Protein AF-S7WBU4-F1 (afdb_monomer)

InterPro domains:
  IPR019474 Ubiquitin conjugation factor E4, core [PF10408] (212-413)
  IPR019474 Ubiquitin conjugation factor E4, core [PF10408] (454-632)
  IPR045132 Ubiquitin conjugation factor E4 [PTHR13931] (17-318)

Foldseek 3Di:
DVVLCVLLVPPDDPPPDDPVNSVVVSQVPDEAVVAQPLVSLLVVLVVQPVPDPVSVVNNVVSLVVSLVCLLQVPSGHYRVVPRLCRLLVCLVVLLPCPDPSNVSSLVSLLVNLVDLVSLPSRVLLNLQVLLQVLLPAALVDPSVSSLVSNLSNCPRPSNLVCLLDLLLLQRDDDDHSDDDRPQADPPGRDHSCQSLLQHYQAGLDDLQFFSVLQFPDDPVSLVVSLVSRVVSLVVSLVSVLVSLCVNPVPDVSSLLSVLLSLLVLLLQAVQLLDLDDDSSSHGGLSNLVSLLSSLVVLQVVCLVVLVLVLADLCLVVLVPDNCNSPDSVSSPHSNNSSLQSNLSSLCSNVVVLVSSLVVLVVVLVVLVVVCVVPVDVVSVSSNSRSSSSNSVSCQQQALPHPLLVCQSSLLSCQLRNCLVPVLSDALVSQVSSLQSLLSNCLRVVDDRDPSLLSSLLVQLPDPRYDPVSNLSSLSNLLRHLDARDLSSLLSLLVSLLCLVVDPDDPVSNLSSVLSSLSNLVSHPPLSLLVDDQDPSVLSSLVVLLVLLLVLVVQLVVLVVVLVVLVVVLVVDDDPVVNVVSVVVNVVSVCRNVVSVVSSVSSVVSNVVNVVRVVVSCPDPVNVVSNVVSVVD

Structure (mmCIF, N/CA/C/O backbone):
data_AF-S7WBU4-F1
#
_entry.id   AF-S7WBU4-F1
#
loop_
_atom_site.group_PDB
_atom_site.id
_atom_site.type_symbol
_atom_site.label_atom_id
_atom_site.label_alt_id
_atom_site.label_comp_id
_atom_site.label_asym_id
_atom_site.label_entity_id
_atom_site.label_seq_id
_atom_site.pdbx_PDB_ins_code
_atom_site.Cartn_x
_atom_site.Cartn_y
_atom_site.Cartn_z
_atom_site.occupancy
_atom_site.B_iso_or_equiv
_atom_site.auth_seq_id
_atom_site.auth_comp_id
_atom_site.auth_asym_id
_atom_site.auth_atom_id
_atom_site.pdbx_PDB_model_num
ATOM 1 N N . MET A 1 1 ? 43.681 -3.358 -42.611 1.00 74.50 1 MET A N 1
ATOM 2 C CA . MET A 1 1 ? 43.378 -4.708 -43.138 1.00 74.50 1 MET A CA 1
ATOM 3 C C . MET A 1 1 ? 44.140 -5.810 -42.410 1.00 74.50 1 MET A C 1
ATOM 5 O O . MET A 1 1 ? 43.485 -6.598 -41.741 1.00 74.50 1 MET A O 1
ATOM 9 N N . ASP A 1 2 ? 45.481 -5.820 -42.397 1.00 78.44 2 ASP A N 1
ATOM 10 C CA . ASP A 1 2 ? 46.285 -6.858 -41.704 1.00 78.44 2 ASP A CA 1
ATOM 11 C C . ASP A 1 2 ? 45.904 -7.091 -40.237 1.00 78.44 2 ASP A C 1
ATOM 13 O O . ASP A 1 2 ? 45.810 -8.223 -39.765 1.00 78.44 2 ASP A O 1
ATOM 17 N N . LYS A 1 3 ? 45.634 -6.004 -39.505 1.00 80.44 3 LYS A N 1
ATOM 18 C CA . LYS A 1 3 ? 45.185 -6.072 -38.109 1.00 80.44 3 LYS A CA 1
ATOM 19 C C . LYS A 1 3 ? 43.863 -6.843 -37.965 1.00 80.44 3 LYS A C 1
ATOM 21 O O . LYS A 1 3 ? 43.745 -7.629 -37.035 1.00 80.44 3 LYS A O 1
ATOM 26 N N . LEU A 1 4 ? 42.902 -6.653 -38.875 1.00 81.00 4 LEU A N 1
ATOM 27 C CA . LEU A 1 4 ? 41.616 -7.366 -38.863 1.00 81.00 4 LEU A CA 1
ATOM 28 C C . LEU A 1 4 ? 41.785 -8.840 -39.237 1.00 81.00 4 LEU A C 1
ATOM 30 O O . LEU A 1 4 ? 41.271 -9.697 -38.527 1.00 81.00 4 LEU A O 1
ATOM 34 N N . LEU A 1 5 ? 42.562 -9.140 -40.284 1.00 82.81 5 LEU A N 1
ATOM 35 C CA . LEU A 1 5 ? 42.867 -10.520 -40.685 1.00 82.81 5 LEU A CA 1
ATOM 36 C C . LEU A 1 5 ? 43.520 -11.308 -39.545 1.00 82.81 5 LEU A C 1
ATOM 38 O O . LEU A 1 5 ? 43.150 -12.451 -39.282 1.00 82.81 5 LEU A O 1
ATOM 42 N N . LYS A 1 6 ? 44.434 -10.665 -38.807 1.00 83.06 6 LYS A N 1
ATOM 43 C CA . LYS A 1 6 ? 45.071 -11.252 -37.626 1.00 83.06 6 LYS A CA 1
ATOM 44 C C . LYS A 1 6 ? 44.094 -11.461 -36.467 1.00 83.06 6 LYS A C 1
ATOM 46 O O . LYS A 1 6 ? 44.158 -12.500 -35.820 1.00 83.06 6 LYS A O 1
ATOM 51 N N . ILE A 1 7 ? 43.208 -10.497 -36.198 1.00 84.00 7 ILE A N 1
ATOM 52 C CA . ILE A 1 7 ? 42.192 -10.606 -35.134 1.00 84.00 7 ILE A CA 1
ATOM 53 C C . ILE A 1 7 ? 41.209 -11.743 -35.435 1.00 84.00 7 ILE A C 1
ATOM 55 O O . ILE A 1 7 ? 40.927 -12.550 -34.552 1.00 84.00 7 ILE A O 1
ATOM 59 N N . PHE A 1 8 ? 40.739 -11.842 -36.680 1.00 84.25 8 PHE A N 1
ATOM 60 C CA . PHE A 1 8 ? 39.800 -12.876 -37.127 1.00 84.25 8 PHE A CA 1
ATOM 61 C C . PHE A 1 8 ? 40.461 -14.226 -37.437 1.00 84.25 8 PHE A C 1
ATOM 63 O O . PHE A 1 8 ? 39.761 -15.200 -37.707 1.00 84.25 8 PHE A O 1
ATOM 70 N N . ASN A 1 9 ? 41.795 -14.302 -37.365 1.00 81.56 9 ASN A N 1
ATOM 71 C CA . ASN A 1 9 ? 42.589 -15.484 -37.695 1.00 81.56 9 ASN A CA 1
ATOM 72 C C . ASN A 1 9 ? 42.289 -16.030 -39.110 1.00 81.56 9 ASN A C 1
ATOM 74 O O . ASN A 1 9 ? 42.101 -17.233 -39.301 1.00 81.56 9 ASN A O 1
ATOM 78 N N . LEU A 1 10 ? 42.212 -15.128 -40.095 1.00 81.19 10 LEU A N 1
ATOM 79 C CA . LEU A 1 10 ? 41.949 -15.438 -41.501 1.00 81.19 10 LEU A CA 1
ATOM 80 C C . LEU A 1 10 ? 43.265 -15.460 -42.289 1.00 81.19 10 LEU A C 1
ATOM 82 O O . LEU A 1 10 ? 44.016 -14.486 -42.294 1.00 81.19 10 LEU A O 1
ATOM 86 N N . SER A 1 11 ? 43.538 -16.565 -42.984 1.00 75.88 11 SER A N 1
ATOM 87 C CA . SER A 1 11 ? 44.729 -16.744 -43.823 1.00 75.88 11 SER A CA 1
ATOM 88 C C . SER A 1 11 ? 44.519 -16.168 -45.230 1.00 75.88 11 SER A C 1
ATOM 90 O O . SER A 1 11 ? 44.493 -16.912 -46.210 1.00 75.88 11 SER A O 1
ATOM 92 N N . LEU A 1 12 ? 44.323 -14.852 -45.319 1.00 77.25 12 LEU A N 1
ATOM 93 C CA . LEU A 1 12 ? 44.123 -14.109 -46.570 1.00 77.25 12 LEU A CA 1
ATOM 94 C C . LEU A 1 12 ? 45.274 -13.110 -46.785 1.00 77.25 12 LEU A C 1
ATOM 96 O O . LEU A 1 12 ? 45.868 -12.640 -45.814 1.00 77.25 12 LEU A O 1
ATOM 100 N N . SER A 1 13 ? 45.596 -12.763 -48.036 1.00 71.25 13 SER A N 1
ATOM 101 C CA . SER A 1 13 ? 46.530 -11.667 -48.328 1.00 71.25 13 SER A CA 1
ATOM 102 C C . SER A 1 13 ? 45.819 -10.323 -48.188 1.00 71.25 13 SER A C 1
ATOM 104 O O . SER A 1 13 ? 44.769 -10.126 -48.790 1.00 71.25 13 SER A O 1
ATOM 106 N N . ALA A 1 14 ? 46.391 -9.368 -47.452 1.00 69.50 14 ALA A N 1
ATOM 107 C CA . ALA A 1 14 ? 45.803 -8.029 -47.343 1.00 69.50 14 ALA A CA 1
ATOM 108 C C . ALA A 1 14 ? 45.869 -7.210 -48.645 1.00 69.50 14 ALA A C 1
ATOM 110 O O . ALA A 1 14 ? 45.207 -6.179 -48.748 1.00 69.50 14 ALA A O 1
ATOM 111 N N . GLU A 1 15 ? 46.649 -7.655 -49.634 1.00 65.62 15 GLU A N 1
ATOM 112 C CA . GLU A 1 15 ? 46.706 -7.038 -50.957 1.00 65.62 15 GLU A CA 1
ATOM 113 C C . GLU A 1 15 ? 45.378 -7.263 -51.700 1.00 65.62 15 GLU A C 1
ATOM 115 O O . GLU A 1 15 ? 45.003 -8.397 -51.985 1.00 65.62 15 GLU A O 1
ATOM 120 N N . ASN A 1 16 ? 44.681 -6.166 -52.020 1.00 66.19 16 ASN A N 1
ATOM 121 C CA . ASN A 1 16 ? 43.438 -6.105 -52.807 1.00 66.19 16 ASN A CA 1
ATOM 122 C C . ASN A 1 16 ? 42.160 -6.705 -52.188 1.00 66.19 16 ASN A C 1
ATOM 124 O O . ASN A 1 16 ? 41.179 -6.855 -52.909 1.00 66.19 16 ASN A O 1
ATOM 128 N N . ILE A 1 17 ? 42.124 -6.988 -50.882 1.00 79.56 17 ILE A N 1
ATOM 129 C CA . ILE A 1 17 ? 40.894 -7.413 -50.190 1.00 79.56 17 ILE A CA 1
ATOM 130 C C . ILE A 1 17 ? 40.168 -6.214 -49.571 1.00 79.56 17 ILE A C 1
ATOM 132 O O . ILE A 1 17 ? 40.779 -5.385 -48.891 1.00 79.56 17 ILE A O 1
ATOM 136 N N . SER A 1 18 ? 38.856 -6.137 -49.784 1.00 83.69 18 SER A N 1
ATOM 137 C CA . SER A 1 18 ? 37.958 -5.147 -49.177 1.00 83.69 18 SER A CA 1
ATOM 138 C C . SER A 1 18 ? 37.558 -5.525 -47.745 1.00 83.69 18 SER A C 1
ATOM 140 O O . SER A 1 18 ? 37.671 -6.675 -47.324 1.00 83.69 18 SER A O 1
ATOM 142 N N . ILE A 1 19 ? 37.085 -4.551 -46.957 1.00 80.94 19 ILE A N 1
ATOM 143 C CA . ILE A 1 19 ? 36.621 -4.808 -45.580 1.00 80.94 19 ILE A CA 1
ATOM 144 C C . ILE A 1 19 ? 35.427 -5.773 -45.585 1.00 80.94 19 ILE A C 1
ATOM 146 O O . ILE A 1 19 ? 35.376 -6.670 -44.746 1.00 80.94 19 ILE A O 1
ATOM 150 N N . ASP A 1 20 ? 34.516 -5.642 -46.548 1.00 82.56 20 ASP A N 1
ATOM 151 C CA . ASP A 1 20 ? 33.336 -6.504 -46.658 1.00 82.56 20 ASP A CA 1
ATOM 152 C C . ASP A 1 20 ? 33.704 -7.963 -46.956 1.00 82.56 20 ASP A C 1
ATOM 154 O O . ASP A 1 20 ? 33.164 -8.873 -46.330 1.00 82.56 20 ASP A O 1
ATOM 158 N N . GLU A 1 21 ? 34.694 -8.205 -47.820 1.00 83.88 21 GLU A N 1
ATOM 159 C CA . GLU A 1 21 ? 35.207 -9.557 -48.093 1.00 83.88 21 GLU A CA 1
ATOM 160 C C . GLU A 1 21 ? 35.801 -10.220 -46.839 1.00 83.88 21 GLU A C 1
ATOM 162 O O . GLU A 1 21 ? 35.618 -11.420 -46.625 1.00 83.88 21 GLU A O 1
ATOM 167 N N . ILE A 1 22 ? 36.448 -9.446 -45.957 1.00 84.38 22 ILE A N 1
ATOM 168 C CA . ILE A 1 22 ? 36.927 -9.956 -44.662 1.00 84.38 22 ILE A CA 1
ATOM 169 C C . ILE A 1 22 ? 35.753 -10.422 -43.787 1.00 84.38 22 ILE A C 1
ATOM 171 O O . ILE A 1 22 ? 35.838 -11.488 -43.171 1.00 84.38 22 ILE A O 1
ATOM 175 N N . PHE A 1 23 ? 34.664 -9.649 -43.714 1.00 85.25 23 PHE A N 1
ATOM 176 C CA . PHE A 1 23 ? 33.490 -10.013 -42.909 1.00 85.25 23 PHE A CA 1
ATOM 177 C C . PHE A 1 23 ? 32.729 -11.205 -43.488 1.00 85.25 23 PHE A C 1
ATOM 179 O O . PHE A 1 23 ? 32.322 -12.081 -42.726 1.00 85.25 23 PHE A O 1
ATOM 186 N N . MET A 1 24 ? 32.605 -11.303 -44.812 1.00 85.00 24 MET A N 1
ATOM 187 C CA . MET A 1 24 ? 31.992 -12.467 -45.458 1.00 85.00 24 MET A CA 1
ATOM 188 C C . MET A 1 24 ? 32.765 -13.751 -45.139 1.00 85.00 24 MET A C 1
ATOM 190 O O . MET A 1 24 ? 32.170 -14.732 -44.693 1.00 85.00 24 MET A O 1
ATOM 194 N N . HIS A 1 25 ? 34.098 -13.726 -45.232 1.00 85.62 25 HIS A N 1
ATOM 195 C CA . HIS A 1 25 ? 34.918 -14.869 -44.826 1.00 85.62 25 HIS A CA 1
ATOM 196 C C . HIS A 1 25 ? 34.837 -15.167 -43.324 1.00 85.62 25 HIS A C 1
ATOM 198 O O . HIS A 1 25 ? 34.849 -16.335 -42.921 1.00 85.62 25 HIS A O 1
ATOM 204 N N . LEU A 1 26 ? 34.712 -14.143 -42.472 1.00 87.00 26 LEU A N 1
ATOM 205 C CA . LEU A 1 26 ? 34.444 -14.350 -41.048 1.00 87.00 26 LEU A CA 1
ATOM 206 C C . LEU A 1 26 ? 33.124 -15.110 -40.847 1.00 87.00 26 LEU A C 1
ATOM 208 O O . LEU A 1 26 ? 33.112 -16.086 -40.092 1.00 87.00 26 LEU A O 1
ATOM 212 N N . PHE A 1 27 ? 32.052 -14.702 -41.531 1.00 88.50 27 PHE A N 1
ATOM 213 C CA . PHE A 1 27 ? 30.721 -15.311 -41.443 1.00 88.50 27 PHE A CA 1
ATOM 214 C C . PHE A 1 27 ? 30.714 -16.758 -41.941 1.00 88.50 27 PHE A C 1
ATOM 216 O O . PHE A 1 27 ? 30.197 -17.631 -41.246 1.00 88.50 27 PHE A O 1
ATOM 223 N N . GLU A 1 28 ? 31.360 -17.035 -43.075 1.00 86.00 28 GLU A N 1
ATOM 224 C CA . GLU A 1 28 ? 31.530 -18.391 -43.618 1.00 86.00 28 GLU A CA 1
ATOM 225 C C . GLU A 1 28 ? 32.342 -19.298 -42.687 1.00 86.00 28 GLU A C 1
ATOM 227 O O . GLU A 1 28 ? 32.067 -20.492 -42.559 1.00 86.00 28 GLU A O 1
ATOM 232 N N . SER A 1 29 ? 33.346 -18.737 -42.006 1.00 85.50 29 SER A N 1
ATOM 233 C CA . SER A 1 29 ? 34.173 -19.485 -41.058 1.00 85.50 29 SER A CA 1
ATOM 234 C C . SER A 1 29 ? 33.480 -19.724 -39.708 1.00 85.50 29 SER A C 1
ATOM 236 O O . SER A 1 29 ? 34.003 -20.480 -38.872 1.00 85.50 29 SER A O 1
ATOM 238 N N . TRP A 1 30 ? 32.361 -19.044 -39.434 1.00 90.31 30 TRP A N 1
ATOM 239 C CA . TRP A 1 30 ? 31.651 -19.145 -38.163 1.00 90.31 30 TRP A CA 1
ATOM 240 C C . TRP A 1 30 ? 30.896 -20.474 -38.053 1.00 90.31 30 TRP A C 1
ATOM 242 O O . TRP A 1 30 ? 30.481 -21.065 -39.045 1.00 90.31 30 TRP A O 1
ATOM 252 N N . ASN A 1 31 ? 30.761 -21.000 -36.836 1.00 86.50 31 ASN A N 1
ATOM 253 C CA . ASN A 1 31 ? 30.067 -22.268 -36.614 1.00 86.50 31 ASN A CA 1
ATOM 254 C C . ASN A 1 31 ? 29.473 -22.355 -35.205 1.00 86.50 31 ASN A C 1
ATOM 256 O O . ASN A 1 31 ? 29.783 -21.553 -34.323 1.00 86.50 31 ASN A O 1
ATOM 260 N N . GLU A 1 32 ? 28.663 -23.388 -34.966 1.00 83.25 32 GLU A N 1
ATOM 261 C CA . GLU A 1 32 ? 27.933 -23.585 -33.708 1.00 83.25 32 GLU A CA 1
ATOM 262 C C . GLU A 1 32 ? 28.820 -23.674 -32.454 1.00 83.25 32 GLU A C 1
ATOM 264 O O . GLU A 1 32 ? 28.334 -23.445 -31.344 1.00 83.25 32 GLU A O 1
ATOM 269 N N . ARG A 1 33 ? 30.115 -23.993 -32.603 1.00 81.94 33 ARG A N 1
ATOM 270 C CA . ARG A 1 33 ? 31.065 -24.107 -31.484 1.00 81.94 33 ARG A CA 1
ATOM 271 C C . ARG A 1 33 ? 31.677 -22.764 -31.078 1.00 81.94 33 ARG A C 1
ATOM 273 O O . ARG A 1 33 ? 32.193 -22.671 -29.970 1.00 81.94 33 ARG A O 1
ATOM 280 N N . LYS A 1 34 ? 31.622 -21.742 -31.942 1.00 80.25 34 LYS A N 1
ATOM 281 C CA . LYS A 1 34 ? 32.259 -20.425 -31.734 1.00 80.25 34 LYS A CA 1
ATOM 282 C C . LYS A 1 34 ? 31.411 -19.432 -30.923 1.00 80.25 34 LYS A C 1
ATOM 284 O O . LYS A 1 34 ? 31.870 -18.333 -30.640 1.00 80.25 34 LYS A O 1
ATOM 289 N N . GLY A 1 35 ? 30.203 -19.814 -30.500 1.00 84.50 35 GLY A N 1
ATOM 290 C CA . GLY A 1 35 ? 29.327 -18.944 -29.709 1.00 84.50 35 GLY A CA 1
ATOM 291 C C . GLY A 1 35 ? 28.663 -17.844 -30.545 1.00 84.50 35 GLY A C 1
ATOM 292 O O . GLY A 1 35 ? 28.427 -18.029 -31.739 1.00 84.50 35 GLY A O 1
ATOM 293 N N . SER A 1 36 ? 28.305 -16.727 -29.901 1.00 87.56 36 SER A N 1
ATOM 294 C CA . SER A 1 36 ? 27.590 -15.621 -30.555 1.00 87.56 36 SER A CA 1
ATOM 295 C C . SER A 1 36 ? 28.558 -14.741 -31.333 1.00 87.56 36 SER A C 1
ATOM 297 O O . SER A 1 36 ? 29.443 -14.121 -30.740 1.00 87.56 36 SER A O 1
ATOM 299 N N . ILE A 1 37 ? 28.357 -14.648 -32.648 1.00 89.88 37 ILE A N 1
ATOM 300 C CA . ILE A 1 37 ? 29.185 -13.791 -33.502 1.00 89.88 37 ILE A CA 1
ATOM 301 C C . ILE A 1 37 ? 29.034 -12.314 -33.134 1.00 89.88 37 ILE A C 1
ATOM 303 O O . ILE A 1 37 ? 30.007 -11.568 -33.151 1.00 89.88 37 ILE A O 1
ATOM 307 N N . VAL A 1 38 ? 27.834 -11.905 -32.719 1.00 88.44 38 VAL A N 1
ATOM 308 C CA . VAL A 1 38 ? 27.558 -10.523 -32.321 1.00 88.44 38 VAL A CA 1
ATOM 309 C C . VAL A 1 38 ? 28.402 -10.132 -31.109 1.00 88.44 38 VAL A C 1
ATOM 311 O O . VAL A 1 38 ? 29.004 -9.062 -31.108 1.00 88.44 38 VAL A O 1
ATOM 314 N N . LYS A 1 39 ? 28.511 -11.014 -30.106 1.00 87.50 39 LYS A N 1
ATOM 315 C CA . LYS A 1 39 ? 29.355 -10.764 -28.924 1.00 87.50 39 LYS A CA 1
ATOM 316 C C . LYS A 1 39 ? 30.815 -10.586 -29.307 1.00 87.50 39 LYS A C 1
ATOM 318 O O . LYS A 1 39 ? 31.444 -9.612 -28.910 1.00 87.50 39 LYS A O 1
ATOM 323 N N . TYR A 1 40 ? 31.312 -11.485 -30.151 1.00 89.00 40 TYR A N 1
ATOM 324 C CA . TYR A 1 40 ? 32.677 -11.416 -30.651 1.00 89.00 40 TYR A CA 1
ATOM 325 C C . TYR A 1 40 ? 32.944 -10.119 -31.429 1.00 89.00 40 TYR A C 1
ATOM 327 O O . TYR A 1 40 ? 33.966 -9.468 -31.233 1.00 89.00 40 TYR A O 1
ATOM 335 N N . MET A 1 41 ? 32.006 -9.681 -32.272 1.00 88.69 41 MET A N 1
ATOM 336 C CA . MET A 1 41 ? 32.141 -8.423 -33.010 1.00 88.69 41 MET A CA 1
ATOM 337 C C . MET A 1 41 ? 32.143 -7.191 -32.095 1.00 88.69 41 MET A C 1
ATOM 339 O O . MET A 1 41 ? 32.864 -6.234 -32.378 1.00 88.69 41 MET A O 1
ATOM 343 N N . ILE A 1 42 ? 31.395 -7.215 -30.987 1.00 87.88 42 ILE A N 1
ATOM 344 C CA . ILE A 1 42 ? 31.417 -6.157 -29.963 1.00 87.88 42 ILE A CA 1
ATOM 345 C C . ILE A 1 42 ? 32.777 -6.107 -29.252 1.00 87.88 42 ILE A C 1
ATOM 347 O O . ILE A 1 42 ? 33.345 -5.025 -29.088 1.00 87.88 42 ILE A O 1
ATOM 351 N N . GLU A 1 43 ? 33.338 -7.261 -28.886 1.00 85.88 43 GLU A N 1
ATOM 352 C CA . GLU A 1 43 ? 34.684 -7.350 -28.301 1.00 85.88 43 GLU A CA 1
ATOM 353 C C . GLU A 1 43 ? 35.743 -6.792 -29.261 1.00 85.88 43 GLU A C 1
ATOM 355 O O . GLU A 1 43 ? 36.583 -5.975 -28.874 1.00 85.88 43 GLU A O 1
ATOM 360 N N . VAL A 1 44 ? 35.664 -7.166 -30.543 1.00 87.62 44 VAL A N 1
ATOM 361 C CA . VAL A 1 44 ? 36.568 -6.671 -31.590 1.00 87.62 44 VAL A CA 1
ATOM 362 C C . VAL A 1 44 ? 36.410 -5.168 -31.796 1.00 87.62 44 VAL A C 1
ATOM 364 O O . VAL A 1 44 ? 37.417 -4.470 -31.913 1.00 87.62 44 VAL A O 1
ATOM 367 N N . HIS A 1 45 ? 35.185 -4.639 -31.768 1.00 87.38 45 HIS A N 1
ATOM 368 C CA . HIS A 1 45 ? 34.943 -3.197 -31.813 1.00 87.38 45 HIS A CA 1
ATOM 369 C C . HIS A 1 45 ? 35.664 -2.461 -30.669 1.00 87.38 45 HIS A C 1
ATOM 371 O O . HIS A 1 45 ? 36.295 -1.429 -30.909 1.00 87.38 45 HIS A O 1
ATOM 377 N N . GLY A 1 46 ? 35.676 -3.025 -29.456 1.00 82.62 46 GLY A N 1
ATOM 378 C CA . GLY A 1 46 ? 36.422 -2.490 -28.308 1.00 82.62 46 GLY A CA 1
ATOM 379 C C . GLY A 1 46 ? 37.948 -2.411 -28.498 1.00 82.62 46 GLY A C 1
ATOM 380 O O . GLY A 1 46 ? 38.619 -1.617 -27.833 1.00 82.62 46 GLY A O 1
ATOM 381 N N . MET A 1 47 ? 38.522 -3.175 -29.436 1.00 85.12 47 MET A N 1
ATOM 382 C CA . MET A 1 47 ? 39.964 -3.162 -29.736 1.00 85.12 47 MET A CA 1
ATOM 383 C C . MET A 1 47 ? 40.411 -1.956 -30.585 1.00 85.12 47 MET A C 1
ATOM 385 O O . MET A 1 47 ? 41.617 -1.699 -30.715 1.00 85.12 47 MET A O 1
ATOM 389 N N . PHE A 1 48 ? 39.469 -1.204 -31.163 1.00 84.44 48 PHE A N 1
ATOM 390 C CA . PHE A 1 48 ? 39.731 -0.017 -31.979 1.00 84.44 48 PHE A CA 1
ATOM 391 C C . PHE A 1 48 ? 39.393 1.246 -31.180 1.00 84.44 48 PHE A C 1
ATOM 393 O O . PHE A 1 48 ? 38.246 1.493 -30.822 1.00 84.44 48 PHE A O 1
ATOM 400 N N . LYS A 1 49 ? 40.404 2.074 -30.876 1.00 76.62 49 LYS A N 1
ATOM 401 C CA . LYS A 1 49 ? 40.248 3.224 -29.959 1.00 76.62 49 LYS A CA 1
ATOM 402 C C . LYS A 1 49 ? 39.804 4.513 -30.661 1.00 76.62 49 LYS A C 1
ATOM 404 O O . LYS A 1 49 ? 39.740 5.549 -30.005 1.00 76.62 49 LYS A O 1
ATOM 409 N N . GLY A 1 50 ? 39.535 4.466 -31.970 1.00 72.56 50 GLY A N 1
ATOM 410 C CA . GLY A 1 50 ? 39.098 5.624 -32.760 1.00 72.56 50 GLY A CA 1
ATOM 411 C C . GLY A 1 50 ? 40.159 6.722 -32.869 1.00 72.56 50 GLY A C 1
ATOM 412 O O . GLY A 1 50 ? 39.812 7.896 -32.925 1.00 72.56 50 GLY A O 1
ATOM 413 N N . LYS A 1 51 ? 41.448 6.356 -32.820 1.00 77.56 51 LYS A N 1
ATOM 414 C CA . LYS A 1 51 ? 42.565 7.319 -32.832 1.00 77.56 51 LYS A CA 1
ATOM 415 C C . LYS A 1 51 ? 43.070 7.661 -34.237 1.00 77.56 51 LYS A C 1
ATOM 417 O O . LYS A 1 51 ? 43.760 8.662 -34.385 1.00 77.56 51 LYS A O 1
ATOM 422 N N . SER A 1 52 ? 42.750 6.841 -35.236 1.00 84.62 52 SER A N 1
ATOM 423 C CA . SER A 1 52 ? 43.064 7.051 -36.654 1.00 84.62 52 SER A CA 1
ATOM 424 C C . SER A 1 52 ? 41.783 7.032 -37.494 1.00 84.62 52 SER A C 1
ATOM 426 O O . SER A 1 52 ? 40.773 6.475 -37.061 1.00 84.62 52 SER A O 1
ATOM 428 N N . GLU A 1 53 ? 41.827 7.609 -38.698 1.00 80.44 53 GLU A N 1
ATOM 429 C CA . GLU A 1 53 ? 40.716 7.539 -39.664 1.00 80.44 53 GLU A CA 1
ATOM 430 C C . GLU A 1 53 ? 40.352 6.083 -40.002 1.00 80.44 53 GLU A C 1
ATOM 432 O O . GLU A 1 53 ? 39.174 5.728 -40.020 1.00 80.44 53 GLU A O 1
ATOM 437 N N . ASP A 1 54 ? 41.353 5.210 -40.141 1.00 79.50 54 ASP A N 1
ATOM 438 C CA . ASP A 1 54 ? 41.148 3.773 -40.359 1.00 79.50 54 ASP A CA 1
ATOM 439 C C . ASP A 1 54 ? 40.422 3.094 -39.187 1.00 79.50 54 ASP A C 1
ATOM 441 O O . ASP A 1 54 ? 39.526 2.276 -39.394 1.00 79.50 54 ASP A O 1
ATOM 445 N N . ASP A 1 55 ? 40.775 3.440 -37.942 1.00 81.94 55 ASP A N 1
ATOM 446 C CA . ASP A 1 55 ? 40.085 2.927 -36.754 1.00 81.94 55 ASP A CA 1
ATOM 447 C C . ASP A 1 55 ? 38.611 3.376 -36.750 1.00 81.94 55 ASP A C 1
ATOM 449 O O . ASP A 1 55 ? 37.744 2.612 -36.330 1.00 81.94 55 ASP A O 1
ATOM 453 N N . MET A 1 56 ? 38.309 4.598 -37.208 1.00 82.12 56 MET A N 1
ATOM 454 C CA . MET A 1 56 ? 36.931 5.101 -37.296 1.00 82.12 56 MET A CA 1
ATOM 455 C C . MET A 1 56 ? 36.121 4.369 -38.372 1.00 82.12 56 MET A C 1
ATOM 457 O O . MET A 1 56 ? 34.999 3.942 -38.093 1.00 82.12 56 MET A O 1
ATOM 461 N N . LEU A 1 57 ? 36.698 4.166 -39.560 1.00 83.88 57 LEU A N 1
ATOM 462 C CA . LEU A 1 57 ? 36.075 3.412 -40.654 1.00 83.88 57 LEU A CA 1
ATOM 463 C C . LEU A 1 57 ? 35.746 1.974 -40.237 1.00 83.88 57 LEU A C 1
ATOM 465 O O . LEU A 1 57 ? 34.621 1.514 -40.421 1.00 83.88 57 LEU A O 1
ATOM 469 N N . ILE A 1 58 ? 36.696 1.277 -39.606 1.00 85.00 58 ILE A N 1
ATOM 470 C CA . ILE A 1 58 ? 36.489 -0.101 -39.137 1.00 85.00 58 ILE A CA 1
ATOM 471 C C . ILE A 1 58 ? 35.349 -0.170 -38.114 1.00 85.00 58 ILE A C 1
ATOM 473 O O . ILE A 1 58 ? 34.521 -1.079 -38.180 1.00 85.00 58 ILE A O 1
ATOM 477 N N . ARG A 1 59 ? 35.269 0.795 -37.189 1.00 87.19 59 ARG A N 1
ATOM 478 C CA . ARG A 1 59 ? 34.183 0.852 -36.201 1.00 87.19 59 ARG A CA 1
ATOM 479 C C . ARG A 1 59 ? 32.819 1.054 -36.856 1.00 87.19 59 ARG A C 1
ATOM 481 O O . ARG A 1 59 ? 31.889 0.330 -36.518 1.00 87.19 59 ARG A O 1
ATOM 488 N N . GLN A 1 60 ? 32.705 1.958 -37.828 1.00 87.06 60 GLN A N 1
ATOM 489 C CA . GLN A 1 60 ? 31.451 2.182 -38.561 1.00 87.06 60 GLN A CA 1
ATOM 490 C C . GLN A 1 60 ? 30.972 0.923 -39.298 1.00 87.06 60 GLN A C 1
ATOM 492 O O . GLN A 1 60 ? 29.785 0.581 -39.247 1.00 87.06 60 GLN A O 1
ATOM 497 N N . VAL A 1 61 ? 31.892 0.197 -39.937 1.00 88.44 61 VAL A N 1
ATOM 498 C CA . VAL A 1 61 ? 31.567 -1.061 -40.623 1.00 88.44 61 VAL A CA 1
ATOM 499 C C . VAL A 1 61 ? 31.150 -2.142 -39.620 1.00 88.44 61 VAL A C 1
ATOM 501 O O . VAL A 1 61 ? 30.117 -2.784 -39.808 1.00 88.44 61 VAL A O 1
ATOM 504 N N . LEU A 1 62 ? 31.880 -2.291 -38.506 1.00 89.25 62 LEU A N 1
ATOM 505 C CA . LEU A 1 62 ? 31.517 -3.214 -37.423 1.00 89.25 62 LEU A CA 1
ATOM 506 C C . LEU A 1 62 ? 30.107 -2.940 -36.892 1.00 89.25 62 LEU A C 1
ATOM 508 O O . LEU A 1 62 ? 29.320 -3.874 -36.777 1.00 89.25 62 LEU A O 1
ATOM 512 N N . ILE A 1 63 ? 29.763 -1.678 -36.622 1.00 89.75 63 ILE A N 1
ATOM 513 C CA . ILE A 1 63 ? 28.420 -1.290 -36.169 1.00 89.75 63 ILE A CA 1
ATOM 514 C C . ILE A 1 63 ? 27.357 -1.691 -37.194 1.00 89.75 63 ILE A C 1
ATOM 516 O O . ILE A 1 63 ? 26.321 -2.230 -36.814 1.00 89.75 63 ILE A O 1
ATOM 520 N N . THR A 1 64 ? 27.615 -1.488 -38.485 1.00 90.00 64 THR A N 1
ATOM 521 C CA . THR A 1 64 ? 26.672 -1.840 -39.560 1.00 90.00 64 THR A CA 1
ATOM 522 C C . THR A 1 64 ? 26.384 -3.344 -39.593 1.00 90.00 64 THR A C 1
ATOM 524 O O . THR A 1 64 ? 25.222 -3.761 -39.619 1.00 90.00 64 THR A O 1
ATOM 527 N N . TYR A 1 65 ? 27.422 -4.178 -39.503 1.00 90.31 65 TYR A N 1
ATOM 528 C CA . TYR A 1 65 ? 27.251 -5.629 -39.440 1.00 90.31 65 TYR A CA 1
ATOM 529 C C . TYR A 1 65 ? 26.612 -6.091 -38.126 1.00 90.31 65 TYR A C 1
ATOM 531 O O . TYR A 1 65 ? 25.727 -6.943 -38.154 1.00 90.31 65 TYR A O 1
ATOM 539 N N . ILE A 1 66 ? 26.989 -5.503 -36.985 1.00 90.31 66 ILE A N 1
ATOM 540 C CA . ILE A 1 66 ? 26.372 -5.811 -35.686 1.00 90.31 66 ILE A CA 1
ATOM 541 C C . ILE A 1 66 ? 24.865 -5.531 -35.735 1.00 90.31 66 ILE A C 1
ATOM 543 O O . ILE A 1 66 ? 24.081 -6.388 -35.335 1.00 90.31 66 ILE A O 1
ATOM 547 N N . LYS A 1 67 ? 24.445 -4.375 -36.268 1.00 89.94 67 LYS A N 1
ATOM 548 C CA . LYS A 1 67 ? 23.023 -4.043 -36.462 1.00 89.94 67 LYS A CA 1
ATOM 549 C C . LYS A 1 67 ? 22.312 -5.099 -37.300 1.00 89.94 67 LYS A C 1
ATOM 551 O O . LYS A 1 67 ? 21.278 -5.613 -36.891 1.00 89.94 67 LYS A O 1
ATOM 556 N N . THR A 1 68 ? 22.900 -5.448 -38.441 1.00 89.12 68 THR A N 1
ATOM 557 C CA . THR A 1 68 ? 22.330 -6.420 -39.382 1.00 89.12 68 THR A CA 1
ATOM 558 C C . THR A 1 68 ? 22.130 -7.787 -38.720 1.00 89.12 68 THR A C 1
ATOM 560 O O . THR A 1 68 ? 21.062 -8.378 -38.836 1.00 89.12 68 THR A O 1
ATOM 563 N N . LEU A 1 69 ? 23.114 -8.252 -37.948 1.00 88.19 69 LEU A N 1
ATOM 564 C CA . LEU A 1 69 ? 23.065 -9.538 -37.244 1.00 88.19 69 LEU A CA 1
ATOM 565 C C . LEU A 1 69 ? 22.140 -9.537 -36.020 1.00 88.19 69 LEU A C 1
ATOM 567 O O . LEU A 1 69 ? 21.642 -10.590 -35.624 1.00 88.19 69 LEU A O 1
ATOM 571 N N . LEU A 1 70 ? 21.919 -8.376 -35.398 1.00 87.19 70 LEU A N 1
ATOM 572 C CA . LEU A 1 70 ? 20.938 -8.226 -34.323 1.00 87.19 70 LEU A CA 1
ATOM 573 C C . LEU A 1 70 ? 19.502 -8.239 -34.853 1.00 87.19 70 LEU A C 1
ATOM 575 O O . LEU A 1 70 ? 18.625 -8.791 -34.188 1.00 87.19 70 LEU A O 1
ATOM 579 N N . LEU A 1 71 ? 19.275 -7.664 -36.036 1.00 86.88 71 LEU A N 1
ATOM 580 C CA . LEU A 1 71 ? 17.985 -7.705 -36.726 1.00 86.88 71 LEU A CA 1
ATOM 581 C C . LEU A 1 71 ? 17.701 -9.100 -37.297 1.00 86.88 71 LEU A C 1
ATOM 583 O O . LEU A 1 71 ? 16.586 -9.601 -37.167 1.00 86.88 71 LEU A O 1
ATOM 587 N N . ASP A 1 72 ? 18.715 -9.756 -37.866 1.00 86.75 72 ASP A N 1
ATOM 588 C CA . ASP A 1 72 ? 18.609 -11.117 -38.381 1.00 86.75 72 ASP A CA 1
ATOM 589 C C . ASP A 1 72 ? 19.826 -11.978 -38.007 1.00 86.75 72 ASP A C 1
ATOM 591 O O . ASP A 1 72 ? 20.849 -12.044 -38.690 1.00 86.75 72 ASP A O 1
ATOM 595 N N . SER A 1 73 ? 19.677 -12.706 -36.901 1.00 84.12 73 SER A N 1
ATOM 596 C CA . SER A 1 73 ? 20.702 -13.631 -36.403 1.00 84.12 73 SER A CA 1
ATOM 597 C C . SER A 1 73 ? 20.860 -14.908 -37.242 1.00 84.12 73 SER A C 1
ATOM 599 O O . SER A 1 73 ? 21.815 -15.658 -37.019 1.00 84.12 73 SER A O 1
ATOM 601 N N . SER A 1 74 ? 19.955 -15.164 -38.198 1.00 84.88 74 SER A N 1
ATOM 602 C CA . SER A 1 74 ? 19.990 -16.350 -39.065 1.00 84.88 74 SER A CA 1
ATOM 603 C C . SER A 1 74 ? 20.947 -16.216 -40.251 1.00 84.88 74 SER A C 1
ATOM 605 O O . SER A 1 74 ? 21.297 -17.222 -40.867 1.00 84.88 74 SER A O 1
ATOM 607 N N . LEU A 1 75 ? 21.435 -14.999 -40.519 1.00 86.19 75 LEU A N 1
ATOM 608 C CA . LEU A 1 75 ? 22.393 -14.705 -41.589 1.00 86.19 75 LEU A CA 1
ATOM 609 C C . LEU A 1 75 ? 23.743 -15.417 -41.418 1.00 86.19 75 LEU A C 1
ATOM 611 O O . LEU A 1 75 ? 24.497 -15.545 -42.379 1.00 86.19 75 LEU A O 1
ATOM 615 N N . VAL A 1 76 ? 24.060 -15.882 -40.205 1.00 86.06 76 VAL A N 1
ATOM 616 C CA . VAL A 1 76 ? 25.311 -16.577 -39.884 1.00 86.06 76 VAL A CA 1
ATOM 617 C C . VAL A 1 76 ? 25.008 -17.891 -39.179 1.00 86.06 76 VAL A C 1
ATOM 619 O O . VAL A 1 76 ? 24.206 -17.941 -38.244 1.00 86.06 76 VAL A O 1
ATOM 622 N N . VAL A 1 77 ? 25.704 -18.957 -39.582 1.00 85.00 77 VAL A N 1
ATOM 623 C CA . VAL A 1 77 ? 25.571 -20.285 -38.973 1.00 85.00 77 VAL A CA 1
ATOM 624 C C . VAL A 1 77 ? 26.030 -20.241 -37.514 1.00 85.00 77 VAL A C 1
ATOM 626 O O . VAL A 1 77 ? 27.214 -20.107 -37.202 1.00 85.00 77 VAL A O 1
ATOM 629 N N . GLN A 1 78 ? 25.071 -20.378 -36.602 1.00 88.19 78 GLN A N 1
ATOM 630 C CA . GLN A 1 78 ? 25.270 -20.336 -35.156 1.00 88.19 78 GLN A CA 1
ATOM 631 C C . GLN A 1 78 ? 24.423 -21.408 -34.472 1.00 88.19 78 GLN A C 1
ATOM 633 O O . GLN A 1 78 ? 23.485 -21.956 -35.049 1.00 88.19 78 GLN A O 1
ATOM 638 N N . LYS A 1 79 ? 24.728 -21.689 -33.199 1.00 86.62 79 LYS A N 1
ATOM 639 C CA . LYS A 1 79 ? 23.922 -22.603 -32.384 1.00 86.62 79 LYS A CA 1
ATOM 640 C C . LYS A 1 79 ? 22.470 -22.117 -32.360 1.00 86.62 79 LYS A C 1
ATOM 642 O O . LYS A 1 79 ? 22.228 -20.963 -32.017 1.00 86.62 79 LYS A O 1
ATOM 647 N N . ARG A 1 80 ? 21.506 -23.010 -32.614 1.00 85.00 80 ARG A N 1
ATOM 648 C CA . ARG A 1 80 ? 20.067 -22.678 -32.665 1.00 85.00 80 ARG A CA 1
ATOM 649 C C . ARG A 1 80 ? 19.574 -21.847 -31.474 1.00 85.00 80 ARG A C 1
ATOM 651 O O . ARG A 1 80 ? 18.858 -20.883 -31.672 1.00 85.00 80 ARG A O 1
ATOM 658 N N . ALA A 1 81 ? 20.033 -22.150 -30.258 1.00 83.50 81 ALA A N 1
ATOM 659 C CA . ALA A 1 81 ? 19.682 -21.380 -29.061 1.00 83.50 81 ALA A CA 1
ATOM 660 C C . ALA A 1 81 ? 20.087 -19.890 -29.131 1.00 83.50 81 ALA A C 1
ATOM 662 O O . ALA A 1 81 ? 19.413 -19.057 -28.545 1.00 83.50 81 ALA A O 1
ATOM 663 N N . ILE A 1 82 ? 21.173 -19.550 -29.833 1.00 83.31 82 ILE A N 1
ATOM 664 C CA . ILE A 1 82 ? 21.640 -18.166 -30.024 1.00 83.31 82 ILE A CA 1
ATOM 665 C C . ILE A 1 82 ? 20.737 -17.445 -31.026 1.00 83.31 82 ILE A C 1
ATOM 667 O O . ILE A 1 82 ? 20.299 -16.330 -30.759 1.00 83.31 82 ILE A O 1
ATOM 671 N N . VAL A 1 83 ? 20.409 -18.113 -32.135 1.00 83.19 83 VAL A N 1
ATOM 672 C CA . VAL A 1 83 ? 19.467 -17.603 -33.144 1.00 83.19 83 VAL A CA 1
ATOM 673 C C . VAL A 1 83 ? 18.080 -17.393 -32.523 1.00 83.19 83 VAL A C 1
ATOM 675 O O . VAL A 1 83 ? 17.445 -16.356 -32.702 1.00 83.19 83 VAL A O 1
ATOM 678 N N . ASP A 1 84 ? 17.639 -18.349 -31.703 1.00 82.94 84 ASP A N 1
ATOM 679 C CA . ASP A 1 84 ? 16.372 -18.284 -30.979 1.00 82.94 84 ASP A CA 1
ATOM 680 C C . ASP A 1 84 ? 16.367 -17.205 -29.889 1.00 82.94 84 ASP A C 1
ATOM 682 O O . ASP A 1 84 ? 15.291 -16.714 -29.566 1.00 82.94 84 ASP A O 1
ATOM 686 N N . MET A 1 85 ? 17.514 -16.818 -29.315 1.00 80.88 85 MET A N 1
ATOM 687 C CA . MET A 1 85 ? 17.613 -15.681 -28.384 1.00 80.88 85 MET A CA 1
ATOM 688 C C . MET A 1 85 ? 17.577 -14.332 -29.115 1.00 80.88 85 MET A C 1
ATOM 690 O O . MET A 1 85 ? 17.057 -13.359 -28.566 1.00 80.88 85 MET A O 1
ATOM 694 N N . GLY A 1 86 ? 18.118 -14.253 -30.335 1.00 85.06 86 GLY A N 1
ATOM 695 C CA . GLY A 1 86 ? 18.194 -13.008 -31.102 1.00 85.06 86 GLY A CA 1
ATOM 696 C C . GLY A 1 86 ? 18.851 -11.871 -30.293 1.00 85.06 86 GLY A C 1
ATOM 697 O O . GLY A 1 86 ? 19.876 -12.107 -29.647 1.00 85.06 86 GLY A O 1
ATOM 698 N N . PRO A 1 87 ? 18.255 -10.661 -30.248 1.00 85.50 87 PRO A N 1
ATOM 699 C CA . PRO A 1 87 ? 18.761 -9.513 -29.482 1.00 85.50 87 PRO A CA 1
ATOM 700 C C . PRO A 1 87 ? 19.039 -9.772 -27.997 1.00 85.50 87 PRO A C 1
ATOM 702 O O . PRO A 1 87 ? 19.934 -9.163 -27.411 1.00 85.50 87 PRO A O 1
ATOM 705 N N . ILE A 1 88 ? 18.301 -10.700 -27.376 1.00 87.81 88 ILE A N 1
ATOM 706 C CA . ILE A 1 88 ? 18.426 -11.017 -25.944 1.00 87.81 88 ILE A CA 1
ATOM 707 C C . ILE A 1 88 ? 19.807 -11.584 -25.609 1.00 87.81 88 ILE A C 1
ATOM 709 O O . ILE A 1 88 ? 20.244 -11.499 -24.461 1.00 87.81 88 ILE A O 1
ATOM 713 N N . VAL A 1 89 ? 20.543 -12.091 -26.603 1.00 85.81 89 VAL A N 1
ATOM 714 C CA . VAL A 1 89 ? 21.919 -12.554 -26.412 1.00 85.81 89 VAL A CA 1
ATOM 715 C C . VAL A 1 89 ? 22.826 -11.471 -25.820 1.00 85.81 89 VAL A C 1
ATOM 717 O O . VAL A 1 89 ? 23.830 -11.830 -25.225 1.00 85.81 89 VAL A O 1
ATOM 720 N N . LEU A 1 90 ? 22.490 -10.180 -25.949 1.00 86.81 90 LEU A N 1
ATOM 721 C CA . LEU A 1 90 ? 23.254 -9.069 -25.370 1.00 86.81 90 LEU A CA 1
ATOM 722 C C . LEU A 1 90 ? 23.002 -8.839 -23.874 1.00 86.81 90 LEU A C 1
ATOM 724 O O . LEU A 1 90 ? 23.737 -8.084 -23.245 1.00 86.81 90 LEU A O 1
ATOM 728 N N . VAL A 1 91 ? 21.959 -9.431 -23.290 1.00 88.25 91 VAL A N 1
ATOM 729 C CA . VAL A 1 91 ? 21.526 -9.086 -21.927 1.00 88.25 91 VAL A CA 1
ATOM 730 C C . VAL A 1 91 ? 22.580 -9.442 -20.884 1.00 88.25 91 VAL A C 1
ATOM 732 O O . VAL A 1 91 ? 22.790 -8.667 -19.958 1.00 88.25 91 VAL A O 1
ATOM 735 N N . ASP A 1 92 ? 23.262 -10.577 -21.021 1.00 86.50 92 ASP A N 1
ATOM 736 C CA . ASP A 1 92 ? 24.332 -10.951 -20.091 1.00 86.50 92 ASP A CA 1
ATOM 737 C C . ASP A 1 92 ? 25.503 -9.962 -20.139 1.00 86.50 92 ASP A C 1
ATOM 739 O O . ASP A 1 92 ? 25.967 -9.543 -19.085 1.00 86.50 92 ASP A O 1
ATOM 743 N N . MET A 1 93 ? 25.892 -9.513 -21.334 1.00 84.38 93 MET A N 1
ATOM 744 C CA . MET A 1 93 ? 26.895 -8.465 -21.540 1.00 84.38 93 MET A CA 1
ATOM 745 C C . MET A 1 93 ? 26.465 -7.121 -20.934 1.00 84.38 93 MET A C 1
ATOM 747 O O . MET A 1 93 ? 27.261 -6.458 -20.278 1.00 84.38 93 MET A O 1
ATOM 751 N N . ILE A 1 94 ? 25.201 -6.722 -21.109 1.00 85.75 94 ILE A N 1
ATOM 752 C CA . ILE A 1 94 ? 24.667 -5.461 -20.562 1.00 85.75 94 ILE A CA 1
ATOM 753 C C . ILE A 1 94 ? 24.607 -5.495 -19.027 1.00 85.75 94 ILE A C 1
ATOM 755 O O . ILE A 1 94 ? 24.843 -4.480 -18.373 1.00 85.75 94 ILE A O 1
ATOM 759 N N . LEU A 1 95 ? 24.271 -6.646 -18.440 1.00 86.56 95 LEU A N 1
ATOM 760 C CA . LEU A 1 95 ? 24.169 -6.802 -16.988 1.00 86.56 95 LEU A CA 1
ATOM 761 C C . LEU A 1 95 ? 25.531 -6.846 -16.287 1.00 86.56 95 LEU A C 1
ATOM 763 O O . LEU A 1 95 ? 25.576 -6.671 -15.067 1.00 86.56 95 LEU A O 1
ATOM 767 N N . ASP A 1 96 ? 26.615 -7.092 -17.020 1.00 77.81 96 ASP A N 1
ATOM 768 C CA . ASP A 1 96 ? 27.949 -7.271 -16.458 1.00 77.81 96 ASP A CA 1
ATOM 769 C C . ASP A 1 96 ? 28.704 -5.938 -16.302 1.00 77.81 96 ASP A C 1
ATOM 771 O O . ASP A 1 96 ? 29.742 -5.673 -16.910 1.00 77.81 96 ASP A O 1
ATOM 775 N N . THR A 1 97 ? 28.150 -5.056 -15.462 1.00 60.41 97 THR A N 1
ATOM 776 C CA . THR A 1 97 ? 28.579 -3.654 -15.281 1.00 60.41 97 THR A CA 1
ATOM 777 C C . THR A 1 97 ? 29.969 -3.470 -14.652 1.00 60.41 97 THR A C 1
ATOM 779 O O . THR A 1 97 ? 30.393 -2.339 -14.431 1.00 60.41 97 THR A O 1
ATOM 782 N N . LEU A 1 98 ? 30.657 -4.553 -14.278 1.00 50.50 98 LEU A N 1
ATOM 783 C CA . LEU A 1 98 ? 31.925 -4.531 -13.533 1.00 50.50 98 LEU A CA 1
ATOM 784 C C . LEU A 1 98 ? 33.164 -4.797 -14.409 1.00 50.50 98 LEU A C 1
ATOM 786 O O . LEU A 1 98 ? 34.285 -4.756 -13.900 1.00 50.50 98 LEU A O 1
ATOM 790 N N . HIS A 1 99 ? 32.989 -5.054 -15.707 1.00 55.88 99 HIS A N 1
ATOM 791 C CA . HIS A 1 99 ? 34.068 -5.449 -16.616 1.00 55.88 99 HIS A CA 1
ATOM 792 C C . HIS A 1 99 ? 34.516 -4.306 -17.538 1.00 55.88 99 HIS A C 1
ATOM 794 O O . HIS A 1 99 ? 33.729 -3.438 -17.898 1.00 55.88 99 HIS A O 1
ATOM 800 N N . VAL A 1 100 ? 35.787 -4.316 -17.966 1.00 55.50 100 VAL A N 1
ATOM 801 C CA . VAL A 1 100 ? 36.344 -3.349 -18.945 1.00 55.50 100 VAL A CA 1
ATOM 802 C C . VAL A 1 100 ? 35.545 -3.350 -20.255 1.00 55.50 100 VAL A C 1
ATOM 804 O O . VAL A 1 100 ? 35.450 -2.331 -20.938 1.00 55.50 100 VAL A O 1
ATOM 807 N N . ASP A 1 101 ? 34.923 -4.481 -20.576 1.00 55.62 101 ASP A N 1
ATOM 808 C CA . ASP A 1 101 ? 34.063 -4.639 -21.741 1.00 55.62 101 ASP A CA 1
ATOM 809 C C . ASP A 1 101 ? 32.756 -3.841 -21.634 1.00 55.62 101 ASP A C 1
ATOM 811 O O . ASP A 1 101 ? 32.178 -3.512 -22.666 1.00 55.62 101 ASP A O 1
ATOM 815 N N . TYR A 1 102 ? 32.327 -3.437 -20.432 1.00 68.00 102 TYR A N 1
ATOM 816 C CA . TYR A 1 102 ? 31.115 -2.641 -20.225 1.00 68.00 102 TYR A CA 1
ATOM 817 C C . TYR A 1 102 ? 31.177 -1.283 -20.934 1.00 68.00 102 TYR A C 1
ATOM 819 O O . TYR A 1 102 ? 30.241 -0.917 -21.640 1.00 68.00 102 TYR A O 1
ATOM 827 N N . ASP A 1 103 ? 32.303 -0.568 -20.838 1.00 71.44 103 ASP A N 1
ATOM 828 C CA . ASP A 1 103 ? 32.495 0.707 -21.546 1.00 71.44 103 ASP A CA 1
ATOM 829 C C . ASP A 1 103 ? 32.487 0.520 -23.071 1.00 71.44 103 ASP A C 1
ATOM 831 O O . ASP A 1 103 ? 32.087 1.415 -23.820 1.00 71.44 103 ASP A O 1
ATOM 835 N N . ASN A 1 104 ? 32.942 -0.641 -23.552 1.00 74.62 104 ASN A N 1
ATOM 836 C CA . ASN A 1 104 ? 32.940 -0.969 -24.976 1.00 74.62 104 ASN A CA 1
ATOM 837 C C . ASN A 1 104 ? 31.527 -1.311 -25.459 1.00 74.62 104 ASN A C 1
ATOM 839 O O . ASN A 1 104 ? 31.100 -0.804 -26.497 1.00 74.62 104 ASN A O 1
ATOM 843 N N . ILE A 1 105 ? 30.794 -2.119 -24.692 1.00 80.75 105 ILE A N 1
ATOM 844 C CA . ILE A 1 105 ? 29.398 -2.475 -24.955 1.00 80.75 105 ILE A CA 1
ATOM 845 C C . ILE A 1 105 ? 28.531 -1.220 -24.935 1.00 80.75 105 ILE A C 1
ATOM 847 O O . ILE A 1 105 ? 27.738 -1.030 -25.851 1.00 80.75 105 ILE A O 1
ATOM 851 N N . LEU A 1 106 ? 28.707 -0.338 -23.948 1.00 81.81 106 LEU A N 1
ATOM 852 C CA . LEU A 1 106 ? 27.904 0.874 -23.819 1.00 81.81 106 LEU A CA 1
ATOM 853 C C . LEU A 1 106 ? 28.068 1.795 -25.031 1.00 81.81 106 LEU A C 1
ATOM 855 O O . LEU A 1 106 ? 27.068 2.261 -25.562 1.00 81.81 106 LEU A O 1
ATOM 859 N N . LYS A 1 107 ? 29.295 1.976 -25.538 1.00 83.38 107 LYS A N 1
ATOM 860 C CA . LYS A 1 107 ? 29.545 2.741 -26.775 1.00 83.38 107 LYS A CA 1
ATOM 861 C C . LYS A 1 107 ? 28.873 2.122 -27.994 1.00 83.38 107 LYS A C 1
ATOM 863 O O . LYS A 1 107 ? 28.302 2.836 -28.811 1.00 83.38 107 LYS A O 1
ATOM 868 N N . VAL A 1 108 ? 28.943 0.797 -28.129 1.00 86.06 108 VAL A N 1
ATOM 869 C CA . VAL A 1 108 ? 28.264 0.095 -29.229 1.00 86.06 108 VAL A CA 1
ATOM 870 C C . VAL A 1 108 ? 26.753 0.272 -29.116 1.00 86.06 108 VAL A C 1
ATOM 872 O O . VAL A 1 108 ? 26.092 0.590 -30.098 1.00 86.06 108 VAL A O 1
ATOM 875 N N . VAL A 1 109 ? 26.206 0.109 -27.915 1.00 87.12 109 VAL A N 1
ATOM 876 C CA . VAL A 1 109 ? 24.783 0.291 -27.630 1.00 87.12 109 VAL A CA 1
ATOM 877 C C . VAL A 1 109 ? 24.346 1.737 -27.909 1.00 87.12 109 VAL A C 1
ATOM 879 O O . VAL A 1 109 ? 23.312 1.935 -28.544 1.00 87.12 109 VAL A O 1
ATOM 882 N N . GLU A 1 110 ? 25.144 2.734 -27.523 1.00 87.62 110 GLU A N 1
ATOM 883 C CA . GLU A 1 110 ? 24.937 4.151 -27.845 1.00 87.62 110 GLU A CA 1
ATOM 884 C C . GLU A 1 110 ? 24.870 4.381 -29.360 1.00 87.62 110 GLU A C 1
ATOM 886 O O . GLU A 1 110 ? 23.883 4.930 -29.851 1.00 87.62 110 GLU A O 1
ATOM 891 N N . GLU A 1 111 ? 25.869 3.913 -30.112 1.00 86.81 111 GLU A N 1
ATOM 892 C CA . GLU A 1 111 ? 25.953 4.090 -31.569 1.00 86.81 111 GLU A CA 1
ATOM 893 C C . GLU A 1 111 ? 24.833 3.355 -32.316 1.00 86.81 111 GLU A C 1
ATOM 895 O O . GLU A 1 111 ? 24.250 3.885 -33.266 1.00 86.81 111 GLU A O 1
ATOM 900 N N . ILE A 1 112 ? 24.480 2.150 -31.871 1.00 88.19 112 ILE A N 1
ATOM 901 C CA . ILE A 1 112 ? 23.385 1.375 -32.454 1.00 88.19 112 ILE A CA 1
ATOM 902 C C . ILE A 1 112 ? 22.030 2.016 -32.145 1.00 88.19 112 ILE A C 1
ATOM 904 O O . ILE A 1 112 ? 21.161 2.039 -33.016 1.00 88.19 112 ILE A O 1
ATOM 908 N N . SER A 1 113 ? 21.858 2.583 -30.948 1.00 87.19 113 SER A N 1
ATOM 909 C CA . SER A 1 113 ? 20.617 3.257 -30.553 1.00 87.19 113 SER A CA 1
ATOM 910 C C . SER A 1 113 ? 20.324 4.531 -31.351 1.00 87.19 113 SER A C 1
ATOM 912 O O . SER A 1 113 ? 19.212 5.040 -31.291 1.00 87.19 113 SER A O 1
ATOM 914 N N . MET A 1 114 ? 21.279 5.058 -32.124 1.00 85.38 114 MET A N 1
ATOM 915 C CA . MET A 1 114 ? 21.012 6.190 -33.022 1.00 85.38 114 MET A CA 1
ATOM 916 C C . MET A 1 114 ? 20.103 5.815 -34.201 1.00 85.38 114 MET A C 1
ATOM 918 O O . MET A 1 114 ? 19.584 6.700 -34.878 1.00 85.38 114 MET A O 1
ATOM 922 N N . ASP A 1 115 ? 19.926 4.520 -34.460 1.00 85.00 115 ASP A N 1
ATOM 923 C CA . ASP A 1 115 ? 19.108 3.992 -35.543 1.00 85.00 115 ASP A CA 1
ATOM 924 C C . ASP A 1 115 ? 17.706 3.631 -35.049 1.00 85.00 115 ASP A C 1
ATOM 926 O O . ASP A 1 115 ? 17.529 2.711 -34.243 1.00 85.00 115 ASP A O 1
ATOM 930 N N . ASP A 1 116 ? 16.698 4.348 -35.547 1.00 79.44 116 ASP A N 1
ATOM 931 C CA . ASP A 1 116 ? 15.307 4.151 -35.134 1.00 79.44 116 ASP A CA 1
ATOM 932 C C . ASP A 1 116 ? 14.800 2.734 -35.461 1.00 79.44 116 ASP A C 1
ATOM 934 O O . ASP A 1 116 ? 13.988 2.194 -34.706 1.00 79.44 116 ASP A O 1
ATOM 938 N N . SER A 1 117 ? 15.302 2.104 -36.534 1.00 77.75 117 SER A N 1
ATOM 939 C CA . SER A 1 117 ? 14.915 0.733 -36.908 1.00 77.75 117 SER A CA 1
ATOM 940 C C . SER A 1 117 ? 15.402 -0.298 -35.889 1.00 77.75 117 SER A C 1
ATOM 942 O O . SER A 1 117 ? 14.686 -1.229 -35.530 1.00 77.75 117 SER A O 1
ATOM 944 N N . VAL A 1 118 ? 16.594 -0.077 -35.335 1.00 83.88 118 VAL A N 1
ATOM 945 C CA . VAL A 1 118 ? 17.199 -0.973 -34.349 1.00 83.88 118 VAL A CA 1
ATOM 946 C C . VAL A 1 118 ? 16.601 -0.757 -32.958 1.00 83.88 118 VAL A C 1
ATOM 948 O O . VAL A 1 118 ? 16.457 -1.698 -32.178 1.00 83.88 118 VAL A O 1
ATOM 951 N N . CYS A 1 119 ? 16.201 0.477 -32.648 1.00 84.06 119 CYS A N 1
ATOM 952 C CA . CYS A 1 119 ? 15.563 0.836 -31.384 1.00 84.06 119 CYS A CA 1
ATOM 953 C C . CYS A 1 119 ? 14.372 -0.068 -31.034 1.00 84.06 119 CYS A C 1
ATOM 955 O O . CYS A 1 119 ? 14.263 -0.541 -29.901 1.00 84.06 119 CYS A O 1
ATOM 957 N N . GLU A 1 120 ? 13.490 -0.331 -31.994 1.00 86.56 120 GLU A N 1
ATOM 958 C CA . GLU A 1 120 ? 12.283 -1.121 -31.753 1.00 86.56 120 GLU A CA 1
ATOM 959 C C . GLU A 1 120 ? 12.566 -2.626 -31.720 1.00 86.56 120 GLU A C 1
ATOM 961 O O . GLU A 1 120 ? 12.253 -3.279 -30.724 1.00 86.56 120 GLU A O 1
ATOM 966 N N . ASP A 1 121 ? 13.218 -3.162 -32.749 1.00 85.62 121 ASP A N 1
ATOM 967 C CA . ASP A 1 121 ? 13.355 -4.613 -32.919 1.00 85.62 121 ASP A CA 1
ATOM 968 C C . ASP A 1 121 ? 14.416 -5.247 -32.006 1.00 85.62 121 ASP A C 1
ATOM 970 O O . ASP A 1 121 ? 14.351 -6.442 -31.715 1.00 85.62 121 ASP A O 1
ATOM 974 N N . VAL A 1 122 ? 15.372 -4.458 -31.501 1.00 87.25 122 VAL A N 1
ATOM 975 C CA . VAL A 1 122 ? 16.466 -4.956 -30.650 1.00 87.25 122 VAL A CA 1
ATOM 976 C C . VAL A 1 122 ? 16.264 -4.575 -29.189 1.00 87.25 122 VAL A C 1
ATOM 978 O O . VAL A 1 122 ? 16.281 -5.446 -28.314 1.00 87.25 122 VAL A O 1
ATOM 981 N N . PHE A 1 123 ? 16.050 -3.291 -28.889 1.00 89.00 123 PHE A N 1
ATOM 982 C CA . PHE A 1 123 ? 16.063 -2.831 -27.497 1.00 89.00 123 PHE A CA 1
ATOM 983 C C . PHE A 1 123 ? 14.750 -3.061 -26.755 1.00 89.00 123 PHE A C 1
ATOM 985 O O . PHE A 1 123 ? 14.788 -3.285 -25.544 1.00 89.00 123 PHE A O 1
ATOM 992 N N . VAL A 1 124 ? 13.597 -3.077 -27.433 1.00 88.56 124 VAL A N 1
ATOM 993 C CA . VAL A 1 124 ? 12.324 -3.402 -26.770 1.00 88.56 124 VAL A CA 1
ATOM 994 C C . VAL A 1 124 ? 12.342 -4.836 -26.208 1.00 88.56 124 VAL A C 1
ATOM 996 O O . VAL A 1 124 ? 12.066 -4.987 -25.014 1.00 88.56 124 VAL A O 1
ATOM 999 N N . PRO A 1 125 ? 12.736 -5.886 -26.965 1.00 88.25 125 PRO A N 1
ATOM 1000 C CA . PRO A 1 125 ? 12.904 -7.230 -26.405 1.00 88.25 125 PRO A CA 1
ATOM 1001 C C . PRO A 1 125 ? 13.883 -7.295 -25.228 1.00 88.25 125 PRO A C 1
ATOM 1003 O O . PRO A 1 125 ? 13.590 -7.956 -24.233 1.00 88.25 125 PRO A O 1
ATOM 1006 N N . ILE A 1 126 ? 15.018 -6.590 -25.312 1.00 89.75 126 ILE A N 1
ATOM 1007 C CA . ILE A 1 126 ? 16.021 -6.529 -24.234 1.00 89.75 126 ILE A CA 1
ATOM 1008 C C . ILE A 1 126 ? 15.414 -5.924 -22.963 1.00 89.75 126 ILE A C 1
ATOM 1010 O O . ILE A 1 126 ? 15.538 -6.511 -21.890 1.00 89.75 126 ILE A O 1
ATOM 1014 N N . ILE A 1 127 ? 14.716 -4.791 -23.078 1.00 90.88 127 ILE A N 1
ATOM 1015 C CA . ILE A 1 127 ? 14.063 -4.104 -21.955 1.00 90.88 127 ILE A CA 1
ATOM 1016 C C . ILE A 1 127 ? 13.068 -5.028 -21.244 1.00 90.88 127 ILE A C 1
ATOM 1018 O O . ILE A 1 127 ? 13.122 -5.180 -20.021 1.00 90.88 127 ILE A O 1
ATOM 1022 N N . TYR A 1 128 ? 12.177 -5.674 -22.000 1.00 89.12 128 TYR A N 1
ATOM 1023 C CA . TYR A 1 128 ? 11.196 -6.591 -21.417 1.00 89.12 128 TYR A CA 1
ATOM 1024 C C . TYR A 1 128 ? 11.851 -7.831 -20.815 1.00 89.12 128 TYR A C 1
ATOM 1026 O O . TYR A 1 128 ? 11.415 -8.294 -19.764 1.00 89.12 128 TYR A O 1
ATOM 1034 N N . PHE A 1 129 ? 12.926 -8.342 -21.417 1.00 88.94 129 PHE A N 1
ATOM 1035 C CA . PHE A 1 129 ? 13.644 -9.480 -20.858 1.00 88.94 129 PHE A CA 1
ATOM 1036 C C . PHE A 1 129 ? 14.377 -9.127 -19.555 1.00 88.94 129 PHE A C 1
ATOM 1038 O O . PHE A 1 129 ? 14.351 -9.914 -18.612 1.00 88.94 129 PHE A O 1
ATOM 1045 N N . ILE A 1 130 ? 14.970 -7.933 -19.443 1.00 90.69 130 ILE A N 1
ATOM 1046 C CA . ILE A 1 130 ? 15.555 -7.449 -18.180 1.00 90.69 130 ILE A CA 1
ATOM 1047 C C . ILE A 1 130 ? 14.465 -7.323 -17.107 1.00 90.69 130 ILE A C 1
ATOM 1049 O O . ILE A 1 130 ? 14.668 -7.785 -15.982 1.00 90.69 130 ILE A O 1
ATOM 1053 N N . SER A 1 131 ? 13.303 -6.758 -17.455 1.00 90.19 131 SER A N 1
ATOM 1054 C CA . SER A 1 131 ? 12.149 -6.676 -16.549 1.00 90.19 131 SER A CA 1
ATOM 1055 C C . SER A 1 131 ? 11.704 -8.067 -16.086 1.00 90.19 131 SER A C 1
ATOM 1057 O O . SER A 1 131 ? 11.596 -8.329 -14.887 1.00 90.19 131 SER A O 1
ATOM 1059 N N . TYR A 1 132 ? 11.569 -9.014 -17.013 1.00 87.56 132 TYR A N 1
ATOM 1060 C CA . TYR A 1 132 ? 11.278 -10.410 -16.703 1.00 87.56 132 TYR A CA 1
ATOM 1061 C C . TYR A 1 132 ? 12.276 -11.020 -15.716 1.00 87.56 132 TYR A C 1
ATOM 1063 O O . TYR A 1 132 ? 11.863 -11.589 -14.701 1.00 87.56 132 TYR A O 1
ATOM 1071 N N . LEU A 1 133 ? 13.579 -10.875 -15.967 1.00 87.81 133 LEU A N 1
ATOM 1072 C CA . LEU A 1 133 ? 14.607 -11.401 -15.072 1.00 87.81 133 LEU A CA 1
ATOM 1073 C C . LEU A 1 133 ? 14.536 -10.767 -13.681 1.00 87.81 133 LEU A C 1
ATOM 1075 O O . LEU A 1 133 ? 14.783 -11.467 -12.697 1.00 87.81 133 LEU A O 1
ATOM 1079 N N . ALA A 1 134 ? 14.178 -9.483 -13.585 1.00 89.44 134 ALA A N 1
ATOM 1080 C CA . ALA A 1 134 ? 13.957 -8.810 -12.310 1.00 89.44 134 ALA A CA 1
ATOM 1081 C C . ALA A 1 134 ? 12.764 -9.405 -11.538 1.00 89.44 134 ALA A C 1
ATOM 1083 O O . ALA A 1 134 ? 12.865 -9.560 -10.323 1.00 89.44 134 ALA A O 1
ATOM 1084 N N . SER A 1 135 ? 11.696 -9.836 -12.226 1.00 87.19 135 SER A N 1
ATOM 1085 C CA . SER A 1 135 ? 10.477 -10.381 -11.592 1.00 87.19 135 SER A CA 1
ATOM 1086 C C . SER A 1 135 ? 10.688 -11.659 -10.769 1.00 87.19 135 SER A C 1
ATOM 1088 O O . SER A 1 135 ? 9.930 -11.935 -9.845 1.00 87.19 135 SER A O 1
ATOM 1090 N N . ASP A 1 136 ? 11.739 -12.429 -11.064 1.00 84.19 136 ASP A N 1
ATOM 1091 C CA . ASP A 1 136 ? 12.132 -13.636 -10.317 1.00 84.19 136 ASP A CA 1
ATOM 1092 C C . ASP A 1 136 ? 12.993 -13.320 -9.066 1.00 84.19 136 ASP A C 1
ATOM 1094 O O . ASP A 1 136 ? 13.404 -14.197 -8.286 1.00 84.19 136 ASP A O 1
ATOM 1098 N N . LYS A 1 137 ? 13.346 -12.048 -8.854 1.00 86.50 137 LYS A N 1
ATOM 1099 C CA . LYS A 1 137 ? 14.250 -11.649 -7.771 1.00 86.50 137 LYS A CA 1
ATOM 1100 C C . LYS A 1 137 ? 13.482 -11.203 -6.539 1.00 86.50 137 LYS A C 1
ATOM 1102 O O . LYS A 1 137 ? 12.427 -10.588 -6.599 1.00 86.50 137 LYS A O 1
ATOM 1107 N N . ASN A 1 138 ? 14.075 -11.505 -5.389 1.00 85.31 138 ASN A N 1
ATOM 1108 C CA . ASN A 1 138 ? 13.685 -10.914 -4.122 1.00 85.31 138 ASN A CA 1
ATOM 1109 C C . ASN A 1 138 ? 14.692 -9.813 -3.760 1.00 85.31 138 ASN A C 1
ATOM 1111 O O . ASN A 1 138 ? 15.782 -9.726 -4.330 1.00 85.31 138 ASN A O 1
ATOM 1115 N N . ILE A 1 139 ? 14.348 -9.009 -2.766 1.00 87.31 139 ILE A N 1
ATOM 1116 C CA . ILE A 1 139 ? 15.180 -7.902 -2.270 1.00 87.31 139 ILE A CA 1
ATOM 1117 C C . ILE A 1 139 ? 16.503 -8.327 -1.605 1.00 87.31 139 ILE A C 1
ATOM 1119 O O . ILE A 1 139 ? 17.297 -7.463 -1.255 1.00 87.31 139 ILE A O 1
ATOM 1123 N N . THR A 1 140 ? 16.753 -9.624 -1.402 1.00 80.00 140 THR A N 1
ATOM 1124 C CA . THR A 1 140 ? 18.039 -10.143 -0.885 1.00 80.00 140 THR A CA 1
ATOM 1125 C C . THR A 1 140 ? 18.979 -10.637 -1.985 1.00 80.00 140 THR A C 1
ATOM 1127 O O . THR A 1 140 ? 20.141 -10.912 -1.711 1.00 80.00 140 THR A O 1
ATOM 1130 N N . LYS A 1 141 ? 18.482 -10.789 -3.217 1.00 70.88 141 LYS A N 1
ATOM 1131 C CA . LYS A 1 141 ? 19.263 -11.198 -4.394 1.00 70.88 141 LYS A CA 1
ATOM 1132 C C . LYS A 1 141 ? 19.829 -9.964 -5.111 1.00 70.88 141 LYS A C 1
ATOM 1134 O O . LYS A 1 141 ? 19.391 -8.846 -4.860 1.00 70.88 141 LYS A O 1
ATOM 1139 N N . ASP A 1 142 ? 20.727 -10.178 -6.076 1.00 74.00 142 ASP A N 1
ATOM 1140 C CA . ASP A 1 142 ? 21.283 -9.140 -6.964 1.00 74.00 142 ASP A CA 1
ATOM 1141 C C . ASP A 1 142 ? 20.237 -8.552 -7.934 1.00 74.00 142 ASP A C 1
ATOM 1143 O O . ASP A 1 142 ? 20.348 -8.691 -9.153 1.00 74.00 142 ASP A O 1
ATOM 1147 N N . PHE A 1 143 ? 19.185 -7.902 -7.426 1.00 85.88 143 PHE A N 1
ATOM 1148 C CA . PHE A 1 143 ? 18.214 -7.185 -8.261 1.00 85.88 143 PHE A CA 1
ATOM 1149 C C . PHE A 1 143 ? 18.797 -5.867 -8.816 1.00 85.88 143 PHE A C 1
ATOM 1151 O O . PHE A 1 143 ? 18.340 -5.356 -9.837 1.00 85.88 143 PHE A O 1
ATOM 1158 N N . MET A 1 144 ? 19.839 -5.336 -8.167 1.00 87.75 144 MET A N 1
ATOM 1159 C CA . MET A 1 144 ? 20.450 -4.040 -8.481 1.00 87.75 144 MET A CA 1
ATOM 1160 C C . MET A 1 144 ? 21.008 -3.959 -9.904 1.00 87.75 144 MET A C 1
ATOM 1162 O O . MET A 1 144 ? 20.790 -2.959 -10.580 1.00 87.75 144 MET A O 1
ATOM 1166 N N . LYS A 1 145 ? 21.670 -5.012 -10.398 1.00 88.50 145 LYS A N 1
ATOM 1167 C CA . LYS A 1 145 ? 22.244 -5.019 -11.755 1.00 88.50 145 LYS A CA 1
ATOM 1168 C C . LYS A 1 145 ? 21.198 -4.814 -12.855 1.00 88.50 145 LYS A C 1
ATOM 1170 O O . LYS A 1 145 ? 21.474 -4.141 -13.839 1.00 88.50 145 LYS A O 1
ATOM 1175 N N . TYR A 1 146 ? 19.979 -5.326 -12.661 1.00 91.12 146 TYR A N 1
ATOM 1176 C CA . TYR A 1 146 ? 18.885 -5.130 -13.615 1.00 91.12 146 TYR A CA 1
ATOM 1177 C C . TYR A 1 146 ? 18.386 -3.681 -13.599 1.00 91.12 146 TYR A C 1
ATOM 1179 O O . TYR A 1 146 ? 18.074 -3.136 -14.652 1.00 91.12 146 TYR A O 1
ATOM 1187 N N . LEU A 1 147 ? 18.340 -3.043 -12.421 1.00 90.69 147 LEU A N 1
ATOM 1188 C CA . LEU A 1 147 ? 17.971 -1.628 -12.297 1.00 90.69 147 LEU A CA 1
ATOM 1189 C C . LEU A 1 147 ? 19.005 -0.717 -12.958 1.00 90.69 147 LEU A C 1
ATOM 1191 O O . LEU A 1 147 ? 18.614 0.185 -13.692 1.00 90.69 147 LEU A O 1
ATOM 1195 N N . TYR A 1 148 ? 20.298 -0.975 -12.739 1.00 89.75 148 TYR A N 1
ATOM 1196 C CA . TYR A 1 148 ? 21.374 -0.219 -13.382 1.00 89.75 148 TYR A CA 1
ATOM 1197 C C . TYR A 1 148 ? 21.332 -0.364 -14.900 1.00 89.75 148 TYR A C 1
ATOM 1199 O O . TYR A 1 148 ? 21.300 0.643 -15.598 1.00 89.75 148 TYR A O 1
ATOM 1207 N N . ALA A 1 149 ? 21.237 -1.595 -15.410 1.00 90.19 149 ALA A N 1
ATOM 1208 C CA . ALA A 1 149 ? 21.098 -1.836 -16.844 1.00 90.19 149 ALA A CA 1
ATOM 1209 C C . ALA A 1 149 ? 19.897 -1.082 -17.436 1.00 90.19 149 ALA A C 1
ATOM 1211 O O . ALA A 1 149 ? 20.014 -0.430 -18.472 1.00 90.19 149 ALA A O 1
ATOM 1212 N N . MET A 1 150 ? 18.750 -1.117 -16.753 1.00 91.38 150 MET A N 1
ATOM 1213 C CA . MET A 1 150 ? 17.546 -0.416 -17.193 1.00 91.38 150 MET A CA 1
ATOM 1214 C C . MET A 1 150 ? 17.718 1.109 -17.194 1.00 91.38 150 MET A C 1
ATOM 1216 O O . MET A 1 150 ? 17.337 1.772 -18.158 1.00 91.38 150 MET A O 1
ATOM 1220 N N . GLU A 1 151 ? 18.293 1.671 -16.130 1.00 90.75 151 GLU A N 1
ATOM 1221 C CA . GLU A 1 151 ? 18.574 3.104 -16.019 1.00 90.75 151 GLU A CA 1
ATOM 1222 C C . GLU A 1 151 ? 19.537 3.569 -17.116 1.00 90.75 151 GLU A C 1
ATOM 1224 O O . GLU A 1 151 ? 19.289 4.590 -17.761 1.00 90.75 151 GLU A O 1
ATOM 1229 N N . THR A 1 152 ? 20.595 2.801 -17.377 1.00 89.06 152 THR A N 1
ATOM 1230 C CA . THR A 1 152 ? 21.559 3.080 -18.441 1.00 89.06 152 THR A CA 1
ATOM 1231 C C . THR A 1 152 ? 20.889 3.086 -19.810 1.00 89.06 152 THR A C 1
ATOM 1233 O O . THR A 1 152 ? 21.000 4.081 -20.524 1.00 89.06 152 THR A O 1
ATOM 1236 N N . LEU A 1 153 ? 20.135 2.037 -20.155 1.00 90.19 153 LEU A N 1
ATOM 1237 C CA . LEU A 1 153 ? 19.454 1.941 -21.451 1.00 90.19 153 LEU A CA 1
ATOM 1238 C C . LEU A 1 153 ? 18.436 3.072 -21.655 1.00 90.19 153 LEU A C 1
ATOM 1240 O O . LEU A 1 153 ? 18.391 3.682 -22.719 1.00 90.19 153 LEU A O 1
ATOM 1244 N N . ILE A 1 154 ? 17.636 3.399 -20.636 1.00 90.12 154 ILE A N 1
ATOM 1245 C CA . ILE A 1 154 ? 16.620 4.462 -20.724 1.00 90.12 154 ILE A CA 1
ATOM 1246 C C . ILE A 1 154 ? 17.234 5.848 -20.940 1.00 90.12 154 ILE A C 1
ATOM 1248 O O . ILE A 1 154 ? 16.590 6.725 -21.524 1.00 90.12 154 ILE A O 1
ATOM 1252 N N . ASN A 1 155 ? 18.447 6.076 -20.444 1.00 88.12 155 ASN A N 1
ATOM 1253 C CA . ASN A 1 155 ? 19.107 7.369 -20.571 1.00 88.12 155 ASN A CA 1
ATOM 1254 C C . ASN A 1 155 ? 19.720 7.606 -21.959 1.00 88.12 155 ASN A C 1
ATOM 1256 O O . ASN A 1 155 ? 20.126 8.733 -22.236 1.00 88.12 155 ASN A O 1
ATOM 1260 N N . LEU A 1 156 ? 19.718 6.605 -22.844 1.00 89.62 156 LEU A N 1
ATOM 1261 C CA . LEU A 1 156 ? 20.134 6.753 -24.237 1.00 89.62 156 LEU A CA 1
ATOM 1262 C C . LEU A 1 156 ? 19.042 7.432 -25.062 1.00 89.62 156 LEU A C 1
ATOM 1264 O O . LEU A 1 156 ? 17.898 6.979 -25.082 1.00 89.62 156 LEU A O 1
ATOM 1268 N N . ASP A 1 157 ? 19.387 8.504 -25.777 1.00 86.88 157 ASP A N 1
ATOM 1269 C CA . ASP A 1 157 ? 18.408 9.362 -26.458 1.00 86.88 157 ASP A CA 1
ATOM 1270 C C . ASP A 1 157 ? 17.538 8.619 -27.484 1.00 86.88 157 ASP A C 1
ATOM 1272 O O . ASP A 1 157 ? 16.346 8.916 -27.599 1.00 86.88 157 ASP A O 1
ATOM 1276 N N . GLY A 1 158 ? 18.100 7.648 -28.211 1.00 85.81 158 GLY A N 1
ATOM 1277 C CA . GLY A 1 158 ? 17.350 6.820 -29.162 1.00 85.81 158 GLY A CA 1
ATOM 1278 C C . GLY A 1 158 ? 16.283 5.966 -28.480 1.00 85.81 158 GLY A C 1
ATOM 1279 O O . GLY A 1 158 ? 15.099 6.034 -28.812 1.00 85.81 158 GLY A O 1
ATOM 1280 N N . ILE A 1 159 ? 16.678 5.254 -27.424 1.00 90.44 159 ILE A N 1
ATOM 1281 C CA . ILE A 1 159 ? 15.790 4.387 -26.640 1.00 90.44 159 ILE A CA 1
ATOM 1282 C C . ILE A 1 159 ? 14.747 5.219 -25.884 1.00 90.44 159 ILE A C 1
ATOM 1284 O O . ILE A 1 159 ? 13.563 4.881 -25.849 1.00 90.44 159 ILE A O 1
ATOM 1288 N N . LYS A 1 160 ? 15.150 6.356 -25.315 1.00 90.69 160 LYS A N 1
ATOM 1289 C CA . LYS A 1 160 ? 14.281 7.237 -24.529 1.00 90.69 160 LYS A CA 1
ATOM 1290 C C . LYS A 1 160 ? 13.064 7.733 -25.310 1.00 90.69 160 LYS A C 1
ATOM 1292 O O . LYS A 1 160 ? 11.982 7.888 -24.735 1.00 90.69 160 LYS A O 1
ATOM 1297 N N . LYS A 1 161 ? 13.218 7.969 -26.618 1.00 89.75 161 LYS A N 1
ATOM 1298 C CA . LYS A 1 161 ? 12.125 8.385 -27.513 1.00 89.75 161 LYS A CA 1
ATOM 1299 C C . LYS A 1 161 ? 11.046 7.310 -27.655 1.00 89.75 161 LYS A C 1
ATOM 1301 O O . LYS A 1 161 ? 9.873 7.663 -27.798 1.00 89.75 161 LYS A O 1
ATOM 1306 N N . LEU A 1 162 ? 11.405 6.027 -27.554 1.00 90.81 162 LEU A N 1
ATOM 1307 C CA . LEU A 1 162 ? 10.461 4.913 -27.684 1.00 90.81 162 LEU A CA 1
ATOM 1308 C C . LEU A 1 162 ? 9.358 4.968 -26.630 1.00 90.81 162 LEU A C 1
ATOM 1310 O O . LEU A 1 162 ? 8.215 4.652 -26.942 1.00 90.81 162 LEU A O 1
ATOM 1314 N N . PHE A 1 163 ? 9.657 5.440 -25.416 1.00 92.25 163 PHE A N 1
ATOM 1315 C CA . PHE A 1 163 ? 8.702 5.491 -24.303 1.00 92.25 163 PHE A CA 1
ATOM 1316 C C . PHE A 1 163 ? 7.496 6.412 -24.546 1.00 92.25 163 PHE A C 1
ATOM 1318 O O . PHE A 1 163 ? 6.534 6.359 -23.783 1.00 92.25 163 PHE A O 1
ATOM 1325 N N . ALA A 1 164 ? 7.472 7.198 -25.627 1.00 92.25 164 ALA A N 1
ATOM 1326 C CA . ALA A 1 164 ? 6.248 7.875 -26.059 1.00 92.25 164 ALA A CA 1
ATOM 1327 C C . ALA A 1 164 ? 5.166 6.889 -26.545 1.00 92.25 164 ALA A C 1
ATOM 1329 O O . ALA A 1 164 ? 3.978 7.230 -26.558 1.00 92.25 164 ALA A O 1
ATOM 1330 N N . LYS A 1 165 ? 5.558 5.671 -26.935 1.00 91.69 165 LYS A N 1
ATOM 1331 C CA . LYS A 1 165 ? 4.678 4.608 -27.420 1.00 91.69 165 LYS A CA 1
ATOM 1332 C C . LYS A 1 165 ? 3.937 3.948 -26.257 1.00 91.69 165 LYS A C 1
ATOM 1334 O O . LYS A 1 165 ? 4.525 3.541 -25.259 1.00 91.69 165 LYS A O 1
ATOM 1339 N N . LYS A 1 166 ? 2.622 3.816 -26.405 1.00 91.56 166 LYS A N 1
ATOM 1340 C CA . LYS A 1 166 ? 1.703 3.343 -25.361 1.00 91.56 166 LYS A CA 1
ATOM 1341 C C . LYS A 1 166 ? 1.891 1.876 -24.975 1.00 91.56 166 LYS A C 1
ATOM 1343 O O . LYS A 1 166 ? 1.683 1.537 -23.812 1.00 91.56 166 LYS A O 1
ATOM 1348 N N . TYR A 1 167 ? 2.284 1.009 -25.909 1.00 89.50 167 TYR A N 1
ATOM 1349 C CA . TYR A 1 167 ? 2.452 -0.416 -25.610 1.00 89.50 167 TYR A CA 1
ATOM 1350 C C . TYR A 1 167 ? 3.553 -0.684 -24.577 1.00 89.50 167 TYR A C 1
ATOM 1352 O O . TYR A 1 167 ? 3.388 -1.595 -23.776 1.00 89.50 167 TYR A O 1
ATOM 1360 N N . LEU A 1 168 ? 4.610 0.143 -24.519 1.00 91.19 168 LEU A N 1
ATOM 1361 C CA . LEU A 1 168 ? 5.665 0.018 -23.502 1.00 91.19 168 LEU A CA 1
ATOM 1362 C C . LEU A 1 168 ? 5.117 0.182 -22.081 1.00 91.19 168 LEU A C 1
ATOM 1364 O O . LEU A 1 168 ? 5.618 -0.429 -21.144 1.00 91.19 168 LEU A O 1
ATOM 1368 N N . TRP A 1 169 ? 4.056 0.974 -21.933 1.00 91.56 169 TRP A N 1
ATOM 1369 C CA . TRP A 1 169 ? 3.351 1.209 -20.674 1.00 91.56 169 TRP A CA 1
ATOM 1370 C C . TRP A 1 169 ? 2.208 0.212 -20.436 1.00 91.56 169 TRP A C 1
ATOM 1372 O O . TRP A 1 169 ? 1.375 0.430 -19.560 1.00 91.56 169 TRP A O 1
ATOM 1382 N N . GLY A 1 170 ? 2.108 -0.847 -21.245 1.00 89.06 170 GLY A N 1
ATOM 1383 C CA . GLY A 1 170 ? 1.031 -1.832 -21.161 1.00 89.06 170 GLY A CA 1
ATOM 1384 C C . GLY A 1 170 ? -0.344 -1.297 -21.578 1.00 89.06 170 GLY A C 1
ATOM 1385 O O . GLY A 1 170 ? -1.364 -1.882 -21.221 1.00 89.06 170 GLY A O 1
ATOM 1386 N N . LEU A 1 171 ? -0.420 -0.185 -22.316 1.00 88.12 171 LEU A N 1
ATOM 1387 C CA . LEU A 1 171 ? -1.698 0.454 -22.675 1.00 88.12 171 LEU A CA 1
ATOM 1388 C C . LEU A 1 171 ? -2.281 -0.030 -24.013 1.00 88.12 171 LEU A C 1
ATOM 1390 O O . LEU A 1 171 ? -3.457 0.197 -24.284 1.00 88.12 171 LEU A O 1
ATOM 1394 N N . GLU A 1 172 ? -1.478 -0.686 -24.851 1.00 87.56 172 GLU A N 1
ATOM 1395 C CA . GLU A 1 172 ? -1.871 -1.204 -26.170 1.00 87.56 172 GLU A CA 1
ATOM 1396 C C . GLU A 1 172 ? -1.264 -2.593 -26.389 1.00 87.56 172 GLU A C 1
ATOM 1398 O O . GLU A 1 172 ? -0.205 -2.901 -25.839 1.00 87.56 172 GLU A O 1
ATOM 1403 N N . LYS A 1 173 ? -1.944 -3.478 -27.132 1.00 81.00 173 LYS A N 1
ATOM 1404 C CA . LYS A 1 173 ? -1.424 -4.823 -27.441 1.00 81.00 173 LYS A CA 1
ATOM 1405 C C . LYS A 1 173 ? -0.207 -4.719 -28.351 1.00 81.00 173 LYS A C 1
ATOM 1407 O O . LYS A 1 173 ? -0.233 -3.987 -29.332 1.00 81.00 173 LYS A O 1
ATOM 1412 N N . HIS A 1 174 ? 0.827 -5.489 -28.037 1.00 76.62 174 HIS A N 1
ATOM 1413 C CA . HIS A 1 174 ? 2.036 -5.574 -28.842 1.00 76.62 174 HIS A CA 1
ATOM 1414 C C . HIS A 1 174 ? 2.576 -7.004 -28.793 1.00 76.62 174 HIS A C 1
ATOM 1416 O O . HIS A 1 174 ? 2.671 -7.603 -27.721 1.00 76.62 174 HIS A O 1
ATOM 1422 N N . SER A 1 175 ? 2.856 -7.573 -29.966 1.00 69.62 175 SER A N 1
ATOM 1423 C CA . SER A 1 175 ? 3.367 -8.934 -30.109 1.00 69.62 175 SER A CA 1
ATOM 1424 C C . SER A 1 175 ? 4.851 -8.957 -29.773 1.00 69.62 175 SER A C 1
ATOM 1426 O O . SER A 1 175 ? 5.703 -8.701 -30.617 1.00 69.62 175 SER A O 1
ATOM 1428 N N . LEU A 1 176 ? 5.154 -9.261 -28.523 1.00 66.38 176 LEU A N 1
ATOM 1429 C CA . LEU A 1 176 ? 6.516 -9.460 -28.058 1.00 66.38 176 LEU A CA 1
ATOM 1430 C C . LEU A 1 176 ? 6.837 -10.956 -28.105 1.00 66.38 176 LEU A C 1
ATOM 1432 O O . LEU A 1 176 ? 6.070 -11.784 -27.614 1.00 66.38 176 LEU A O 1
ATOM 1436 N N . LYS A 1 177 ? 7.988 -11.303 -28.686 1.00 55.19 177 LYS A N 1
ATOM 1437 C CA . LYS A 1 177 ? 8.438 -12.696 -28.851 1.00 55.19 177 LYS A CA 1
ATOM 1438 C C . LYS A 1 177 ? 8.742 -13.394 -27.509 1.00 55.19 177 LYS A C 1
ATOM 1440 O O . LYS A 1 177 ? 8.709 -14.618 -27.445 1.00 55.19 177 LYS A O 1
ATOM 1445 N N . TYR A 1 178 ? 8.973 -12.629 -26.435 1.00 54.34 178 TYR A N 1
ATOM 1446 C CA . TYR A 1 178 ? 9.309 -13.129 -25.097 1.00 54.34 178 TYR A CA 1
ATOM 1447 C C . TYR A 1 178 ? 8.533 -12.342 -24.028 1.00 54.34 178 TYR A C 1
ATOM 1449 O O . TYR A 1 178 ? 8.978 -11.287 -23.585 1.00 54.34 178 TYR A O 1
ATOM 1457 N N . VAL A 1 179 ? 7.351 -12.825 -23.630 1.00 52.00 179 VAL A N 1
ATOM 1458 C CA . VAL A 1 179 ? 6.559 -12.235 -22.533 1.00 52.00 179 VAL A CA 1
ATOM 1459 C C . VAL A 1 179 ? 6.034 -13.335 -21.639 1.00 52.00 179 VAL A C 1
ATOM 1461 O O . VAL A 1 179 ? 4.961 -13.890 -21.857 1.00 52.00 179 VAL A O 1
ATOM 1464 N N . CYS A 1 180 ? 6.779 -13.637 -20.594 1.00 52.62 180 CYS A N 1
ATOM 1465 C CA . CYS A 1 180 ? 6.232 -14.294 -19.420 1.00 52.62 180 CYS A CA 1
ATOM 1466 C C . CYS A 1 180 ? 6.764 -13.484 -18.247 1.00 52.62 180 CYS A C 1
ATOM 1468 O O . CYS A 1 180 ? 7.964 -13.308 -18.190 1.00 52.62 180 CYS A O 1
ATOM 1470 N N . HIS A 1 181 ? 5.931 -12.948 -17.357 1.00 59.41 181 HIS A N 1
ATOM 1471 C CA . HIS A 1 181 ? 6.388 -12.420 -16.065 1.00 59.41 181 HIS A CA 1
ATOM 1472 C C . HIS A 1 181 ? 5.978 -13.428 -14.993 1.00 59.41 181 HIS A C 1
ATOM 1474 O O . HIS A 1 181 ? 4.858 -13.933 -15.035 1.00 59.41 181 HIS A O 1
ATOM 1480 N N . TYR A 1 182 ? 6.860 -13.740 -14.037 1.00 53.16 182 TYR A N 1
ATOM 1481 C CA . TYR A 1 182 ? 6.603 -14.813 -13.064 1.00 53.16 182 TYR A CA 1
ATOM 1482 C C . TYR A 1 182 ? 5.435 -14.515 -12.101 1.00 53.16 182 TYR A C 1
ATOM 1484 O O . TYR A 1 182 ? 4.852 -15.445 -11.551 1.00 53.16 182 TYR A O 1
ATOM 1492 N N . GLY A 1 183 ? 5.071 -13.241 -11.902 1.00 49.25 183 GLY A N 1
ATOM 1493 C CA . GLY A 1 183 ? 4.031 -12.827 -10.949 1.00 49.25 183 GLY A CA 1
ATOM 1494 C C . GLY A 1 183 ? 2.681 -12.443 -11.562 1.00 49.25 183 GLY A C 1
ATOM 1495 O O . GLY A 1 183 ? 1.653 -12.529 -10.888 1.00 49.25 183 GLY A O 1
ATOM 1496 N N . TYR A 1 184 ? 2.635 -12.041 -12.831 1.00 56.66 184 TYR A N 1
ATOM 1497 C CA . TYR A 1 184 ? 1.425 -11.478 -13.426 1.00 56.66 184 TYR A CA 1
ATOM 1498 C C . TYR A 1 184 ? 1.124 -12.151 -14.766 1.00 56.66 184 TYR A C 1
ATOM 1500 O O . TYR A 1 184 ? 1.809 -11.939 -15.767 1.00 56.66 184 TYR A O 1
ATOM 1508 N N . THR A 1 185 ? 0.082 -12.986 -14.783 1.00 50.59 185 THR A N 1
ATOM 1509 C CA . THR A 1 185 ? -0.499 -13.499 -16.023 1.00 50.59 185 THR A CA 1
ATOM 1510 C C . THR A 1 185 ? -1.298 -12.370 -16.646 1.00 50.59 185 THR A C 1
ATOM 1512 O O . THR A 1 185 ? -2.464 -12.157 -16.313 1.00 50.59 185 THR A O 1
ATOM 1515 N N . HIS A 1 186 ? -0.663 -11.595 -17.519 1.00 53.91 186 HIS A N 1
ATOM 1516 C CA . HIS A 1 186 ? -1.429 -10.666 -18.320 1.00 53.91 186 HIS A CA 1
ATOM 1517 C C . HIS A 1 186 ? -2.237 -11.486 -19.339 1.00 53.91 186 HIS A C 1
ATOM 1519 O O . HIS A 1 186 ? -1.684 -11.947 -20.332 1.00 53.91 186 HIS A O 1
ATOM 1525 N N . ASP A 1 187 ? -3.562 -11.519 -19.210 1.00 53.69 187 ASP A N 1
ATOM 1526 C CA . ASP A 1 187 ? -4.457 -11.612 -20.383 1.00 53.69 187 ASP A CA 1
ATOM 1527 C C . ASP A 1 187 ? -4.353 -10.335 -21.269 1.00 53.69 187 ASP A C 1
ATOM 1529 O O . ASP A 1 187 ? -5.206 -10.029 -22.104 1.00 53.69 187 ASP A O 1
ATOM 1533 N N . GLN A 1 188 ? -3.306 -9.530 -21.066 1.00 62.28 188 GLN A N 1
ATOM 1534 C CA . GLN A 1 188 ? -3.180 -8.133 -21.441 1.00 62.28 188 GLN A CA 1
ATOM 1535 C C . GLN A 1 188 ? -1.738 -7.751 -21.822 1.00 62.28 188 GLN A C 1
ATOM 1537 O O . GLN A 1 188 ? -0.819 -8.563 -21.810 1.00 62.28 188 GLN A O 1
ATOM 1542 N N . SER A 1 189 ? -1.536 -6.484 -22.172 1.00 77.00 189 SER A N 1
ATOM 1543 C CA . SER A 1 189 ? -0.238 -5.934 -22.553 1.00 77.00 189 SER A CA 1
ATOM 1544 C C . SER A 1 189 ? 0.666 -5.677 -21.339 1.00 77.00 189 SER A C 1
ATOM 1546 O O . SER A 1 189 ? 0.255 -4.906 -20.465 1.00 77.00 189 SER A O 1
ATOM 1548 N N . PRO A 1 190 ? 1.885 -6.244 -21.293 1.00 83.88 190 PRO A N 1
ATOM 1549 C CA . PRO A 1 190 ? 2.839 -5.990 -20.215 1.00 83.88 190 PRO A CA 1
ATOM 1550 C C . PRO A 1 190 ? 3.406 -4.565 -20.280 1.00 83.88 190 PRO A C 1
ATOM 1552 O O . PRO A 1 190 ? 3.649 -4.020 -21.362 1.00 83.88 190 PRO A O 1
ATOM 1555 N N . CYS A 1 191 ? 3.695 -3.987 -19.123 1.00 90.25 191 CYS A N 1
ATOM 1556 C CA . CYS A 1 191 ? 4.481 -2.770 -18.975 1.00 90.25 191 CYS A CA 1
ATOM 1557 C C . CYS A 1 191 ? 5.943 -3.122 -18.675 1.00 90.25 191 CYS A C 1
ATOM 1559 O O . CYS A 1 191 ? 6.250 -4.083 -17.972 1.00 90.25 191 CYS A O 1
ATOM 1561 N N . PHE A 1 192 ? 6.874 -2.308 -19.171 1.00 91.19 192 PHE A N 1
ATOM 1562 C CA . PHE A 1 192 ? 8.304 -2.505 -18.917 1.00 91.19 192 PHE A CA 1
ATOM 1563 C C . PHE A 1 192 ? 8.674 -2.469 -17.419 1.00 91.19 192 PHE A C 1
ATOM 1565 O O . PHE A 1 192 ? 9.716 -2.992 -17.028 1.00 91.19 192 PHE A O 1
ATOM 1572 N N . LEU A 1 193 ? 7.843 -1.846 -16.576 1.00 93.38 193 LEU A N 1
ATOM 1573 C CA . LEU A 1 193 ? 8.070 -1.719 -15.133 1.00 93.38 193 LEU A CA 1
ATOM 1574 C C . LEU A 1 193 ? 7.642 -2.953 -14.334 1.00 93.38 193 LEU A C 1
ATOM 1576 O O . LEU A 1 193 ? 8.073 -3.085 -13.188 1.00 93.38 193 LEU A O 1
ATOM 1580 N N . ASP A 1 194 ? 6.813 -3.829 -14.905 1.00 90.81 194 ASP A N 1
ATOM 1581 C CA . ASP A 1 194 ? 6.073 -4.837 -14.140 1.00 90.81 194 ASP A CA 1
ATOM 1582 C C . ASP A 1 194 ? 6.997 -5.744 -13.332 1.00 90.81 194 ASP A C 1
ATOM 1584 O O . ASP A 1 194 ? 6.817 -5.908 -12.126 1.00 90.81 194 ASP A O 1
ATOM 1588 N N . GLY A 1 195 ? 8.055 -6.265 -13.953 1.00 90.44 195 GLY A N 1
ATOM 1589 C CA . GLY A 1 195 ? 8.966 -7.164 -13.262 1.00 90.44 195 GLY A CA 1
ATOM 1590 C C . GLY A 1 195 ? 9.806 -6.502 -12.169 1.00 90.44 195 GLY A C 1
ATOM 1591 O O . GLY A 1 195 ? 10.118 -7.141 -11.168 1.00 90.44 195 GLY A O 1
ATOM 1592 N N . PHE A 1 196 ? 10.107 -5.208 -12.284 1.00 93.44 196 PHE A N 1
ATOM 1593 C CA . PHE A 1 196 ? 10.785 -4.478 -11.210 1.00 93.44 196 PHE A CA 1
ATOM 1594 C C . PHE A 1 196 ? 9.849 -4.149 -10.043 1.00 93.44 196 PHE A C 1
ATOM 1596 O O . PHE A 1 196 ? 10.301 -4.062 -8.900 1.00 93.44 196 PHE A O 1
ATOM 1603 N N . LEU A 1 197 ? 8.553 -3.973 -10.316 1.00 94.75 197 LEU A N 1
ATOM 1604 C CA . LEU A 1 197 ? 7.540 -3.771 -9.283 1.00 94.75 197 LEU A CA 1
ATOM 1605 C C . LEU A 1 197 ? 7.299 -5.055 -8.474 1.00 94.75 197 LEU A C 1
ATOM 1607 O O . LEU A 1 197 ? 6.972 -4.954 -7.297 1.00 94.75 197 LEU A O 1
ATOM 1611 N N . GLU A 1 198 ? 7.552 -6.240 -9.031 1.00 92.38 198 GLU A N 1
ATOM 1612 C CA . GLU A 1 198 ? 7.445 -7.523 -8.314 1.00 92.38 198 GLU A CA 1
ATOM 1613 C C . GLU A 1 198 ? 8.563 -7.775 -7.282 1.00 92.38 198 GLU A C 1
ATOM 1615 O O . GLU A 1 198 ? 8.387 -8.587 -6.371 1.00 92.38 198 GLU A O 1
ATOM 1620 N N . VAL A 1 199 ? 9.703 -7.075 -7.369 1.00 93.00 199 VAL A N 1
ATOM 1621 C CA . VAL A 1 199 ? 10.852 -7.306 -6.475 1.00 93.00 199 VAL A CA 1
ATOM 1622 C C . VAL A 1 199 ? 10.486 -6.987 -5.024 1.00 93.00 199 VAL A C 1
ATOM 1624 O O . VAL A 1 199 ? 10.298 -5.829 -4.646 1.00 93.00 199 VAL A O 1
ATOM 1627 N N . PHE A 1 200 ? 10.420 -8.016 -4.177 1.00 93.50 200 PHE A N 1
ATOM 1628 C CA . PHE A 1 200 ? 9.936 -7.868 -2.803 1.00 93.50 200 PHE A CA 1
ATOM 1629 C C . PHE A 1 200 ? 10.589 -8.836 -1.807 1.00 93.50 200 PHE A C 1
ATOM 1631 O O . PHE A 1 200 ? 11.488 -9.603 -2.156 1.00 93.50 200 PHE A O 1
ATOM 1638 N N . ILE A 1 201 ? 10.183 -8.771 -0.534 1.00 92.12 201 ILE A N 1
ATOM 1639 C CA . ILE A 1 201 ? 10.688 -9.648 0.542 1.00 92.12 201 ILE A CA 1
ATOM 1640 C C . ILE A 1 201 ? 10.212 -11.105 0.404 1.00 92.12 201 ILE A C 1
ATOM 1642 O O . ILE A 1 201 ? 10.842 -12.025 0.921 1.00 92.12 201 ILE A O 1
ATOM 1646 N N . TYR A 1 202 ? 9.131 -11.333 -0.335 1.00 90.12 202 TYR A N 1
ATOM 1647 C CA . TYR A 1 202 ? 8.663 -12.650 -0.753 1.00 90.12 202 TYR A CA 1
ATOM 1648 C C . TYR A 1 202 ? 8.072 -12.546 -2.161 1.00 90.12 202 TYR A C 1
ATOM 1650 O O . TYR A 1 202 ? 7.548 -11.487 -2.514 1.00 90.12 202 TYR A O 1
ATOM 1658 N N . PRO A 1 203 ? 8.155 -13.612 -2.973 1.00 87.25 203 PRO A N 1
ATOM 1659 C CA . PRO A 1 203 ? 7.503 -13.637 -4.275 1.00 87.25 203 PRO A CA 1
ATOM 1660 C C . PRO A 1 203 ? 5.983 -13.696 -4.107 1.00 87.25 203 PRO A C 1
ATOM 1662 O O . PRO A 1 203 ? 5.477 -14.088 -3.047 1.00 87.25 203 PRO A O 1
ATOM 1665 N N . LYS A 1 204 ? 5.247 -13.390 -5.178 1.00 85.31 204 LYS A N 1
ATOM 1666 C CA . LYS A 1 204 ? 3.815 -13.690 -5.240 1.00 85.31 204 LYS A CA 1
ATOM 1667 C C . LYS A 1 204 ? 3.608 -15.179 -4.946 1.00 85.31 204 LYS A C 1
ATOM 1669 O O . LYS A 1 204 ? 4.099 -16.041 -5.667 1.00 85.31 204 LYS A O 1
ATOM 1674 N N . SER A 1 205 ? 2.944 -15.462 -3.837 1.00 76.00 205 SER A N 1
ATOM 1675 C CA . SER A 1 205 ? 2.859 -16.792 -3.239 1.00 76.00 205 SER A CA 1
ATOM 1676 C C . SER A 1 205 ? 1.520 -16.949 -2.534 1.00 76.00 205 SER A C 1
ATOM 1678 O O . SER A 1 205 ? 0.842 -15.954 -2.260 1.00 76.00 205 SER A O 1
ATOM 1680 N N . ASN A 1 206 ? 1.123 -18.191 -2.267 1.00 70.00 206 ASN A N 1
ATOM 1681 C CA . ASN A 1 206 ? -0.048 -18.450 -1.442 1.00 70.00 206 ASN A CA 1
ATOM 1682 C C . ASN A 1 206 ? 0.245 -17.984 -0.002 1.00 70.00 206 ASN A C 1
ATOM 1684 O O . ASN A 1 206 ? 1.397 -17.992 0.438 1.00 70.00 206 ASN A O 1
ATOM 1688 N N . MET A 1 207 ? -0.789 -17.603 0.748 1.00 68.88 207 MET A N 1
ATOM 1689 C CA . MET A 1 207 ? -0.672 -17.214 2.160 1.00 68.88 207 MET A CA 1
ATOM 1690 C C . MET A 1 207 ? 0.038 -18.283 3.008 1.00 68.88 207 MET A C 1
ATOM 1692 O O . MET A 1 207 ? 0.795 -17.946 3.916 1.00 68.88 207 MET A O 1
ATOM 1696 N N . ASN A 1 208 ? -0.119 -19.558 2.639 1.00 74.44 208 ASN A N 1
ATOM 1697 C CA . ASN A 1 208 ? 0.476 -20.701 3.338 1.00 74.44 208 ASN A CA 1
ATOM 1698 C C . ASN A 1 208 ? 1.963 -20.937 3.026 1.00 74.44 208 ASN A C 1
ATOM 1700 O O . ASN A 1 208 ? 2.586 -21.805 3.636 1.00 74.44 208 ASN A O 1
ATOM 1704 N N . ASP A 1 209 ? 2.551 -20.203 2.080 1.00 86.19 209 ASP A N 1
ATOM 1705 C CA . ASP A 1 209 ? 3.967 -20.359 1.758 1.00 86.19 209 ASP A CA 1
ATOM 1706 C C . ASP A 1 209 ? 4.842 -19.648 2.797 1.00 86.19 209 ASP A C 1
ATOM 1708 O O . ASP A 1 209 ? 4.488 -18.590 3.322 1.00 86.19 209 ASP A O 1
ATOM 1712 N N . LYS A 1 210 ? 6.024 -20.195 3.081 1.00 90.94 210 LYS A N 1
ATOM 1713 C CA . LYS A 1 210 ? 6.983 -19.575 4.006 1.00 90.94 210 LYS A CA 1
ATOM 1714 C C . LYS A 1 210 ? 7.625 -18.317 3.425 1.00 90.94 210 LYS A C 1
ATOM 1716 O O . LYS A 1 210 ? 8.000 -18.272 2.252 1.00 90.94 210 LYS A O 1
ATOM 1721 N N . VAL A 1 211 ? 7.882 -17.328 4.280 1.00 92.12 211 VAL A N 1
ATOM 1722 C CA . VAL A 1 211 ? 8.702 -16.165 3.917 1.00 92.12 211 VAL A CA 1
ATOM 1723 C C . VAL A 1 211 ? 10.162 -16.491 4.205 1.00 92.12 211 VAL A C 1
ATOM 1725 O O . VAL A 1 211 ? 10.635 -16.375 5.334 1.00 92.12 211 VAL A O 1
ATOM 1728 N N . GLN A 1 212 ? 10.886 -16.907 3.164 1.00 91.06 212 GLN A N 1
ATOM 1729 C CA . GLN A 1 212 ? 12.247 -17.451 3.266 1.00 91.06 212 GLN A CA 1
ATOM 1730 C C . GLN A 1 212 ? 13.233 -16.545 4.029 1.00 91.06 212 GLN A C 1
ATOM 1732 O O . GLN A 1 212 ? 14.135 -17.050 4.690 1.00 91.06 212 GLN A O 1
ATOM 1737 N N . ILE A 1 213 ? 13.063 -15.219 3.963 1.00 91.50 213 ILE A N 1
ATOM 1738 C CA . ILE A 1 213 ? 13.938 -14.252 4.646 1.00 91.50 213 ILE A CA 1
ATOM 1739 C C . ILE A 1 213 ? 13.799 -14.324 6.176 1.00 91.50 213 ILE A C 1
ATOM 1741 O O . ILE A 1 213 ? 14.773 -14.030 6.868 1.00 91.50 213 ILE A O 1
ATOM 1745 N N . PHE A 1 214 ? 12.639 -14.730 6.703 1.00 93.50 214 PHE A N 1
ATOM 1746 C CA . PHE A 1 214 ? 12.347 -14.787 8.145 1.00 93.50 214 PHE A CA 1
ATOM 1747 C C . PHE A 1 214 ? 12.155 -16.210 8.681 1.00 93.50 214 PHE A C 1
ATOM 1749 O O . PHE A 1 214 ? 12.100 -16.414 9.888 1.00 93.50 214 PHE A O 1
ATOM 1756 N N . TYR A 1 215 ? 12.028 -17.196 7.796 1.00 94.19 215 TYR A N 1
ATOM 1757 C CA . TYR A 1 215 ? 11.731 -18.570 8.170 1.00 94.19 215 TYR A CA 1
ATOM 1758 C C . TYR A 1 215 ? 12.891 -19.232 8.931 1.00 94.19 215 TYR A C 1
ATOM 1760 O O . TYR A 1 215 ? 14.030 -19.221 8.464 1.00 94.19 215 TYR A O 1
ATOM 1768 N N . ASN A 1 216 ? 12.567 -19.857 10.070 1.00 92.25 216 ASN A N 1
ATOM 1769 C CA . ASN A 1 216 ? 13.497 -20.590 10.939 1.00 92.25 216 ASN A CA 1
ATOM 1770 C C . ASN A 1 216 ? 14.716 -19.752 11.380 1.00 92.25 216 ASN A C 1
ATOM 1772 O O . ASN A 1 216 ? 15.841 -20.251 11.389 1.00 92.25 216 ASN A O 1
ATOM 1776 N N . LYS A 1 217 ? 14.470 -18.481 11.716 1.00 92.19 217 LYS A N 1
ATOM 1777 C CA . LYS A 1 217 ? 15.461 -17.531 12.231 1.00 92.19 217 LYS A CA 1
ATOM 1778 C C . LYS A 1 217 ? 15.123 -17.087 13.646 1.00 92.19 217 LYS A C 1
ATOM 1780 O O . LYS A 1 217 ? 13.951 -16.991 14.007 1.00 92.19 217 LYS A O 1
ATOM 1785 N N . GLU A 1 218 ? 16.146 -16.755 14.420 1.00 91.75 218 GLU A N 1
ATOM 1786 C CA . GLU A 1 218 ? 15.967 -16.167 15.746 1.00 91.75 218 GLU A CA 1
ATOM 1787 C C . GLU A 1 218 ? 15.623 -14.670 15.673 1.00 91.75 218 GLU A C 1
ATOM 1789 O O . GLU A 1 218 ? 15.855 -13.992 14.671 1.00 91.75 218 GLU A O 1
ATOM 1794 N N . SER A 1 219 ? 15.104 -14.113 16.771 1.00 89.06 219 SER A N 1
ATOM 1795 C CA . SER A 1 219 ? 14.642 -12.714 16.844 1.00 89.06 219 SER A CA 1
ATOM 1796 C C . SER A 1 219 ? 15.712 -11.686 16.431 1.00 89.06 219 SER A C 1
ATOM 1798 O O . SER A 1 219 ? 15.412 -10.707 15.745 1.00 89.06 219 SER A O 1
ATOM 1800 N N . VAL A 1 220 ? 16.983 -11.927 16.780 1.00 91.12 220 VAL A N 1
ATOM 1801 C CA . VAL A 1 220 ? 18.106 -11.047 16.404 1.00 91.12 220 VAL A CA 1
ATOM 1802 C C . VAL A 1 220 ? 18.358 -11.082 14.894 1.00 91.12 220 VAL A C 1
ATOM 1804 O O . VAL A 1 220 ? 18.516 -10.034 14.266 1.00 91.12 220 VAL A O 1
ATOM 1807 N N . GLU A 1 221 ? 18.343 -12.272 14.293 1.00 93.19 221 GLU A N 1
ATOM 1808 C CA . GLU A 1 221 ? 18.534 -12.460 12.852 1.00 93.19 221 GLU A CA 1
ATOM 1809 C C . GLU A 1 221 ? 17.364 -11.889 12.046 1.00 93.19 221 GLU A C 1
ATOM 1811 O O . GLU A 1 221 ? 17.569 -11.309 10.978 1.00 93.19 221 GLU A O 1
ATOM 1816 N N . ILE A 1 222 ? 16.138 -12.012 12.567 1.00 91.88 222 ILE A N 1
ATOM 1817 C CA . ILE A 1 222 ? 14.946 -11.373 12.002 1.00 91.88 222 ILE A CA 1
ATOM 1818 C C . ILE A 1 222 ? 15.125 -9.853 12.011 1.00 91.88 222 ILE A C 1
ATOM 1820 O O . ILE A 1 222 ? 14.895 -9.210 10.988 1.00 91.88 222 ILE A O 1
ATOM 1824 N N . GLY A 1 223 ? 15.587 -9.276 13.125 1.00 91.25 223 GLY A N 1
ATOM 1825 C CA . GLY A 1 223 ? 15.847 -7.840 13.234 1.00 91.25 223 GLY A CA 1
ATOM 1826 C C . GLY A 1 223 ? 16.874 -7.329 12.215 1.00 91.25 223 GLY A C 1
ATOM 1827 O O . GLY A 1 223 ? 16.639 -6.303 11.574 1.00 91.25 223 GLY A O 1
ATOM 1828 N N . ALA A 1 224 ? 17.976 -8.060 12.017 1.00 91.38 224 ALA A N 1
ATOM 1829 C CA . ALA A 1 224 ? 18.974 -7.737 10.994 1.00 91.38 224 ALA A CA 1
ATOM 1830 C C . ALA A 1 224 ? 18.384 -7.840 9.577 1.00 91.38 224 ALA A C 1
ATOM 1832 O O . ALA A 1 224 ? 18.462 -6.890 8.798 1.00 91.38 224 ALA A O 1
ATOM 1833 N N . ALA A 1 225 ? 17.691 -8.943 9.281 1.00 92.31 225 ALA A N 1
ATOM 1834 C CA . ALA A 1 225 ? 17.058 -9.158 7.985 1.00 92.31 225 ALA A CA 1
ATOM 1835 C C . ALA A 1 225 ? 16.002 -8.089 7.661 1.00 92.31 225 ALA A C 1
ATOM 1837 O O . ALA A 1 225 ? 15.895 -7.661 6.513 1.00 92.31 225 ALA A O 1
ATOM 1838 N N . MET A 1 226 ? 15.238 -7.624 8.654 1.00 92.31 226 MET A N 1
ATOM 1839 C CA . MET A 1 226 ? 14.294 -6.512 8.506 1.00 92.31 226 MET A CA 1
ATOM 1840 C C . MET A 1 226 ? 15.008 -5.211 8.124 1.00 92.31 226 MET A C 1
ATOM 1842 O O . MET A 1 226 ? 14.567 -4.519 7.208 1.00 92.31 226 MET A O 1
ATOM 1846 N N . LEU A 1 227 ? 16.114 -4.874 8.792 1.00 91.50 227 LEU A N 1
ATOM 1847 C CA . LEU A 1 227 ? 16.867 -3.653 8.498 1.00 91.50 227 LEU A CA 1
ATOM 1848 C C . LEU A 1 227 ? 17.435 -3.667 7.072 1.00 91.50 227 LEU A C 1
ATOM 1850 O O . LEU A 1 227 ? 17.246 -2.702 6.326 1.00 91.50 227 LEU A O 1
ATOM 1854 N N . ASP A 1 228 ? 18.061 -4.774 6.676 1.00 91.56 228 ASP A N 1
ATOM 1855 C CA . ASP A 1 228 ? 18.588 -4.953 5.319 1.00 91.56 228 ASP A CA 1
ATOM 1856 C C . ASP A 1 228 ? 17.462 -4.873 4.286 1.00 91.56 228 ASP A C 1
ATOM 1858 O O . ASP A 1 228 ? 17.567 -4.168 3.279 1.00 91.56 228 ASP A O 1
ATOM 1862 N N . SER A 1 229 ? 16.327 -5.511 4.585 1.00 93.12 229 SER A N 1
ATOM 1863 C CA . SER A 1 229 ? 15.152 -5.490 3.715 1.00 93.12 229 SER A CA 1
ATOM 1864 C C . SER A 1 229 ? 14.608 -4.083 3.504 1.00 93.12 229 SER A C 1
ATOM 1866 O O . SER A 1 229 ? 14.289 -3.688 2.382 1.00 93.12 229 SER A O 1
ATOM 1868 N N . TYR A 1 230 ? 14.528 -3.299 4.576 1.00 93.06 230 TYR A N 1
ATOM 1869 C CA . TYR A 1 230 ? 14.095 -1.910 4.521 1.00 93.06 230 TYR A CA 1
ATOM 1870 C C . TYR A 1 230 ? 15.034 -1.041 3.683 1.00 93.06 230 TYR A C 1
ATOM 1872 O O . TYR A 1 230 ? 14.571 -0.225 2.879 1.00 93.06 230 TYR A O 1
ATOM 1880 N N . ASN A 1 231 ? 16.348 -1.209 3.842 1.00 92.06 231 ASN A N 1
ATOM 1881 C CA . ASN A 1 231 ? 17.336 -0.476 3.055 1.00 92.06 231 ASN A CA 1
ATOM 1882 C C . ASN A 1 231 ? 17.210 -0.816 1.565 1.00 92.06 231 ASN A C 1
ATOM 1884 O O . ASN A 1 231 ? 17.126 0.093 0.738 1.00 92.06 231 ASN A O 1
ATOM 1888 N N . ASN A 1 232 ? 17.082 -2.100 1.231 1.00 93.50 232 ASN A N 1
ATOM 1889 C CA . ASN A 1 232 ? 16.961 -2.559 -0.151 1.00 93.50 232 ASN A CA 1
ATOM 1890 C C . ASN A 1 232 ? 15.656 -2.094 -0.810 1.00 93.50 232 ASN A C 1
ATOM 1892 O O . ASN A 1 232 ? 15.690 -1.606 -1.939 1.00 93.50 232 ASN A O 1
ATOM 1896 N N . LEU A 1 233 ? 14.525 -2.128 -0.094 1.00 94.69 233 LEU A N 1
ATOM 1897 C CA . LEU A 1 233 ? 13.256 -1.565 -0.579 1.00 94.69 233 LEU A CA 1
ATOM 1898 C C . LEU A 1 233 ? 13.343 -0.048 -0.804 1.00 94.69 233 LEU A C 1
ATOM 1900 O O . LEU A 1 233 ? 12.806 0.472 -1.783 1.00 94.69 233 LEU A O 1
ATOM 1904 N N . ASN A 1 234 ? 14.038 0.686 0.071 1.00 93.44 234 ASN A N 1
ATOM 1905 C CA . ASN A 1 234 ? 14.253 2.121 -0.123 1.00 93.44 234 ASN A CA 1
ATOM 1906 C C . ASN A 1 234 ? 15.147 2.415 -1.333 1.00 93.44 234 ASN A C 1
ATOM 1908 O O . ASN A 1 234 ? 14.904 3.401 -2.032 1.00 93.44 234 ASN A O 1
ATOM 1912 N N . THR A 1 235 ? 16.161 1.588 -1.580 1.00 93.62 235 THR A N 1
ATOM 1913 C CA . THR A 1 235 ? 17.008 1.683 -2.772 1.00 93.62 235 THR A CA 1
ATOM 1914 C C . THR A 1 235 ? 16.184 1.417 -4.028 1.00 93.62 235 THR A C 1
ATOM 1916 O O . THR A 1 235 ? 16.123 2.292 -4.889 1.00 93.62 235 THR A O 1
ATOM 1919 N N . LEU A 1 236 ? 15.448 0.300 -4.087 1.00 95.81 236 LEU A N 1
ATOM 1920 C CA . LEU A 1 236 ? 14.536 -0.030 -5.190 1.00 95.81 236 LEU A CA 1
ATOM 1921 C C . LEU A 1 236 ? 13.573 1.126 -5.498 1.00 95.81 236 LEU A C 1
ATOM 1923 O O . LEU A 1 236 ? 13.497 1.582 -6.637 1.00 95.81 236 LEU A O 1
ATOM 1927 N N . LYS A 1 237 ? 12.908 1.672 -4.469 1.00 96.00 237 LYS A N 1
ATOM 1928 C CA . LYS A 1 237 ? 12.022 2.842 -4.588 1.00 96.00 237 LYS A CA 1
ATOM 1929 C C . LYS A 1 237 ? 12.713 4.029 -5.263 1.00 96.00 237 LYS A C 1
ATOM 1931 O O . LYS A 1 237 ? 12.121 4.650 -6.143 1.00 96.00 237 LYS A O 1
ATOM 1936 N N . LYS A 1 238 ? 13.939 4.370 -4.847 1.00 95.69 238 LYS A N 1
ATOM 1937 C CA . LYS A 1 238 ? 14.692 5.507 -5.405 1.00 95.69 238 LYS A CA 1
ATOM 1938 C C . LYS A 1 238 ? 15.042 5.289 -6.876 1.00 95.69 238 LYS A C 1
ATOM 1940 O O . LYS A 1 238 ? 14.867 6.220 -7.655 1.00 95.69 238 LYS A O 1
ATOM 1945 N N . PHE A 1 239 ? 15.485 4.087 -7.246 1.00 95.06 239 PHE A N 1
ATOM 1946 C CA . PHE A 1 239 ? 15.791 3.739 -8.638 1.00 95.06 239 PHE A CA 1
ATOM 1947 C C . PHE A 1 239 ? 14.547 3.798 -9.519 1.00 95.06 239 PHE A C 1
ATOM 1949 O O . PHE A 1 239 ? 14.547 4.497 -10.528 1.00 95.06 239 PHE A O 1
ATOM 1956 N N . LEU A 1 240 ? 13.457 3.147 -9.104 1.00 97.25 240 LEU A N 1
ATOM 1957 C CA . LEU A 1 240 ? 12.193 3.172 -9.842 1.00 97.25 240 LEU A CA 1
ATOM 1958 C C . LEU A 1 240 ? 11.669 4.597 -10.023 1.00 97.25 240 LEU A C 1
ATOM 1960 O O . LEU A 1 240 ? 11.295 4.989 -11.128 1.00 97.25 240 LEU A O 1
ATOM 1964 N N . TYR A 1 241 ? 11.691 5.396 -8.954 1.00 97.94 241 TYR A N 1
ATOM 1965 C CA . TYR A 1 241 ? 11.328 6.805 -9.031 1.00 97.94 241 TYR A CA 1
ATOM 1966 C C . TYR A 1 241 ? 12.237 7.575 -9.997 1.00 97.94 241 TYR A C 1
ATOM 1968 O O . TYR A 1 241 ? 11.723 8.327 -10.819 1.00 97.94 241 TYR A O 1
ATOM 1976 N N . GLY A 1 242 ? 13.557 7.375 -9.940 1.00 96.69 242 GLY A N 1
ATOM 1977 C CA . GLY A 1 242 ? 14.527 8.020 -10.830 1.00 96.69 242 GLY A CA 1
ATOM 1978 C C . GLY A 1 242 ? 14.292 7.690 -12.305 1.00 96.69 242 GLY A C 1
ATOM 1979 O O . GLY A 1 242 ? 14.211 8.606 -13.126 1.00 96.69 242 GLY A O 1
ATOM 1980 N N . ILE A 1 243 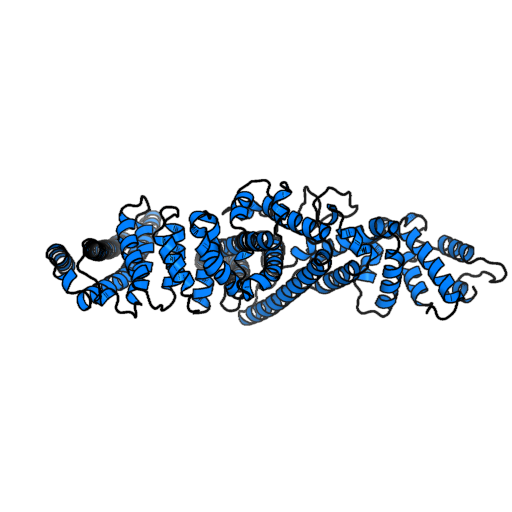? 14.087 6.408 -12.617 1.00 95.31 243 ILE A N 1
ATOM 1981 C CA . ILE A 1 243 ? 13.767 5.912 -13.962 1.00 95.31 243 ILE A CA 1
ATOM 1982 C C . ILE A 1 243 ? 12.482 6.563 -14.488 1.00 95.31 243 ILE A C 1
ATOM 1984 O O . ILE A 1 243 ? 12.463 7.133 -15.578 1.00 95.31 243 ILE A O 1
ATOM 1988 N N . ILE A 1 244 ? 11.399 6.533 -13.710 1.00 97.06 244 ILE A N 1
ATOM 1989 C CA . ILE A 1 244 ? 10.114 7.097 -14.146 1.00 97.06 244 ILE A CA 1
ATOM 1990 C C . ILE A 1 244 ? 10.222 8.620 -14.283 1.00 97.06 244 ILE A C 1
ATOM 1992 O O . ILE A 1 244 ? 9.755 9.193 -15.267 1.00 97.06 244 ILE A O 1
ATOM 1996 N N . LEU A 1 245 ? 10.872 9.290 -13.329 1.00 96.44 245 LEU A N 1
ATOM 1997 C CA . LEU A 1 245 ? 11.075 10.735 -13.353 1.00 96.44 245 LEU A CA 1
ATOM 1998 C C . LEU A 1 245 ? 11.856 11.167 -14.605 1.00 96.44 245 LEU A C 1
ATOM 2000 O O . LEU A 1 245 ? 11.455 12.123 -15.274 1.00 96.44 245 LEU A O 1
ATOM 2004 N N . SER A 1 246 ? 12.931 10.455 -14.959 1.00 94.81 246 SER A N 1
ATOM 2005 C CA . SER A 1 246 ? 13.759 10.780 -16.127 1.00 94.81 246 SER A CA 1
ATOM 2006 C C . SER A 1 246 ? 12.976 10.690 -17.444 1.00 94.81 246 SER A C 1
ATOM 2008 O O . SER A 1 246 ? 13.258 11.460 -18.372 1.00 94.81 246 SER A O 1
ATOM 2010 N N . LEU A 1 247 ? 11.972 9.807 -17.503 1.00 95.31 247 LEU A N 1
ATOM 2011 C CA . LEU A 1 247 ? 11.074 9.626 -18.640 1.00 95.31 247 LEU A CA 1
ATOM 2012 C C . LEU A 1 247 ? 9.991 10.706 -18.733 1.00 95.31 247 LEU A C 1
ATOM 2014 O O . LEU A 1 247 ? 9.672 11.128 -19.845 1.00 95.31 247 LEU A O 1
ATOM 2018 N N . ILE A 1 248 ? 9.420 11.157 -17.610 1.00 94.19 248 ILE A N 1
ATOM 2019 C CA . ILE A 1 248 ? 8.227 12.028 -17.623 1.00 94.19 248 ILE A CA 1
ATOM 2020 C C . ILE A 1 248 ? 8.525 13.530 -17.495 1.00 94.19 248 ILE A C 1
ATOM 2022 O O . ILE A 1 248 ? 7.694 14.345 -17.894 1.00 94.19 248 ILE A O 1
ATOM 2026 N N . VAL A 1 249 ? 9.675 13.939 -16.936 1.00 89.50 249 VAL A N 1
ATOM 2027 C CA . VAL A 1 249 ? 9.932 15.359 -16.593 1.00 89.50 249 VAL A CA 1
ATOM 2028 C C . VAL A 1 249 ? 9.915 16.287 -17.809 1.00 89.50 249 VAL A C 1
ATOM 2030 O O . VAL A 1 249 ? 9.449 17.417 -17.695 1.00 89.50 249 VAL A O 1
ATOM 2033 N N . LYS A 1 250 ? 10.408 15.827 -18.964 1.00 86.19 250 LYS A N 1
ATOM 2034 C CA . LYS A 1 250 ? 10.511 16.630 -20.198 1.00 86.19 250 LYS A CA 1
ATOM 2035 C C . LYS A 1 250 ? 9.611 16.129 -21.333 1.00 86.19 250 LYS A C 1
ATOM 2037 O O . LYS A 1 250 ? 9.765 16.576 -22.464 1.00 86.19 250 LYS A O 1
ATOM 2042 N N . ASN A 1 251 ? 8.709 15.185 -21.061 1.00 90.56 251 ASN A N 1
ATOM 2043 C CA . ASN A 1 251 ? 7.881 14.564 -22.090 1.00 90.56 251 ASN A CA 1
ATOM 2044 C C . ASN A 1 251 ? 6.440 14.387 -21.591 1.00 90.56 251 ASN A C 1
ATOM 2046 O O . ASN A 1 251 ? 6.143 13.485 -20.807 1.00 90.56 251 ASN A O 1
ATOM 2050 N N . GLU A 1 252 ? 5.543 15.252 -22.071 1.00 90.44 252 GLU A N 1
ATOM 2051 C CA . GLU A 1 252 ? 4.126 15.231 -21.690 1.00 90.44 252 GLU A CA 1
ATOM 2052 C C . GLU A 1 252 ? 3.413 13.945 -22.129 1.00 90.44 252 GLU A C 1
ATOM 2054 O O . GLU A 1 252 ? 2.582 13.442 -21.381 1.00 90.44 252 GLU A O 1
ATOM 2059 N N . LYS A 1 253 ? 3.790 13.339 -23.267 1.00 91.50 253 LYS A N 1
ATOM 2060 C CA . LYS A 1 253 ? 3.218 12.047 -23.691 1.00 91.50 253 LYS A CA 1
ATOM 2061 C C . LYS A 1 253 ? 3.593 10.931 -22.719 1.00 91.50 253 LYS A C 1
ATOM 2063 O O . LYS A 1 253 ? 2.739 10.145 -22.330 1.00 91.50 253 LYS A O 1
ATOM 2068 N N . ASN A 1 254 ? 4.851 10.885 -22.279 1.00 93.62 254 ASN A N 1
ATOM 2069 C CA . ASN A 1 254 ? 5.296 9.903 -21.284 1.00 93.62 254 ASN A CA 1
ATOM 2070 C C . ASN A 1 254 ? 4.589 10.120 -19.945 1.00 93.62 254 ASN A C 1
ATOM 2072 O O . ASN A 1 254 ? 4.185 9.160 -19.294 1.00 93.62 254 ASN A O 1
ATOM 2076 N N . LYS A 1 255 ? 4.418 11.383 -19.539 1.00 93.19 255 LYS A N 1
ATOM 2077 C CA . LYS A 1 255 ? 3.680 11.733 -18.323 1.00 93.19 255 LYS A CA 1
ATOM 2078 C C . LYS A 1 255 ? 2.223 11.270 -18.401 1.00 93.19 255 LYS A C 1
ATOM 2080 O O . LYS A 1 255 ? 1.728 10.675 -17.446 1.00 93.19 255 LYS A O 1
ATOM 2085 N N . GLU A 1 256 ? 1.559 11.505 -19.530 1.00 90.81 256 GLU A N 1
ATOM 2086 C CA . GLU A 1 256 ? 0.197 11.033 -19.784 1.00 90.81 256 GLU A CA 1
ATOM 2087 C C . GLU A 1 256 ? 0.121 9.499 -19.774 1.00 90.81 256 GLU A C 1
ATOM 2089 O O . GLU A 1 256 ? -0.748 8.932 -19.111 1.00 90.81 256 GLU A O 1
ATOM 2094 N N . ASN A 1 257 ? 1.057 8.818 -20.441 1.00 91.94 257 ASN A N 1
ATOM 2095 C CA . ASN A 1 257 ? 1.129 7.359 -20.454 1.00 91.94 257 ASN A CA 1
ATOM 2096 C C . ASN A 1 257 ? 1.324 6.787 -19.045 1.00 91.94 257 ASN A C 1
ATOM 2098 O O . ASN A 1 257 ? 0.649 5.828 -18.686 1.00 91.94 257 ASN A O 1
ATOM 2102 N N . PHE A 1 258 ? 2.178 7.394 -18.216 1.00 94.19 258 PHE A N 1
ATOM 2103 C CA . PHE A 1 258 ? 2.361 6.958 -16.832 1.00 94.19 258 PHE A CA 1
ATOM 2104 C C . PHE A 1 258 ? 1.083 7.133 -16.000 1.00 94.19 258 PHE A C 1
ATOM 2106 O O . PHE A 1 258 ? 0.696 6.224 -15.269 1.00 94.19 258 PHE A O 1
ATOM 2113 N N . VAL A 1 259 ? 0.374 8.258 -16.148 1.00 92.38 259 VAL A N 1
ATOM 2114 C CA . VAL A 1 259 ? -0.935 8.475 -15.500 1.00 92.38 259 VAL A CA 1
ATOM 2115 C C . VAL A 1 259 ? -1.947 7.406 -15.926 1.00 92.38 259 VAL A C 1
ATOM 2117 O O . VAL A 1 259 ? -2.609 6.805 -15.077 1.00 92.38 259 VAL A O 1
ATOM 2120 N N . ARG A 1 260 ? -2.034 7.116 -17.228 1.00 90.06 260 ARG A N 1
ATOM 2121 C CA . ARG A 1 260 ? -2.905 6.061 -17.770 1.00 90.06 260 ARG A CA 1
ATOM 2122 C C . ARG A 1 260 ? -2.506 4.670 -17.276 1.00 90.06 260 ARG A C 1
ATOM 2124 O O . ARG A 1 260 ? -3.375 3.868 -16.968 1.00 90.06 260 ARG A O 1
ATOM 2131 N N . PHE A 1 261 ? -1.212 4.389 -17.154 1.00 92.06 261 PHE A N 1
ATOM 2132 C CA . PHE A 1 261 ? -0.711 3.125 -16.617 1.00 92.06 261 PHE A CA 1
ATOM 2133 C C . PHE A 1 261 ? -1.131 2.936 -15.158 1.00 92.06 261 PHE A C 1
ATOM 2135 O O . PHE A 1 261 ? -1.739 1.924 -14.827 1.00 92.06 261 PHE A O 1
ATOM 2142 N N . VAL A 1 262 ? -0.888 3.924 -14.290 1.00 93.50 262 VAL A N 1
ATOM 2143 C CA . VAL A 1 262 ? -1.248 3.823 -12.865 1.00 93.50 262 VAL A CA 1
ATOM 2144 C C . VAL A 1 262 ? -2.758 3.640 -12.684 1.00 93.50 262 VAL A C 1
ATOM 2146 O O . VAL A 1 262 ? -3.186 2.812 -11.881 1.00 93.50 262 VAL A O 1
ATOM 2149 N N . THR A 1 263 ? -3.566 4.382 -13.446 1.00 90.56 263 THR A N 1
ATOM 2150 C CA . THR A 1 263 ? -5.035 4.275 -13.394 1.00 90.56 263 THR A CA 1
ATOM 2151 C C . THR A 1 263 ? -5.542 2.941 -13.942 1.00 90.56 263 THR A C 1
ATOM 2153 O O . THR A 1 263 ? -6.416 2.338 -13.324 1.00 90.56 263 THR A O 1
ATOM 2156 N N . LYS A 1 264 ? -4.943 2.425 -15.023 1.00 89.38 264 LYS A N 1
ATOM 2157 C CA . LYS A 1 264 ? -5.223 1.083 -15.552 1.00 89.38 264 LYS A CA 1
ATOM 2158 C C . LYS A 1 264 ? -4.937 0.003 -14.502 1.00 89.38 264 LYS A C 1
ATOM 2160 O O . LYS A 1 264 ? -5.808 -0.811 -14.212 1.00 89.38 264 LYS A O 1
ATOM 2165 N N . VAL A 1 265 ? -3.752 0.039 -13.884 1.00 91.44 265 VAL A N 1
ATOM 2166 C CA . VAL A 1 265 ? -3.375 -0.921 -12.832 1.00 91.44 265 VAL A CA 1
ATOM 2167 C C . VAL A 1 265 ? -4.349 -0.834 -11.655 1.00 91.44 265 VAL A C 1
ATOM 2169 O O . VAL A 1 265 ? -4.747 -1.864 -11.122 1.00 91.44 265 VAL A O 1
ATOM 2172 N N . TYR A 1 266 ? -4.764 0.365 -11.245 1.00 91.69 266 TYR A N 1
ATOM 2173 C CA . TYR A 1 266 ? -5.782 0.514 -10.204 1.00 91.69 266 TYR A CA 1
ATOM 2174 C C . TYR A 1 266 ? -7.100 -0.174 -10.592 1.00 91.69 266 TYR A C 1
ATOM 2176 O O . TYR A 1 266 ? -7.614 -0.981 -9.814 1.00 91.69 266 TYR A O 1
ATOM 2184 N N . ASP A 1 267 ? -7.618 0.100 -11.791 1.00 88.81 267 ASP A N 1
ATOM 2185 C CA . ASP A 1 267 ? -8.909 -0.422 -12.249 1.00 88.81 267 ASP A CA 1
ATOM 2186 C C . ASP A 1 267 ? -8.929 -1.949 -12.341 1.00 88.81 267 ASP A C 1
ATOM 2188 O O . ASP A 1 267 ? -9.883 -2.586 -11.893 1.00 88.81 267 ASP A O 1
ATOM 2192 N N . GLU A 1 268 ? -7.846 -2.544 -12.827 1.00 88.25 268 GLU A N 1
ATOM 2193 C CA . GLU A 1 268 ? -7.711 -3.996 -12.981 1.00 88.25 268 GLU A CA 1
ATOM 2194 C C . GLU A 1 268 ? -7.535 -4.738 -11.657 1.00 88.25 268 GLU A C 1
ATOM 2196 O O . GLU A 1 268 ? -7.702 -5.952 -11.598 1.00 88.25 268 GLU A O 1
ATOM 2201 N N . ASN A 1 269 ? -7.218 -4.018 -10.579 1.00 91.19 269 ASN A N 1
ATOM 2202 C CA . ASN A 1 269 ? -6.878 -4.606 -9.286 1.00 91.19 269 ASN A CA 1
ATOM 2203 C C . ASN A 1 269 ? -7.798 -4.146 -8.151 1.00 91.19 269 ASN A C 1
ATOM 2205 O O . ASN A 1 269 ? -7.487 -4.366 -6.979 1.00 91.19 269 ASN A O 1
ATOM 2209 N N . ARG A 1 270 ? -8.965 -3.567 -8.473 1.00 89.94 270 ARG A N 1
ATOM 2210 C CA . ARG A 1 270 ? -9.990 -3.155 -7.490 1.00 89.94 270 ARG A CA 1
ATOM 2211 C C . ARG A 1 270 ? -10.412 -4.283 -6.553 1.00 89.94 270 ARG A C 1
ATOM 2213 O O . ARG A 1 270 ? -10.743 -4.023 -5.399 1.00 89.94 270 ARG A O 1
ATOM 2220 N N . ASP A 1 271 ? -10.345 -5.525 -7.023 1.00 91.19 271 ASP A N 1
ATOM 2221 C CA . ASP A 1 271 ? -10.661 -6.715 -6.236 1.00 91.19 271 ASP A CA 1
ATOM 2222 C C . ASP A 1 271 ? -9.787 -6.864 -4.987 1.00 91.19 271 ASP A C 1
ATOM 2224 O O . ASP A 1 271 ? -10.260 -7.415 -3.998 1.00 91.19 271 ASP A O 1
ATOM 2228 N N . ARG A 1 272 ? -8.588 -6.265 -4.952 1.00 91.38 272 ARG A N 1
ATOM 2229 C CA . ARG A 1 272 ? -7.748 -6.206 -3.743 1.00 91.38 272 ARG A CA 1
ATOM 2230 C C . ARG A 1 272 ? -8.378 -5.433 -2.577 1.00 91.38 272 ARG A C 1
ATOM 2232 O O . ARG A 1 272 ? -7.853 -5.489 -1.471 1.00 91.38 272 ARG A O 1
ATOM 2239 N N . LYS A 1 273 ? -9.476 -4.694 -2.796 1.00 88.56 273 LYS A N 1
ATOM 2240 C CA . LYS A 1 273 ? -10.259 -4.044 -1.726 1.00 88.56 273 LYS A CA 1
ATOM 2241 C C . LYS A 1 273 ? -11.197 -5.012 -1.003 1.00 88.56 273 LYS A C 1
ATOM 2243 O O . LYS A 1 273 ? -11.704 -4.671 0.063 1.00 88.56 273 LYS A O 1
ATOM 2248 N N . LYS A 1 274 ? -11.487 -6.172 -1.599 1.00 88.38 274 LYS A N 1
ATOM 2249 C CA . LYS A 1 274 ? -12.362 -7.189 -1.009 1.00 88.38 274 LYS A CA 1
ATOM 2250 C C . LYS A 1 274 ? -11.634 -7.878 0.146 1.00 88.38 274 LYS A C 1
ATOM 2252 O O . LYS A 1 274 ? -10.418 -8.018 0.113 1.00 88.38 274 LYS A O 1
ATOM 2257 N N . ILE A 1 275 ? -12.395 -8.358 1.130 1.00 78.94 275 ILE A N 1
ATOM 2258 C CA . ILE A 1 275 ? -11.860 -9.140 2.262 1.00 78.94 275 ILE A CA 1
ATOM 2259 C C . ILE A 1 275 ? -11.190 -10.426 1.758 1.00 78.94 275 ILE A C 1
ATOM 2261 O O . ILE A 1 275 ? -10.121 -10.803 2.219 1.00 78.94 275 ILE A O 1
ATOM 2265 N N . SER A 1 276 ? -11.810 -11.081 0.776 1.00 82.38 276 SER A N 1
ATOM 2266 C CA . SER A 1 276 ? -11.253 -12.239 0.085 1.00 82.38 276 SER A CA 1
ATOM 2267 C C . SER A 1 276 ? -11.252 -11.969 -1.414 1.00 82.38 276 SER A C 1
ATOM 2269 O O . SER A 1 276 ? -12.259 -11.532 -1.980 1.00 82.38 276 SER A O 1
ATOM 2271 N N . PHE A 1 277 ? -10.109 -12.204 -2.049 1.00 87.25 277 PHE A N 1
ATOM 2272 C CA . PHE A 1 277 ? -9.917 -12.046 -3.482 1.00 87.25 277 PHE A CA 1
ATOM 2273 C C . PHE A 1 277 ? -9.016 -13.153 -4.022 1.00 87.25 277 PHE A C 1
ATOM 2275 O O . PHE A 1 277 ? -8.232 -13.767 -3.298 1.00 87.25 277 PHE A O 1
ATOM 2282 N N . ASP A 1 278 ? -9.125 -13.396 -5.323 1.00 86.69 278 ASP A N 1
ATOM 2283 C CA . ASP A 1 278 ? -8.273 -14.349 -6.019 1.00 86.69 278 ASP A CA 1
ATOM 2284 C C . ASP A 1 278 ? -6.884 -13.733 -6.237 1.00 86.69 278 ASP A C 1
ATOM 2286 O O . ASP A 1 278 ? -6.685 -12.909 -7.133 1.00 86.69 278 ASP A O 1
ATOM 2290 N N . TYR A 1 279 ? -5.918 -14.130 -5.404 1.00 83.81 279 TYR A N 1
ATOM 2291 C CA . TYR A 1 279 ? -4.549 -13.613 -5.456 1.00 83.81 279 TYR A CA 1
ATOM 2292 C C . TYR A 1 279 ? -3.859 -13.884 -6.798 1.00 83.81 279 TYR A C 1
ATOM 2294 O O . TYR A 1 279 ? -2.895 -13.196 -7.124 1.00 83.81 279 TYR A O 1
ATOM 2302 N N . THR A 1 280 ? -4.332 -14.848 -7.596 1.00 83.81 280 THR A N 1
ATOM 2303 C CA . THR A 1 280 ? -3.740 -15.152 -8.906 1.00 83.81 280 THR A CA 1
ATOM 2304 C C . THR A 1 280 ? -4.078 -14.085 -9.947 1.00 83.81 280 THR A C 1
ATOM 2306 O O . THR A 1 280 ? -3.215 -13.743 -10.754 1.00 83.81 280 THR A O 1
ATOM 2309 N N . LYS A 1 281 ? -5.270 -13.480 -9.852 1.00 86.00 281 LYS A N 1
ATOM 2310 C CA . LYS A 1 281 ? -5.821 -12.514 -10.820 1.00 86.00 281 LYS A CA 1
ATOM 2311 C C . LYS A 1 281 ? -5.444 -11.059 -10.567 1.00 86.00 281 LYS A C 1
ATOM 2313 O O . LYS A 1 281 ? -5.726 -10.208 -11.401 1.00 86.00 281 LYS A O 1
ATOM 2318 N N . VAL A 1 282 ? -4.830 -10.768 -9.427 1.00 89.31 282 VAL A N 1
ATOM 2319 C CA . VAL A 1 282 ? -4.427 -9.411 -9.043 1.00 89.31 282 VAL A CA 1
ATOM 2320 C C . VAL A 1 282 ? -2.908 -9.293 -8.938 1.00 89.31 282 VAL A C 1
ATOM 2322 O O . VAL A 1 282 ? -2.195 -10.292 -8.832 1.00 89.31 282 VAL A O 1
ATOM 2325 N N . ILE A 1 283 ? -2.393 -8.067 -8.943 1.00 91.44 283 ILE A N 1
ATOM 2326 C CA . ILE A 1 283 ? -0.989 -7.750 -8.654 1.00 91.44 283 ILE A CA 1
ATOM 2327 C C . ILE A 1 283 ? -0.564 -8.315 -7.296 1.00 91.44 283 ILE A C 1
ATOM 2329 O O . ILE A 1 283 ? -1.402 -8.495 -6.411 1.00 91.44 283 ILE A O 1
ATOM 2333 N N . SER A 1 284 ? 0.728 -8.580 -7.109 1.00 91.81 284 SER A N 1
ATOM 2334 C CA . SER A 1 284 ? 1.267 -9.046 -5.826 1.00 91.81 284 SER A CA 1
ATOM 2335 C C . SER A 1 284 ? 1.311 -7.945 -4.756 1.00 91.81 284 SER A C 1
ATOM 2337 O O . SER A 1 284 ? 1.145 -6.755 -5.041 1.00 91.81 284 SER A O 1
ATOM 2339 N N . ASP A 1 285 ? 1.583 -8.336 -3.506 1.00 92.62 285 ASP A N 1
ATOM 2340 C CA . ASP A 1 285 ? 1.861 -7.382 -2.424 1.00 92.62 285 ASP A CA 1
ATOM 2341 C C . ASP A 1 285 ? 3.106 -6.533 -2.720 1.00 92.62 285 ASP A C 1
ATOM 2343 O O . ASP A 1 285 ? 3.115 -5.334 -2.434 1.00 92.62 285 ASP A O 1
ATOM 2347 N N . GLY A 1 286 ? 4.125 -7.134 -3.345 1.00 93.62 286 GLY A N 1
ATOM 2348 C CA . GLY A 1 286 ? 5.343 -6.445 -3.764 1.00 93.62 286 GLY A CA 1
ATOM 2349 C C . GLY A 1 286 ? 5.064 -5.350 -4.779 1.00 93.62 286 GLY A C 1
ATOM 2350 O O . GLY A 1 286 ? 5.438 -4.196 -4.563 1.00 93.62 286 GLY A O 1
ATOM 2351 N N . TYR A 1 287 ? 4.302 -5.685 -5.819 1.00 95.25 287 TYR A N 1
ATOM 2352 C CA . TYR A 1 287 ? 3.874 -4.731 -6.835 1.00 95.25 287 TYR A CA 1
ATOM 2353 C C . TYR A 1 287 ? 3.082 -3.579 -6.211 1.00 95.25 287 TYR A C 1
ATOM 2355 O O . TYR A 1 287 ? 3.400 -2.406 -6.437 1.00 95.25 287 TYR A O 1
ATOM 2363 N N . ALA A 1 288 ? 2.071 -3.895 -5.392 1.00 96.06 288 ALA A N 1
ATOM 2364 C CA . ALA A 1 288 ? 1.243 -2.887 -4.736 1.00 96.06 288 ALA A CA 1
ATOM 2365 C C . ALA A 1 288 ? 2.084 -1.954 -3.848 1.00 96.06 288 ALA A C 1
ATOM 2367 O O . ALA A 1 288 ? 1.944 -0.733 -3.939 1.00 96.06 288 ALA A O 1
ATOM 2368 N N . TYR A 1 289 ? 2.991 -2.507 -3.036 1.00 97.00 289 TYR A N 1
ATOM 2369 C CA . TYR A 1 289 ? 3.879 -1.739 -2.163 1.00 97.00 289 TYR A CA 1
ATOM 2370 C C . TYR A 1 289 ? 4.861 -0.857 -2.939 1.00 97.00 289 TYR A C 1
ATOM 2372 O O . TYR A 1 289 ? 5.026 0.324 -2.613 1.00 97.00 289 TYR A O 1
ATOM 2380 N N . ASN A 1 290 ? 5.520 -1.408 -3.958 1.00 97.25 290 ASN A N 1
ATOM 2381 C CA . ASN A 1 290 ? 6.547 -0.700 -4.716 1.00 97.25 290 ASN A CA 1
ATOM 2382 C C . ASN A 1 290 ? 5.938 0.451 -5.520 1.00 97.25 290 ASN A C 1
ATOM 2384 O O . ASN A 1 290 ? 6.451 1.572 -5.464 1.00 97.25 290 ASN A O 1
ATOM 2388 N N . LEU A 1 291 ? 4.793 0.228 -6.175 1.00 97.94 291 LEU A N 1
ATOM 2389 C CA . LEU A 1 291 ? 4.086 1.300 -6.872 1.00 97.94 291 LEU A CA 1
ATOM 2390 C C . LEU A 1 291 ? 3.581 2.359 -5.880 1.00 97.94 291 LEU A C 1
ATOM 2392 O O . LEU A 1 291 ? 3.826 3.548 -6.079 1.00 97.94 291 LEU A O 1
ATOM 2396 N N . CYS A 1 292 ? 2.989 1.948 -4.752 1.00 98.00 292 CYS A N 1
ATOM 2397 C CA . CYS A 1 292 ? 2.602 2.855 -3.664 1.00 98.00 292 CYS A CA 1
ATOM 2398 C C . CYS A 1 292 ? 3.778 3.727 -3.192 1.00 98.00 292 CYS A C 1
ATOM 2400 O O . CYS A 1 292 ? 3.643 4.935 -2.975 1.00 98.00 292 CYS A O 1
ATOM 2402 N N . SER A 1 293 ? 4.954 3.127 -3.040 1.00 97.50 293 SER A N 1
ATOM 2403 C CA . SER A 1 293 ? 6.170 3.801 -2.588 1.00 97.50 293 SER A CA 1
ATOM 2404 C C . SER A 1 293 ? 6.647 4.857 -3.590 1.00 97.50 293 SER A C 1
ATOM 2406 O O . SER A 1 293 ? 6.955 5.982 -3.192 1.00 97.50 293 SER A O 1
ATOM 2408 N N . VAL A 1 294 ? 6.638 4.537 -4.887 1.00 98.25 294 VAL A N 1
ATOM 2409 C CA . VAL A 1 294 ? 6.978 5.475 -5.971 1.00 98.25 294 VAL A CA 1
ATOM 2410 C C . VAL A 1 294 ? 5.975 6.631 -6.052 1.00 98.25 294 VAL A C 1
ATOM 2412 O O . VAL A 1 294 ? 6.378 7.791 -6.147 1.00 98.25 294 VAL A O 1
ATOM 2415 N N . LEU A 1 295 ? 4.671 6.355 -5.952 1.00 98.12 295 LEU A N 1
ATOM 2416 C CA . LEU A 1 295 ? 3.636 7.400 -5.918 1.00 98.12 295 LEU A CA 1
ATOM 2417 C C . LEU A 1 295 ? 3.839 8.354 -4.728 1.00 98.12 295 LEU A C 1
ATOM 2419 O O . LEU A 1 295 ? 3.633 9.565 -4.845 1.00 98.12 295 LEU A O 1
ATOM 2423 N N . GLY A 1 296 ? 4.313 7.822 -3.598 1.00 97.12 296 GLY A N 1
ATOM 2424 C CA . GLY A 1 296 ? 4.694 8.606 -2.425 1.00 97.12 296 GLY A CA 1
ATOM 2425 C C . GLY A 1 296 ? 5.818 9.605 -2.717 1.00 97.12 296 GLY A C 1
ATOM 2426 O O . GLY A 1 296 ? 5.731 10.754 -2.284 1.00 97.12 296 GLY A O 1
ATOM 2427 N N . GLU A 1 297 ? 6.831 9.217 -3.500 1.00 97.50 297 GLU A N 1
ATOM 2428 C CA . GLU A 1 297 ? 7.922 10.110 -3.922 1.00 97.50 297 GLU A CA 1
ATOM 2429 C C . GLU A 1 297 ? 7.403 11.294 -4.752 1.00 97.50 297 GLU A C 1
ATOM 2431 O O . GLU A 1 297 ? 7.767 12.441 -4.476 1.00 97.50 297 GLU A O 1
ATOM 2436 N N . PHE A 1 298 ? 6.469 11.059 -5.681 1.00 96.75 298 PHE A N 1
ATOM 2437 C CA . PHE A 1 298 ? 5.813 12.138 -6.435 1.00 96.75 298 PHE A CA 1
ATOM 2438 C C . PHE A 1 298 ? 4.972 13.067 -5.544 1.00 96.75 298 PHE A C 1
ATOM 2440 O O . PHE A 1 298 ? 4.876 14.268 -5.811 1.00 96.75 298 PHE A O 1
ATOM 2447 N N . CYS A 1 299 ? 4.413 12.547 -4.448 1.00 96.94 299 CYS A N 1
ATOM 2448 C CA . CYS A 1 299 ? 3.634 13.330 -3.489 1.00 96.94 299 CYS A CA 1
ATOM 2449 C C . CYS A 1 299 ? 4.496 14.131 -2.493 1.00 96.94 299 CYS A C 1
ATOM 2451 O O . CYS A 1 299 ? 3.993 15.059 -1.857 1.00 96.94 299 CYS A O 1
ATOM 2453 N N . LYS A 1 300 ? 5.799 13.851 -2.350 1.00 95.62 300 LYS A N 1
ATOM 2454 C CA . LYS A 1 300 ? 6.644 14.508 -1.329 1.00 95.62 300 LYS A CA 1
ATOM 2455 C C . LYS A 1 300 ? 6.617 16.027 -1.403 1.00 95.62 300 LYS A C 1
ATOM 2457 O O . LYS A 1 300 ? 6.534 16.695 -0.376 1.00 95.62 300 LYS A O 1
ATOM 2462 N N . LYS A 1 301 ? 6.681 16.590 -2.612 1.00 94.06 301 LYS A N 1
ATOM 2463 C CA . LYS A 1 301 ? 6.715 18.048 -2.792 1.00 94.06 301 LYS A CA 1
ATOM 2464 C C . LYS A 1 301 ? 5.422 18.710 -2.314 1.00 94.06 301 LYS A C 1
ATOM 2466 O O . LYS A 1 301 ? 5.502 19.761 -1.684 1.00 94.06 301 LYS A O 1
ATOM 2471 N N . ILE A 1 302 ? 4.264 18.110 -2.600 1.00 95.38 302 ILE A N 1
ATOM 2472 C CA . ILE A 1 302 ? 2.969 18.664 -2.181 1.00 95.38 302 ILE A CA 1
ATOM 2473 C C . ILE A 1 302 ? 2.724 18.474 -0.687 1.00 95.38 302 ILE A C 1
ATOM 2475 O O . ILE A 1 302 ? 2.202 19.383 -0.055 1.00 95.38 302 ILE A O 1
ATOM 2479 N N . VAL A 1 303 ? 3.180 17.357 -0.115 1.00 95.75 303 VAL A N 1
ATOM 2480 C CA . VAL A 1 303 ? 3.091 17.086 1.325 1.00 95.75 303 VAL A CA 1
ATOM 2481 C C . VAL A 1 303 ? 3.976 18.060 2.104 1.00 95.75 303 VAL A C 1
ATOM 2483 O O . VAL A 1 303 ? 3.493 18.757 2.989 1.00 95.75 303 VAL A O 1
ATOM 2486 N N . ASN A 1 304 ? 5.257 18.177 1.738 1.00 94.50 304 ASN A N 1
ATOM 2487 C CA . ASN A 1 304 ? 6.231 18.991 2.476 1.00 94.50 304 ASN A CA 1
ATOM 2488 C C . ASN A 1 304 ? 5.946 20.496 2.397 1.00 94.50 304 ASN A C 1
ATOM 2490 O O . ASN A 1 304 ? 6.307 21.232 3.309 1.00 94.50 304 ASN A O 1
ATOM 2494 N N . LYS A 1 305 ? 5.350 20.959 1.292 1.00 94.81 305 LYS A N 1
ATOM 2495 C CA . LYS A 1 305 ? 4.983 22.368 1.088 1.00 94.81 305 LYS A CA 1
ATOM 2496 C C . LYS A 1 305 ? 3.504 22.651 1.362 1.00 94.81 305 LYS A C 1
ATOM 2498 O O . LYS A 1 305 ? 3.055 23.753 1.072 1.00 94.81 305 LYS A O 1
ATOM 2503 N N . GLU A 1 306 ? 2.764 21.664 1.866 1.00 93.00 306 GLU A N 1
ATOM 2504 C CA . GLU A 1 306 ? 1.336 21.760 2.185 1.00 93.00 306 GLU A CA 1
ATOM 2505 C C . GLU A 1 306 ? 0.473 22.323 1.035 1.00 93.00 306 GLU A C 1
ATOM 2507 O O . GLU A 1 306 ? -0.393 23.168 1.236 1.00 93.00 306 GLU A O 1
ATOM 2512 N N . LEU A 1 307 ? 0.702 21.855 -0.195 1.00 93.31 307 LEU A N 1
ATOM 2513 C CA . LEU A 1 307 ? 0.049 22.363 -1.412 1.00 93.31 307 LEU A CA 1
ATOM 2514 C C . LEU A 1 307 ? -1.301 21.672 -1.683 1.00 93.31 307 LEU A C 1
ATOM 2516 O O . LEU A 1 307 ? -1.513 21.110 -2.760 1.00 93.31 307 LEU A O 1
ATOM 2520 N N . ASP A 1 308 ? -2.220 21.684 -0.710 1.00 92.19 308 ASP A N 1
ATOM 2521 C CA . ASP A 1 308 ? -3.550 21.057 -0.845 1.00 92.19 308 ASP A CA 1
ATOM 2522 C C . ASP A 1 308 ? -4.425 21.707 -1.925 1.00 92.19 308 ASP A C 1
ATOM 2524 O O . ASP A 1 308 ? -5.309 21.069 -2.490 1.00 92.19 308 ASP A O 1
ATOM 2528 N N . ASN A 1 309 ? -4.137 22.959 -2.273 1.00 91.06 309 ASN A N 1
ATOM 2529 C CA . ASN A 1 309 ? -4.797 23.693 -3.348 1.00 91.06 309 ASN A CA 1
ATOM 2530 C C . ASN A 1 309 ? -4.563 23.098 -4.749 1.00 91.06 309 ASN A C 1
ATOM 2532 O O . ASN A 1 309 ? -5.303 23.441 -5.666 1.00 91.06 309 ASN A O 1
ATOM 2536 N N . LEU A 1 310 ? -3.553 22.239 -4.924 1.00 91.00 310 LEU A N 1
ATOM 2537 C CA . LEU A 1 310 ? -3.266 21.554 -6.192 1.00 91.00 310 LEU A CA 1
ATOM 2538 C C . LEU A 1 310 ? -4.022 20.225 -6.352 1.00 91.00 310 LEU A C 1
ATOM 2540 O O . LEU A 1 310 ? -3.871 19.551 -7.376 1.00 91.00 310 LEU A O 1
ATOM 2544 N N . ILE A 1 311 ? -4.788 19.822 -5.337 1.00 90.69 311 ILE A N 1
ATOM 2545 C CA . ILE A 1 311 ? -5.550 18.576 -5.333 1.00 90.69 311 ILE A CA 1
ATOM 2546 C C . ILE A 1 311 ? -7.002 18.897 -5.659 1.00 90.69 311 ILE A C 1
ATOM 2548 O O . ILE A 1 311 ? -7.705 19.542 -4.878 1.00 90.69 311 ILE A O 1
ATOM 2552 N N . ASP A 1 312 ? -7.453 18.428 -6.818 1.00 88.56 312 ASP A N 1
ATOM 2553 C CA . ASP A 1 312 ? -8.843 18.570 -7.221 1.00 88.56 312 ASP A CA 1
ATOM 2554 C C . ASP A 1 312 ? -9.720 17.522 -6.526 1.00 88.56 312 ASP A C 1
ATOM 2556 O O . ASP A 1 312 ? -9.657 16.328 -6.812 1.00 88.56 312 ASP A O 1
ATOM 2560 N N . SER A 1 313 ? -10.575 17.990 -5.617 1.00 84.88 313 SER A N 1
ATOM 2561 C CA . SER A 1 313 ? -11.548 17.149 -4.913 1.00 84.88 313 SER A CA 1
ATOM 2562 C C . SER A 1 313 ? -12.576 16.477 -5.832 1.00 84.88 313 SER A C 1
ATOM 2564 O O . SER A 1 313 ? -13.149 15.466 -5.439 1.00 84.88 313 SER A O 1
ATOM 2566 N N . GLU A 1 314 ? -12.840 17.018 -7.027 1.00 83.56 314 GLU A N 1
ATOM 2567 C CA . GLU A 1 314 ? -13.797 16.429 -7.977 1.00 83.56 314 GLU A CA 1
ATOM 2568 C C . GLU A 1 314 ? -13.264 15.138 -8.607 1.00 83.56 314 GLU A C 1
ATOM 2570 O O . GLU A 1 314 ? -14.050 14.306 -9.060 1.00 83.56 314 GLU A O 1
ATOM 2575 N N . PHE A 1 315 ? -11.945 14.921 -8.553 1.00 82.69 315 PHE A N 1
ATOM 2576 C CA . PHE A 1 315 ? -11.302 13.708 -9.055 1.00 82.69 315 PHE A CA 1
ATOM 2577 C C . PHE A 1 315 ? -11.881 12.430 -8.432 1.00 82.69 315 PHE A C 1
ATOM 2579 O O . PHE A 1 315 ? -11.951 11.392 -9.088 1.00 82.69 315 PHE A O 1
ATOM 2586 N N . ILE A 1 316 ? -12.370 12.512 -7.190 1.00 80.06 316 ILE A N 1
ATOM 2587 C CA . ILE A 1 316 ? -12.960 11.373 -6.480 1.00 80.06 316 ILE A CA 1
ATOM 2588 C C . ILE A 1 316 ? -14.138 10.746 -7.235 1.00 80.06 316 ILE A C 1
ATOM 2590 O O . ILE A 1 316 ? -14.296 9.529 -7.233 1.00 80.06 316 ILE A O 1
ATOM 2594 N N . ARG A 1 317 ? -14.919 11.561 -7.959 1.00 79.31 317 ARG A N 1
ATOM 2595 C CA . ARG A 1 317 ? -16.063 11.081 -8.745 1.00 79.31 317 ARG A CA 1
ATOM 2596 C C . ARG A 1 317 ? -15.630 10.131 -9.847 1.00 79.31 317 ARG A C 1
ATOM 2598 O O . ARG A 1 317 ? -16.362 9.207 -10.166 1.00 79.31 317 ARG A O 1
ATOM 2605 N N . PHE A 1 318 ? -14.449 10.354 -10.415 1.00 76.94 318 PHE A N 1
ATOM 2606 C CA . PHE A 1 318 ? -13.911 9.509 -11.470 1.00 76.94 318 PHE A CA 1
ATOM 2607 C C . PHE A 1 318 ? -13.352 8.199 -10.908 1.00 76.94 318 PHE A C 1
ATOM 2609 O O . PHE A 1 318 ? -13.488 7.166 -11.553 1.00 76.94 318 PHE A O 1
ATOM 2616 N N . ILE A 1 319 ? -12.782 8.206 -9.697 1.00 77.44 319 ILE A N 1
ATOM 2617 C CA . ILE A 1 319 ? -12.303 6.977 -9.029 1.00 77.44 319 ILE A CA 1
ATOM 2618 C C . ILE A 1 319 ? -13.456 6.001 -8.796 1.00 77.44 319 ILE A C 1
ATOM 2620 O O . ILE A 1 319 ? -13.292 4.791 -8.960 1.00 77.44 319 ILE A O 1
ATOM 2624 N N . ASP A 1 320 ? -14.623 6.537 -8.452 1.00 72.19 320 ASP A N 1
ATOM 2625 C CA . ASP A 1 320 ? -15.838 5.757 -8.242 1.00 72.19 320 ASP A CA 1
ATOM 2626 C C . ASP A 1 320 ? -16.404 5.155 -9.546 1.00 72.19 320 ASP A C 1
ATOM 2628 O O . ASP A 1 320 ? -17.188 4.208 -9.492 1.00 72.19 320 ASP A O 1
ATOM 2632 N N . MET A 1 321 ? -15.999 5.652 -10.721 1.00 69.88 321 MET A N 1
ATOM 2633 C CA . MET A 1 321 ? -16.411 5.113 -12.024 1.00 69.88 321 MET A CA 1
ATOM 2634 C C . MET A 1 321 ? -15.575 3.886 -12.385 1.00 69.88 321 MET A C 1
ATOM 2636 O O . MET A 1 321 ? -14.385 3.861 -12.115 1.00 69.88 321 MET A O 1
ATOM 2640 N N . ASN A 1 322 ? -16.154 2.875 -13.038 1.00 62.12 322 ASN A N 1
ATOM 2641 C CA . ASN A 1 322 ? -15.468 1.607 -13.355 1.00 62.12 322 ASN A CA 1
ATOM 2642 C C . ASN A 1 322 ? -14.457 1.663 -14.523 1.00 62.12 322 ASN A C 1
ATOM 2644 O O . ASN A 1 322 ? -13.920 0.624 -14.893 1.00 62.12 322 ASN A O 1
ATOM 2648 N N . GLU A 1 323 ? -14.194 2.835 -15.111 1.00 63.28 323 GLU A N 1
ATOM 2649 C CA . GLU A 1 323 ? -13.339 2.983 -16.302 1.00 63.28 323 GLU A CA 1
ATOM 2650 C C . GLU A 1 323 ? -12.470 4.259 -16.250 1.00 63.28 323 GLU A C 1
ATOM 2652 O O . GLU A 1 323 ? -12.430 5.046 -17.198 1.00 63.28 323 GLU A O 1
ATOM 2657 N N . LEU A 1 324 ? -11.767 4.479 -15.133 1.00 69.56 324 LEU A N 1
ATOM 2658 C CA . LEU A 1 324 ? -10.938 5.665 -14.881 1.00 69.56 324 LEU A CA 1
ATOM 2659 C C . LEU A 1 324 ? -9.848 5.850 -15.953 1.00 69.56 324 LEU A C 1
ATOM 2661 O O . LEU A 1 324 ? -9.548 6.969 -16.355 1.00 69.56 324 LEU A O 1
ATOM 2665 N N . TYR A 1 325 ? -9.261 4.768 -16.465 1.00 66.19 325 TYR A N 1
ATOM 2666 C CA . TYR A 1 325 ? -8.215 4.869 -17.493 1.00 66.19 325 TYR A CA 1
ATOM 2667 C C . TYR A 1 325 ? -8.744 5.193 -18.908 1.00 66.19 325 TYR A C 1
ATOM 2669 O O . TYR A 1 325 ? -7.948 5.526 -19.794 1.00 66.19 325 TYR A O 1
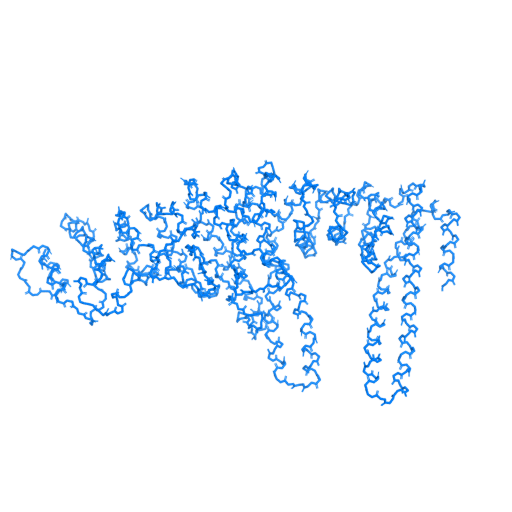ATOM 2677 N N . LYS A 1 326 ? -10.062 5.075 -19.150 1.00 65.31 326 LYS A N 1
ATOM 2678 C CA . LYS A 1 326 ? -10.676 5.274 -20.478 1.00 65.31 326 LYS A CA 1
ATOM 2679 C C . LYS A 1 326 ? -11.106 6.714 -20.748 1.00 65.31 326 LYS A C 1
ATOM 2681 O O . LYS A 1 326 ? -11.255 7.073 -21.915 1.00 65.31 326 LYS A O 1
ATOM 2686 N N . ASP A 1 327 ? -11.281 7.537 -19.715 1.00 62.34 327 ASP A N 1
ATOM 2687 C CA . ASP A 1 327 ? -11.679 8.935 -19.886 1.00 62.34 327 ASP A CA 1
ATOM 2688 C C . ASP A 1 327 ? -10.441 9.863 -19.987 1.00 62.34 327 ASP A C 1
ATOM 2690 O O . ASP A 1 327 ? -9.696 10.048 -19.019 1.00 62.34 327 ASP A O 1
ATOM 2694 N N . PRO A 1 328 ? -10.195 10.482 -21.163 1.00 53.16 328 PRO A N 1
ATOM 2695 C CA . PRO A 1 328 ? -9.038 11.347 -21.396 1.00 53.16 328 PRO A CA 1
ATOM 2696 C C . PRO A 1 328 ? -9.052 12.644 -20.563 1.00 53.16 328 PRO A C 1
ATOM 2698 O O . PRO A 1 328 ? -8.009 13.294 -20.426 1.00 53.16 328 PRO A O 1
ATOM 2701 N N . GLY A 1 329 ? -10.196 13.024 -19.981 1.00 56.16 329 GLY A N 1
ATOM 2702 C CA . GLY A 1 329 ? -10.362 14.215 -19.144 1.00 56.16 329 GLY A CA 1
ATOM 2703 C C . GLY A 1 329 ? -9.755 14.101 -17.742 1.00 56.16 329 GLY A C 1
ATOM 2704 O O . GLY A 1 329 ? -9.469 15.128 -17.122 1.00 56.16 329 GLY A O 1
ATOM 2705 N N . ILE A 1 330 ? -9.497 12.878 -17.273 1.00 54.78 330 ILE A N 1
ATOM 2706 C CA . ILE A 1 330 ? -8.931 12.563 -15.948 1.00 54.78 330 ILE A CA 1
ATOM 2707 C C . ILE A 1 330 ? -7.438 12.933 -15.869 1.00 54.78 330 ILE A C 1
ATOM 2709 O O . ILE A 1 330 ? -6.909 13.202 -14.791 1.00 54.78 330 ILE A O 1
ATOM 2713 N N . SER A 1 331 ? -6.767 13.072 -17.020 1.00 52.50 331 SER A N 1
ATOM 2714 C CA . SER A 1 331 ? -5.347 13.448 -17.127 1.00 52.50 331 SER A CA 1
ATOM 2715 C C . SER A 1 331 ? -5.017 14.885 -16.694 1.00 52.50 331 SER A C 1
ATOM 2717 O O . SER A 1 331 ? -3.843 15.250 -16.616 1.00 52.50 331 SER A O 1
ATOM 2719 N N . LYS A 1 332 ? -6.020 15.722 -16.389 1.00 59.25 332 LYS A N 1
ATOM 2720 C CA . LYS A 1 332 ? -5.824 17.172 -16.209 1.00 59.25 332 LYS A CA 1
ATOM 2721 C C . LYS A 1 332 ? -4.922 17.558 -15.033 1.00 59.25 332 LYS A C 1
ATOM 2723 O O . LYS A 1 332 ? -4.365 18.653 -15.052 1.00 59.25 332 LYS A O 1
ATOM 2728 N N . SER A 1 333 ? -4.733 16.692 -14.033 1.00 81.12 333 SER A N 1
ATOM 2729 C CA . SER A 1 333 ? -3.778 16.951 -12.948 1.00 81.12 333 SER A CA 1
ATOM 2730 C C . SER A 1 333 ? -3.002 15.699 -12.551 1.00 81.12 333 SER A C 1
ATOM 2732 O O . SER A 1 333 ? -3.480 14.842 -11.802 1.00 81.12 333 SER A O 1
ATOM 2734 N N . PHE A 1 334 ? -1.745 15.641 -13.006 1.00 89.44 334 PHE A N 1
ATOM 2735 C CA . PHE A 1 334 ? -0.752 14.657 -12.566 1.00 89.44 334 PHE A CA 1
ATOM 2736 C C . PHE A 1 334 ? -0.697 14.572 -11.036 1.00 89.44 334 PHE A C 1
ATOM 2738 O O . PHE A 1 334 ? -0.780 13.494 -10.463 1.00 89.44 334 PHE A O 1
ATOM 2745 N N . VAL A 1 335 ? -0.630 15.726 -10.367 1.00 91.75 335 VAL A N 1
ATOM 2746 C CA . VAL A 1 335 ? -0.528 15.827 -8.906 1.00 91.75 335 VAL A CA 1
ATOM 2747 C C . VAL A 1 335 ? -1.733 15.196 -8.211 1.00 91.75 335 VAL A C 1
ATOM 2749 O O . VAL A 1 335 ? -1.563 14.421 -7.272 1.00 91.75 335 VAL A O 1
ATOM 2752 N N . THR A 1 336 ? -2.943 15.507 -8.681 1.00 91.62 336 THR A N 1
ATOM 2753 C CA . THR A 1 336 ? -4.180 14.955 -8.114 1.00 91.62 336 THR A CA 1
ATOM 2754 C C . THR A 1 336 ? -4.248 13.443 -8.311 1.00 91.62 336 THR A C 1
ATOM 2756 O O . THR A 1 336 ? -4.530 12.718 -7.358 1.00 91.62 336 THR A O 1
ATOM 2759 N N . THR A 1 337 ? -3.899 12.961 -9.509 1.00 91.69 337 THR A N 1
ATOM 2760 C CA . THR A 1 337 ? -3.844 11.522 -9.799 1.00 91.69 337 THR A CA 1
ATOM 2761 C C . THR A 1 337 ? -2.860 10.820 -8.867 1.00 91.69 337 THR A C 1
ATOM 2763 O O . THR A 1 337 ? -3.228 9.846 -8.221 1.00 91.69 337 THR A O 1
ATOM 2766 N N . MET A 1 338 ? -1.625 11.320 -8.741 1.00 95.06 338 MET A N 1
ATOM 2767 C CA . MET A 1 338 ? -0.613 10.701 -7.876 1.00 95.06 338 MET A CA 1
ATOM 2768 C C . MET A 1 338 ? -1.067 10.648 -6.415 1.00 95.06 338 MET A C 1
ATOM 2770 O O . MET A 1 338 ? -0.879 9.621 -5.767 1.00 95.06 338 MET A O 1
ATOM 2774 N N . PHE A 1 339 ? -1.700 11.715 -5.911 1.00 95.00 339 PHE A N 1
ATOM 2775 C CA . PHE A 1 339 ? -2.218 11.761 -4.544 1.00 95.00 339 PHE A CA 1
ATOM 2776 C C . PHE A 1 339 ? -3.287 10.692 -4.297 1.00 95.00 339 PHE A C 1
ATOM 2778 O O . PHE A 1 339 ? -3.160 9.903 -3.361 1.00 95.00 339 PHE A O 1
ATOM 2785 N N . PHE A 1 340 ? -4.326 10.634 -5.132 1.00 92.88 340 PHE A N 1
ATOM 2786 C CA . PHE A 1 340 ? -5.406 9.677 -4.905 1.00 92.88 340 PHE A CA 1
ATOM 2787 C C . PHE A 1 340 ? -4.994 8.241 -5.217 1.00 92.88 340 PHE A C 1
ATOM 2789 O O . PHE A 1 340 ? -5.340 7.337 -4.464 1.00 92.88 340 PHE A O 1
ATOM 2796 N N . MET A 1 341 ? -4.189 8.016 -6.257 1.00 94.44 341 MET A N 1
ATOM 2797 C CA . MET A 1 341 ? -3.637 6.687 -6.515 1.00 94.44 341 MET A CA 1
ATOM 2798 C C . MET A 1 341 ? -2.752 6.242 -5.347 1.00 94.44 341 MET A C 1
ATOM 2800 O O . MET A 1 341 ? -2.860 5.104 -4.911 1.00 94.44 341 MET A O 1
ATOM 2804 N N . LYS A 1 342 ? -1.955 7.131 -4.737 1.00 96.25 342 LYS A N 1
ATOM 2805 C CA . LYS A 1 342 ? -1.215 6.797 -3.509 1.00 96.25 342 LYS A CA 1
ATOM 2806 C C . LYS A 1 342 ? -2.151 6.313 -2.393 1.00 96.25 342 LYS A C 1
ATOM 2808 O O . LYS A 1 342 ? -1.834 5.315 -1.753 1.00 96.25 342 LYS A O 1
ATOM 2813 N N . VAL A 1 343 ? -3.298 6.964 -2.176 1.00 94.88 343 VAL A N 1
ATOM 2814 C CA . VAL A 1 343 ? -4.308 6.516 -1.194 1.00 94.88 343 VAL A CA 1
ATOM 2815 C C . VAL A 1 343 ? -4.851 5.125 -1.538 1.00 94.88 343 VAL A C 1
ATOM 2817 O O . VAL A 1 343 ? -4.894 4.251 -0.673 1.00 94.88 343 VAL A O 1
ATOM 2820 N N . GLU A 1 344 ? -5.222 4.888 -2.795 1.00 94.19 344 GLU A N 1
ATOM 2821 C CA . GLU A 1 344 ? -5.775 3.598 -3.225 1.00 94.19 344 GLU A CA 1
ATOM 2822 C C . GLU A 1 344 ? -4.742 2.462 -3.140 1.00 94.19 344 GLU A C 1
ATOM 2824 O O . GLU A 1 344 ? -5.052 1.361 -2.688 1.00 94.19 344 GLU A O 1
ATOM 2829 N N . PHE A 1 345 ? -3.480 2.732 -3.468 1.00 96.50 345 PHE A N 1
ATOM 2830 C CA . PHE A 1 345 ? -2.404 1.750 -3.342 1.00 96.50 345 PHE A CA 1
ATOM 2831 C C . PHE A 1 345 ? -1.961 1.524 -1.885 1.00 96.50 345 PHE A C 1
ATOM 2833 O O . PHE A 1 345 ? -1.538 0.417 -1.547 1.00 96.50 345 PHE A O 1
ATOM 2840 N N . LEU A 1 346 ? -2.119 2.509 -0.985 1.00 96.50 346 LEU A N 1
ATOM 2841 C CA . LEU A 1 346 ? -2.030 2.262 0.464 1.00 96.50 346 LEU A CA 1
ATOM 2842 C C . LEU A 1 346 ? -3.094 1.248 0.896 1.00 96.50 346 LEU A C 1
ATOM 2844 O O . LEU A 1 346 ? -2.791 0.359 1.687 1.00 96.50 346 LEU A O 1
ATOM 2848 N N . ARG A 1 347 ? -4.308 1.336 0.339 1.00 95.06 347 ARG A N 1
ATOM 2849 C CA . ARG A 1 347 ? -5.388 0.373 0.585 1.00 95.06 347 ARG A CA 1
ATOM 2850 C C . ARG A 1 347 ? -5.063 -1.019 0.066 1.00 95.06 347 ARG A C 1
ATOM 2852 O O . ARG A 1 347 ? -5.192 -1.975 0.822 1.00 95.06 347 ARG A O 1
ATOM 2859 N N . PHE A 1 348 ? -4.603 -1.132 -1.180 1.00 94.88 348 PHE A N 1
ATOM 2860 C CA . PHE A 1 348 ? -4.260 -2.423 -1.791 1.00 94.88 348 PHE A CA 1
ATOM 2861 C C . PHE A 1 348 ? -3.175 -3.185 -1.032 1.00 94.88 348 PHE A C 1
ATOM 2863 O O . PHE A 1 348 ? -3.202 -4.419 -1.006 1.00 94.88 348 PHE A O 1
ATOM 2870 N N . PHE A 1 349 ? -2.212 -2.462 -0.458 1.00 95.31 349 PHE A N 1
ATOM 2871 C CA . PHE A 1 349 ? -1.125 -3.068 0.293 1.00 95.31 349 PHE A CA 1
ATOM 2872 C C . PHE A 1 349 ? -1.465 -3.212 1.779 1.00 95.31 349 PHE A C 1
ATOM 2874 O O . PHE A 1 349 ? -1.619 -4.327 2.271 1.00 95.31 349 PHE A O 1
ATOM 2881 N N . TYR A 1 350 ? -1.625 -2.105 2.508 1.00 95.06 350 TYR A N 1
ATOM 2882 C CA . TYR A 1 350 ? -1.801 -2.178 3.956 1.00 95.06 350 TYR A CA 1
ATOM 2883 C C . TYR A 1 350 ? -3.154 -2.754 4.370 1.00 95.06 350 TYR A C 1
ATOM 2885 O O . TYR A 1 350 ? -3.224 -3.362 5.431 1.00 95.06 350 TYR A O 1
ATOM 2893 N N . GLY A 1 351 ? -4.202 -2.618 3.549 1.00 92.31 351 GLY A N 1
ATOM 2894 C CA . GLY A 1 351 ? -5.473 -3.302 3.802 1.00 92.31 351 GLY A CA 1
ATOM 2895 C C . GLY A 1 351 ? -5.284 -4.820 3.875 1.00 92.31 351 GLY A C 1
ATOM 2896 O O . GLY A 1 351 ? -5.703 -5.437 4.849 1.00 92.31 351 GLY A O 1
ATOM 2897 N N . SER A 1 352 ? -4.548 -5.390 2.912 1.00 90.25 352 SER A N 1
ATOM 2898 C CA . SER A 1 352 ? -4.165 -6.812 2.906 1.00 90.25 352 SER A CA 1
ATOM 2899 C C . SER A 1 352 ? -3.302 -7.177 4.120 1.00 90.25 352 SER A C 1
ATOM 2901 O O . SER A 1 352 ? -3.601 -8.134 4.825 1.00 90.25 352 SER A O 1
ATOM 2903 N N . ILE A 1 353 ? -2.265 -6.387 4.431 1.00 91.88 353 ILE A N 1
ATOM 2904 C CA . ILE A 1 353 ? -1.371 -6.659 5.574 1.00 91.88 353 ILE A CA 1
ATOM 2905 C C . ILE A 1 353 ? -2.120 -6.653 6.913 1.00 91.88 353 ILE A C 1
ATOM 2907 O O . ILE A 1 353 ? -1.865 -7.514 7.753 1.00 91.88 353 ILE A O 1
ATOM 2911 N N . ILE A 1 354 ? -3.029 -5.699 7.123 1.00 91.38 354 ILE A N 1
ATOM 2912 C CA . ILE A 1 354 ? -3.812 -5.594 8.360 1.00 91.38 354 ILE A CA 1
ATOM 2913 C C . ILE A 1 354 ? -4.812 -6.749 8.466 1.00 91.38 354 ILE A C 1
ATOM 2915 O O . ILE A 1 354 ? -4.946 -7.330 9.541 1.00 91.38 354 ILE A O 1
ATOM 2919 N N . GLU A 1 355 ? -5.473 -7.124 7.372 1.00 89.06 355 GLU A N 1
ATOM 2920 C CA . GLU A 1 355 ? -6.391 -8.264 7.389 1.00 89.06 355 GLU A CA 1
ATOM 2921 C C . GLU A 1 355 ? -5.650 -9.579 7.661 1.00 89.06 355 GLU A C 1
ATOM 2923 O O . GLU A 1 355 ? -6.027 -10.332 8.558 1.00 89.06 355 GLU A O 1
ATOM 2928 N N . ASN A 1 356 ? -4.511 -9.792 7.002 1.00 89.00 356 ASN A N 1
ATOM 2929 C CA . ASN A 1 356 ? -3.641 -10.939 7.258 1.00 89.00 356 ASN A CA 1
ATOM 2930 C C . ASN A 1 356 ? -3.141 -10.977 8.706 1.00 89.00 356 ASN A C 1
ATOM 2932 O O . ASN A 1 356 ? -3.001 -12.054 9.277 1.00 89.00 356 ASN A O 1
ATOM 2936 N N . ALA A 1 357 ? -2.901 -9.820 9.330 1.00 89.81 357 ALA A N 1
ATOM 2937 C CA . ALA A 1 357 ? -2.529 -9.763 10.740 1.00 89.81 357 ALA A CA 1
ATOM 2938 C C . ALA A 1 357 ? -3.623 -10.307 11.660 1.00 89.81 357 ALA A C 1
ATOM 2940 O O . ALA A 1 357 ? -3.312 -10.993 12.631 1.00 89.81 357 ALA A O 1
ATOM 2941 N N . ARG A 1 358 ? -4.895 -10.042 11.343 1.00 88.25 358 ARG A N 1
ATOM 2942 C CA . ARG A 1 358 ? -6.038 -10.571 12.101 1.00 88.25 358 ARG A CA 1
ATOM 2943 C C . ARG A 1 358 ? -6.188 -12.077 11.892 1.00 88.25 358 ARG A C 1
ATOM 2945 O O . ARG A 1 358 ? -6.410 -12.796 12.862 1.00 88.25 358 ARG A O 1
ATOM 2952 N N . ILE A 1 359 ? -6.030 -12.540 10.650 1.00 88.56 359 ILE A N 1
ATOM 2953 C CA . ILE A 1 359 ? -6.141 -13.958 10.281 1.00 88.56 359 ILE A CA 1
ATOM 2954 C C . ILE A 1 359 ? -5.035 -14.780 10.951 1.00 88.56 359 ILE A C 1
ATOM 2956 O O . ILE A 1 359 ? -5.331 -15.735 11.664 1.00 88.56 359 ILE A O 1
ATOM 2960 N N . TYR A 1 360 ? -3.768 -14.385 10.793 1.00 89.06 360 TYR A N 1
ATOM 2961 C CA . TYR A 1 360 ? -2.647 -15.173 11.310 1.00 89.06 360 TYR A CA 1
ATOM 2962 C C . TYR A 1 360 ? -2.578 -15.208 12.833 1.00 89.06 360 TYR A C 1
ATOM 2964 O O . TYR A 1 360 ? -2.059 -16.178 13.374 1.00 89.06 360 TYR A O 1
ATOM 2972 N N . GLU A 1 361 ? -3.080 -14.189 13.537 1.00 86.31 361 GLU A N 1
ATOM 2973 C CA . GLU A 1 361 ? -3.152 -14.244 15.001 1.00 86.31 361 GLU A CA 1
ATOM 2974 C C . GLU A 1 361 ? -4.127 -15.339 15.456 1.00 86.31 361 GLU A C 1
ATOM 2976 O O . GLU A 1 361 ? -3.790 -16.150 16.314 1.00 86.31 361 GLU A O 1
ATOM 2981 N N . HIS A 1 362 ? -5.297 -15.426 14.814 1.00 87.94 362 HIS A N 1
ATOM 2982 C CA . HIS A 1 362 ? -6.279 -16.472 15.094 1.00 87.94 362 HIS A CA 1
ATOM 2983 C C . HIS A 1 362 ? -5.762 -17.868 14.720 1.00 87.94 362 HIS A C 1
ATOM 2985 O O . HIS A 1 362 ? -5.835 -18.792 15.528 1.00 87.94 362 HIS A O 1
ATOM 2991 N N . GLU A 1 363 ? -5.205 -18.025 13.516 1.00 90.31 363 GLU A N 1
ATOM 2992 C CA . GLU A 1 363 ? -4.652 -19.306 13.057 1.00 90.31 363 GLU A CA 1
ATOM 2993 C C . GLU A 1 363 ? -3.488 -19.779 13.934 1.00 90.31 363 GLU A C 1
ATOM 2995 O O . GLU A 1 363 ? -3.369 -20.972 14.219 1.00 90.31 363 GLU A O 1
ATOM 3000 N N . TYR A 1 364 ? -2.637 -18.859 14.398 1.00 90.12 364 TYR A N 1
ATOM 3001 C CA . TYR A 1 364 ? -1.532 -19.194 15.289 1.00 90.12 364 TYR A CA 1
ATOM 3002 C C . TYR A 1 364 ? -2.044 -19.793 16.603 1.00 90.12 364 TYR A C 1
ATOM 3004 O O . TYR A 1 364 ? -1.576 -20.859 17.002 1.00 90.12 364 TYR A O 1
ATOM 3012 N N . ASP A 1 365 ?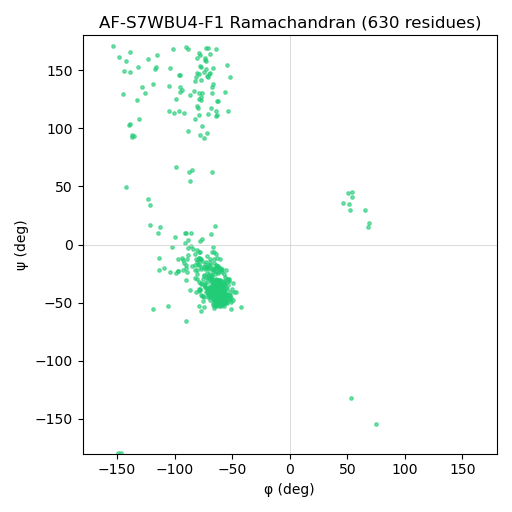 -3.028 -19.157 17.244 1.00 89.06 365 ASP A N 1
ATOM 3013 C CA . ASP A 1 365 ? -3.606 -19.638 18.505 1.00 89.06 365 ASP A CA 1
ATOM 3014 C C . ASP A 1 365 ? -4.259 -21.024 18.349 1.00 89.06 365 ASP A C 1
ATOM 3016 O O . ASP A 1 365 ? -4.101 -21.905 19.208 1.00 89.06 365 ASP A O 1
ATOM 3020 N N . GLU A 1 366 ? -4.958 -21.253 17.234 1.00 89.19 366 GLU A N 1
ATOM 3021 C CA . GLU A 1 366 ? -5.565 -22.548 16.917 1.00 89.19 366 GLU A CA 1
ATOM 3022 C C . GLU A 1 366 ? -4.512 -23.644 16.721 1.00 89.19 366 GLU A C 1
ATOM 3024 O O . GLU A 1 366 ? -4.596 -24.713 17.339 1.00 89.19 366 GLU A O 1
ATOM 3029 N N . ILE A 1 367 ? -3.494 -23.391 15.895 1.00 90.12 367 ILE A N 1
ATOM 3030 C CA . ILE A 1 367 ? -2.442 -24.372 15.605 1.00 90.12 367 ILE A CA 1
ATOM 3031 C C . ILE A 1 367 ? -1.581 -24.628 16.846 1.00 90.12 367 ILE A C 1
ATOM 3033 O O . ILE A 1 367 ? -1.231 -25.782 17.109 1.00 90.12 367 ILE A O 1
ATOM 3037 N N . GLN A 1 368 ? -1.292 -23.598 17.645 1.00 89.56 368 GLN A N 1
ATOM 3038 C CA . GLN A 1 368 ? -0.560 -23.730 18.905 1.00 89.56 368 GLN A CA 1
ATOM 3039 C C . GLN A 1 368 ? -1.304 -24.658 19.866 1.00 89.56 368 GLN A C 1
ATOM 3041 O O . GLN A 1 368 ? -0.723 -25.610 20.384 1.00 89.56 368 GLN A O 1
ATOM 3046 N N . THR A 1 369 ? -2.614 -24.455 20.026 1.00 86.50 369 THR A N 1
ATOM 3047 C CA . THR A 1 369 ? -3.458 -25.321 20.862 1.00 86.50 369 THR A CA 1
ATOM 3048 C C . THR A 1 369 ? -3.417 -26.774 20.376 1.00 86.50 369 THR A C 1
ATOM 3050 O O . THR A 1 369 ? -3.299 -27.711 21.170 1.00 86.50 369 THR A O 1
ATOM 3053 N N . MET A 1 370 ? -3.474 -26.988 19.059 1.00 83.94 370 MET A N 1
ATOM 3054 C CA . MET A 1 370 ? -3.405 -28.326 18.462 1.00 83.94 370 MET A CA 1
ATOM 3055 C C . MET A 1 370 ? -2.039 -28.988 18.661 1.00 83.94 370 MET A C 1
ATOM 3057 O O . MET A 1 370 ? -1.979 -30.190 18.944 1.00 83.94 370 MET A O 1
ATOM 3061 N N . TYR A 1 371 ? -0.953 -28.220 18.554 1.00 87.94 371 TYR A N 1
ATOM 3062 C CA . TYR A 1 371 ? 0.398 -28.687 18.844 1.00 87.94 371 TYR A CA 1
ATOM 3063 C C . TYR A 1 371 ? 0.554 -29.073 20.318 1.00 87.94 371 TYR A C 1
ATOM 3065 O O . TYR A 1 371 ? 1.068 -30.153 20.604 1.00 87.94 371 TYR A O 1
ATOM 3073 N N . ASP A 1 372 ? 0.040 -28.271 21.249 1.00 85.00 372 ASP A N 1
ATOM 3074 C CA . ASP A 1 372 ? 0.141 -28.546 22.686 1.00 85.00 372 ASP A CA 1
ATOM 3075 C C . ASP A 1 372 ? -0.591 -29.840 23.083 1.00 85.00 372 ASP A C 1
ATOM 3077 O O . ASP A 1 372 ? -0.104 -30.606 23.922 1.00 85.00 372 ASP A O 1
ATOM 3081 N N . ILE A 1 373 ? -1.733 -30.124 22.441 1.00 84.12 373 ILE A N 1
ATOM 3082 C CA . ILE A 1 373 ? -2.525 -31.344 22.668 1.00 84.12 373 ILE A CA 1
ATOM 3083 C C . ILE A 1 373 ? -1.872 -32.571 22.022 1.00 84.12 373 ILE A C 1
ATOM 3085 O O . ILE A 1 373 ? -1.784 -33.627 22.650 1.00 84.12 373 ILE A O 1
ATOM 3089 N N . ARG A 1 374 ? -1.474 -32.470 20.747 1.00 86.19 374 ARG A N 1
ATOM 3090 C CA . ARG A 1 374 ? -1.099 -33.636 19.922 1.00 86.19 374 ARG A CA 1
ATOM 3091 C C . ARG A 1 374 ? 0.406 -33.877 19.832 1.00 86.19 374 ARG A C 1
ATOM 3093 O O . ARG A 1 374 ? 0.806 -35.006 19.574 1.00 86.19 374 ARG A O 1
ATOM 3100 N N . ARG A 1 375 ? 1.224 -32.838 20.024 1.00 87.44 375 ARG A N 1
ATOM 3101 C CA . ARG A 1 375 ? 2.692 -32.834 19.868 1.00 87.44 375 ARG A CA 1
ATOM 3102 C C . ARG A 1 375 ? 3.184 -33.395 18.526 1.00 87.44 375 ARG A C 1
ATOM 3104 O O . ARG A 1 375 ? 4.219 -34.048 18.459 1.00 87.44 375 ARG A O 1
ATOM 3111 N N . ASP A 1 376 ? 2.428 -33.150 17.458 1.00 90.12 376 ASP A N 1
ATOM 3112 C CA . ASP A 1 376 ? 2.767 -33.574 16.094 1.00 90.12 376 ASP A CA 1
ATOM 3113 C C . ASP A 1 376 ? 3.672 -32.526 15.419 1.00 90.12 376 ASP A C 1
ATOM 3115 O O . ASP A 1 376 ? 3.348 -31.335 15.393 1.00 90.12 376 ASP A O 1
ATOM 3119 N N . GLU A 1 377 ? 4.799 -32.970 14.853 1.00 92.06 377 GLU A N 1
ATOM 3120 C CA . GLU A 1 377 ? 5.780 -32.112 14.171 1.00 92.06 377 GLU A CA 1
ATOM 3121 C C . GLU A 1 377 ? 5.182 -31.352 12.973 1.00 92.06 377 GLU A C 1
ATOM 3123 O O . GLU A 1 377 ? 5.679 -30.283 12.623 1.00 92.06 377 GLU A O 1
ATOM 3128 N N . ARG A 1 378 ? 4.075 -31.820 12.379 1.00 91.94 378 ARG A N 1
ATOM 3129 C CA . ARG A 1 378 ? 3.374 -31.081 11.314 1.00 91.94 378 ARG A CA 1
ATOM 3130 C C . ARG A 1 378 ? 2.835 -29.735 11.796 1.00 91.94 378 ARG A C 1
ATOM 3132 O O . ARG A 1 378 ? 2.958 -28.749 11.078 1.00 91.94 378 ARG A O 1
ATOM 3139 N N . TYR A 1 379 ? 2.272 -29.674 13.006 1.00 91.62 379 TYR A N 1
ATOM 3140 C CA . TYR A 1 379 ? 1.780 -28.408 13.566 1.00 91.62 379 TYR A CA 1
ATOM 3141 C C . TYR A 1 379 ? 2.933 -27.472 13.913 1.00 91.62 379 TYR A C 1
ATOM 3143 O O . TYR A 1 379 ? 2.833 -26.271 13.703 1.00 91.62 379 TYR A O 1
ATOM 3151 N N . LYS A 1 380 ? 4.058 -28.021 14.373 1.00 91.31 380 LYS A N 1
ATOM 3152 C CA . LYS A 1 380 ? 5.273 -27.244 14.626 1.00 91.31 380 LYS A CA 1
ATOM 3153 C C . LYS A 1 380 ? 5.837 -26.626 13.349 1.00 91.31 380 LYS A C 1
ATOM 3155 O O . LYS A 1 380 ? 6.256 -25.475 13.365 1.00 91.31 380 LYS A O 1
ATOM 3160 N N . GLU A 1 381 ? 5.819 -27.361 12.241 1.00 92.44 381 GLU A N 1
ATOM 3161 C CA . GLU A 1 381 ? 6.212 -26.822 10.938 1.00 92.44 381 GLU A CA 1
ATOM 3162 C C . GLU A 1 381 ? 5.251 -25.717 10.469 1.00 92.44 381 GLU A C 1
ATOM 3164 O O . GLU A 1 381 ? 5.699 -24.657 10.036 1.00 92.44 381 GLU A O 1
ATOM 3169 N N . MET A 1 382 ? 3.936 -25.903 10.639 1.00 92.25 382 MET A N 1
ATOM 3170 C C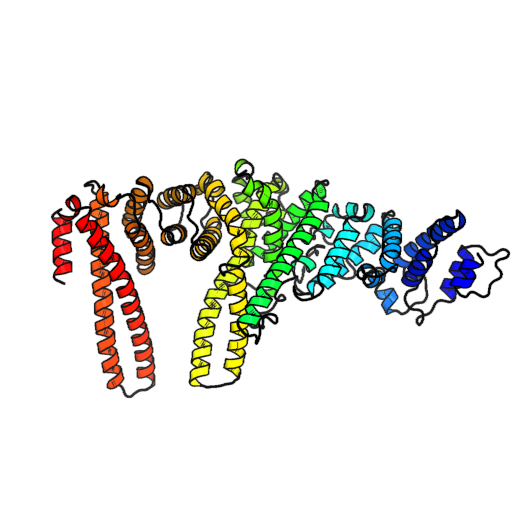A . MET A 1 382 ? 2.940 -24.856 10.361 1.00 92.25 382 MET A CA 1
ATOM 3171 C C . MET A 1 382 ? 3.164 -23.598 11.213 1.00 92.25 382 MET A C 1
ATOM 3173 O O . MET A 1 382 ? 3.103 -22.489 10.683 1.00 92.25 382 MET A O 1
ATOM 3177 N N . LEU A 1 383 ? 3.493 -23.752 12.501 1.00 93.00 383 LEU A N 1
ATOM 3178 C CA . LEU A 1 383 ? 3.826 -22.629 13.384 1.00 93.00 383 LEU A CA 1
ATOM 3179 C C . LEU A 1 383 ? 5.040 -21.852 12.868 1.00 93.00 383 LEU A C 1
ATOM 3181 O O . LEU A 1 383 ? 4.965 -20.633 12.771 1.00 93.00 383 LEU A O 1
ATOM 3185 N N . LYS A 1 384 ? 6.111 -22.528 12.433 1.00 93.31 384 LYS A N 1
ATOM 3186 C CA . LYS A 1 384 ? 7.291 -21.858 11.847 1.00 93.31 384 LYS A CA 1
ATOM 3187 C C . LYS A 1 384 ? 6.960 -21.064 10.583 1.00 93.31 384 LYS A C 1
ATOM 3189 O O . LYS A 1 384 ? 7.522 -19.991 10.342 1.00 93.31 384 LYS A O 1
ATOM 3194 N N . ILE A 1 385 ? 6.061 -21.586 9.750 1.00 93.25 385 ILE A N 1
ATOM 3195 C CA . ILE A 1 385 ? 5.573 -20.875 8.563 1.00 93.25 385 ILE A CA 1
ATOM 3196 C C . ILE A 1 385 ? 4.809 -19.616 8.995 1.00 93.25 385 ILE A C 1
ATOM 3198 O O . ILE A 1 385 ? 5.137 -18.522 8.521 1.00 93.25 385 ILE A O 1
ATOM 3202 N N . LEU A 1 386 ? 3.865 -19.742 9.934 1.00 92.50 386 LEU A N 1
ATOM 3203 C CA . LEU A 1 386 ? 3.097 -18.612 10.465 1.00 92.50 386 LEU A CA 1
ATOM 3204 C C . LEU A 1 386 ? 3.985 -17.571 11.152 1.00 92.50 386 LEU A C 1
ATOM 3206 O O . LEU A 1 386 ? 3.793 -16.377 10.940 1.00 92.50 386 LEU A O 1
ATOM 3210 N N . GLU A 1 387 ? 5.005 -17.981 11.903 1.00 93.19 387 GLU A N 1
ATOM 3211 C CA . GLU A 1 387 ? 5.992 -17.078 12.507 1.00 93.19 387 GLU A CA 1
ATOM 3212 C C . GLU A 1 387 ? 6.707 -16.237 11.443 1.00 93.19 387 GLU A C 1
ATOM 3214 O O . GLU A 1 387 ? 6.833 -15.020 11.598 1.00 93.19 387 GLU A O 1
ATOM 3219 N N . SER A 1 388 ? 7.095 -16.841 10.312 1.00 94.25 388 SER A N 1
ATOM 3220 C CA . SER A 1 388 ? 7.711 -16.104 9.199 1.00 94.25 388 SER A CA 1
ATOM 3221 C C . SER A 1 388 ? 6.764 -15.059 8.576 1.00 94.25 388 SER A C 1
ATOM 3223 O O . SER A 1 388 ? 7.194 -13.972 8.164 1.00 94.25 388 SER A O 1
ATOM 3225 N N . ARG A 1 389 ? 5.454 -15.340 8.556 1.00 92.56 389 ARG A N 1
ATOM 3226 C CA . ARG A 1 389 ? 4.405 -14.421 8.081 1.00 92.56 389 ARG A CA 1
ATOM 3227 C C . ARG A 1 389 ? 4.071 -13.336 9.114 1.00 92.56 389 ARG A C 1
ATOM 3229 O O . ARG A 1 389 ? 3.939 -12.168 8.750 1.00 92.56 389 ARG A O 1
ATOM 3236 N N . ARG A 1 390 ? 4.045 -13.655 10.409 1.00 91.31 390 ARG A N 1
ATOM 3237 C CA . ARG A 1 390 ? 3.902 -12.670 11.499 1.00 91.31 390 ARG A CA 1
ATOM 3238 C C . ARG A 1 390 ? 5.102 -11.725 11.562 1.00 91.31 390 ARG A C 1
ATOM 3240 O O . ARG A 1 390 ? 4.921 -10.518 11.723 1.00 91.31 390 ARG A O 1
ATOM 3247 N N . ALA A 1 391 ? 6.316 -12.228 11.327 1.00 92.75 391 ALA A N 1
ATOM 3248 C CA . ALA A 1 391 ? 7.510 -11.396 11.181 1.00 92.75 391 ALA A CA 1
ATOM 3249 C C . ALA A 1 391 ? 7.364 -10.395 10.022 1.00 92.75 391 ALA A C 1
ATOM 3251 O O . ALA A 1 391 ? 7.708 -9.227 10.167 1.00 92.75 391 ALA A O 1
ATOM 3252 N N . THR A 1 392 ? 6.764 -10.807 8.904 1.00 92.38 392 THR A N 1
ATOM 3253 C CA . THR A 1 392 ? 6.452 -9.911 7.778 1.00 92.38 392 THR A CA 1
ATOM 3254 C C . THR A 1 392 ? 5.481 -8.791 8.162 1.00 92.38 392 THR A C 1
ATOM 3256 O O . THR A 1 392 ? 5.703 -7.633 7.811 1.00 92.38 392 THR A O 1
ATOM 3259 N N . ILE A 1 393 ? 4.417 -9.098 8.902 1.00 92.44 393 ILE A N 1
ATOM 3260 C CA . ILE A 1 393 ? 3.483 -8.071 9.393 1.00 92.44 393 ILE A CA 1
ATOM 3261 C C . ILE A 1 393 ? 4.198 -7.107 10.334 1.00 92.44 393 ILE A C 1
ATOM 3263 O O . ILE A 1 393 ? 4.080 -5.891 10.186 1.00 92.44 393 ILE A O 1
ATOM 3267 N N . SER A 1 394 ? 4.987 -7.642 11.268 1.00 91.50 394 SER A N 1
ATOM 3268 C CA . SER A 1 394 ? 5.791 -6.837 12.187 1.00 91.50 394 SER A CA 1
ATOM 3269 C C . SER A 1 394 ? 6.746 -5.913 11.425 1.00 91.50 394 SER A C 1
ATOM 3271 O O . SER A 1 394 ? 6.853 -4.730 11.746 1.00 91.50 394 SER A O 1
ATOM 3273 N N . PHE A 1 395 ? 7.362 -6.393 10.342 1.00 93.75 395 PHE A N 1
AT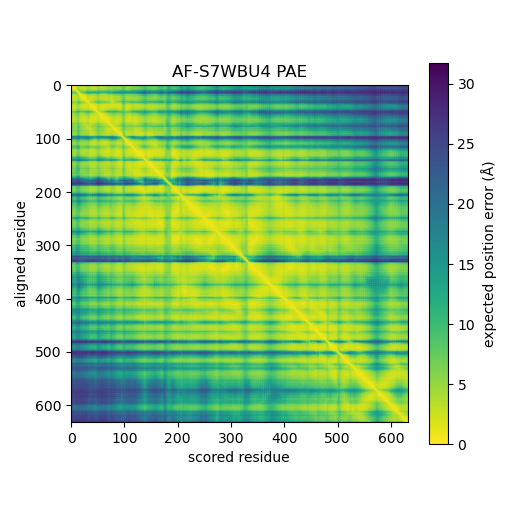OM 3274 C CA . PHE A 1 395 ? 8.212 -5.571 9.482 1.00 93.75 395 PHE A CA 1
ATOM 3275 C C . PHE A 1 395 ? 7.476 -4.341 8.926 1.00 93.75 395 PHE A C 1
ATOM 3277 O O . PHE A 1 395 ? 8.051 -3.254 8.921 1.00 93.75 395 PHE A O 1
ATOM 3284 N N . PHE A 1 396 ? 6.210 -4.481 8.517 1.00 94.25 396 PHE A N 1
ATOM 3285 C CA . PHE A 1 396 ? 5.427 -3.390 7.922 1.00 94.25 396 PHE A CA 1
ATOM 3286 C C . PHE A 1 396 ? 4.650 -2.522 8.904 1.00 94.25 396 PHE A C 1
ATOM 3288 O O . PHE A 1 396 ? 4.362 -1.377 8.559 1.00 94.25 396 PHE A O 1
ATOM 3295 N N . LEU A 1 397 ? 4.323 -3.023 10.095 1.00 91.25 397 LEU A N 1
ATOM 3296 C CA . LEU A 1 397 ? 3.495 -2.292 11.054 1.00 91.25 397 LEU A CA 1
ATOM 3297 C C . LEU A 1 397 ? 4.267 -1.798 12.286 1.00 91.25 397 LEU A C 1
ATOM 3299 O O . LEU A 1 397 ? 3.825 -0.843 12.902 1.00 91.25 397 LEU A O 1
ATOM 3303 N N . SER A 1 398 ? 5.431 -2.351 12.639 1.00 85.44 398 SER A N 1
ATOM 3304 C CA . SER A 1 398 ? 6.164 -1.989 13.872 1.00 85.44 398 SER A CA 1
ATOM 3305 C C . SER A 1 398 ? 6.678 -0.528 13.935 1.00 85.44 398 SER A C 1
ATOM 3307 O O . SER A 1 398 ? 6.741 0.163 12.917 1.00 85.44 398 SER A O 1
ATOM 3309 N N . PRO A 1 399 ? 7.145 -0.028 15.101 1.00 77.75 399 PRO A N 1
ATOM 3310 C CA . PRO A 1 399 ? 7.642 1.351 15.253 1.00 77.75 399 PRO A CA 1
ATOM 3311 C C . PRO A 1 399 ? 8.856 1.742 14.387 1.00 77.75 399 PRO A C 1
ATOM 3313 O O . PRO A 1 399 ? 9.198 2.920 14.313 1.00 77.75 399 PRO A O 1
ATOM 3316 N N . ARG A 1 400 ? 9.541 0.781 13.753 1.00 78.56 400 ARG A N 1
ATOM 3317 C CA . ARG A 1 400 ? 10.660 1.019 12.814 1.00 78.56 400 ARG A CA 1
ATOM 3318 C C . ARG A 1 400 ? 10.314 0.624 11.374 1.00 78.56 400 ARG A C 1
ATOM 3320 O O . ARG A 1 400 ? 11.205 0.479 10.542 1.00 78.56 400 ARG A O 1
ATOM 3327 N N . SER A 1 401 ? 9.031 0.426 11.098 1.00 85.81 401 SER A N 1
ATOM 3328 C CA . SER A 1 401 ? 8.528 -0.068 9.822 1.00 85.81 401 SER A CA 1
ATOM 3329 C C . SER A 1 401 ? 8.476 1.000 8.722 1.00 85.81 401 SER A C 1
ATOM 3331 O O . SER A 1 401 ? 8.477 2.205 9.006 1.00 85.81 401 SER A O 1
ATOM 3333 N N . PRO A 1 402 ? 8.325 0.575 7.453 1.00 91.25 402 PRO A N 1
ATOM 3334 C CA . PRO A 1 402 ? 7.937 1.449 6.350 1.00 91.25 402 PRO A CA 1
ATOM 3335 C C . PRO A 1 402 ? 6.719 2.340 6.619 1.00 91.25 402 PRO A C 1
ATOM 3337 O O . PRO A 1 402 ? 6.699 3.475 6.142 1.00 91.25 402 PRO A O 1
ATOM 3340 N N . LEU A 1 403 ? 5.735 1.887 7.406 1.00 92.50 403 LEU A N 1
ATOM 3341 C CA . LEU A 1 403 ? 4.513 2.650 7.676 1.00 92.50 403 LEU A CA 1
ATOM 3342 C C . LEU A 1 403 ? 4.798 3.998 8.351 1.00 92.50 403 LEU A C 1
ATOM 3344 O O . LEU A 1 403 ? 4.102 4.983 8.102 1.00 92.50 403 LEU A O 1
ATOM 3348 N N . VAL A 1 404 ? 5.858 4.086 9.154 1.00 87.06 404 VAL A N 1
ATOM 3349 C CA . VAL A 1 404 ? 6.255 5.345 9.800 1.00 87.06 404 VAL A CA 1
ATOM 3350 C C . VAL A 1 404 ? 6.608 6.425 8.770 1.00 87.06 404 VAL A C 1
ATOM 3352 O O . VAL A 1 404 ? 6.302 7.600 8.995 1.00 87.06 404 VAL A O 1
ATOM 3355 N N . GLN A 1 405 ? 7.173 6.053 7.613 1.00 87.56 405 GLN A N 1
ATOM 3356 C CA . GLN A 1 405 ? 7.467 7.008 6.533 1.00 87.56 405 GLN A CA 1
ATOM 3357 C C . GLN A 1 405 ? 6.195 7.634 5.941 1.00 87.56 405 GLN A C 1
ATOM 3359 O O . GLN A 1 405 ? 6.242 8.756 5.434 1.00 87.56 405 GLN A O 1
ATOM 3364 N N . GLU A 1 406 ? 5.053 6.952 6.044 1.00 93.06 406 GLU A N 1
ATOM 3365 C CA . GLU A 1 406 ? 3.767 7.435 5.534 1.00 93.06 406 GLU A CA 1
ATOM 3366 C C . GLU A 1 406 ? 3.125 8.478 6.464 1.00 93.06 406 GLU A C 1
ATOM 3368 O O . GLU A 1 406 ? 2.192 9.168 6.060 1.00 93.06 406 GLU A O 1
ATOM 3373 N N . SER A 1 407 ? 3.635 8.667 7.691 1.00 91.38 407 SER A N 1
ATOM 3374 C CA . SER A 1 407 ? 3.039 9.556 8.705 1.00 91.38 407 SER A CA 1
ATOM 3375 C C . SER A 1 407 ? 2.772 10.974 8.187 1.00 91.38 407 SER A C 1
ATOM 3377 O O . SER A 1 407 ? 1.694 11.521 8.423 1.00 91.38 407 SER A O 1
ATOM 3379 N N . ASN A 1 408 ? 3.721 11.557 7.447 1.00 93.38 408 ASN A N 1
ATOM 3380 C CA . ASN A 1 408 ? 3.576 12.908 6.896 1.00 93.38 408 ASN A CA 1
ATOM 3381 C C . ASN A 1 408 ? 2.520 12.965 5.786 1.00 93.38 408 ASN A C 1
ATOM 3383 O O . ASN A 1 408 ? 1.768 13.934 5.707 1.00 93.38 408 ASN A O 1
ATOM 3387 N N . PHE A 1 409 ? 2.441 11.925 4.951 1.00 96.56 409 PHE A N 1
ATOM 3388 C CA . PHE A 1 409 ? 1.412 11.820 3.920 1.00 96.56 409 PHE A CA 1
ATOM 3389 C C . PHE A 1 409 ? 0.022 11.672 4.550 1.00 96.56 409 PHE A C 1
ATOM 3391 O O . PHE A 1 409 ? -0.894 12.395 4.164 1.00 96.56 409 PHE A O 1
ATOM 3398 N N . LEU A 1 410 ? -0.124 10.808 5.561 1.00 95.75 410 LEU A N 1
ATOM 3399 C CA . LEU A 1 410 ? -1.375 10.618 6.304 1.00 95.75 410 LEU A CA 1
ATOM 3400 C C . LEU A 1 410 ? -1.820 11.912 7.002 1.00 95.75 410 LEU A C 1
ATOM 3402 O O . LEU A 1 410 ? -2.992 12.279 6.928 1.00 95.75 410 LEU A O 1
ATOM 3406 N N . ASP A 1 411 ? -0.887 12.627 7.643 1.00 94.00 411 ASP A N 1
ATOM 3407 C CA . ASP A 1 411 ? -1.158 13.937 8.245 1.00 94.00 411 ASP A CA 1
ATOM 3408 C C . ASP A 1 411 ? -1.659 14.933 7.194 1.00 94.00 411 ASP A C 1
ATOM 3410 O O . ASP A 1 411 ? -2.687 15.573 7.399 1.00 94.00 411 ASP A O 1
ATOM 3414 N N . PHE A 1 412 ? -0.982 15.040 6.051 1.00 95.94 412 PHE A N 1
ATOM 3415 C CA . PHE A 1 412 ? -1.390 15.939 4.973 1.00 95.94 412 PHE A CA 1
ATOM 3416 C C . PHE A 1 412 ? -2.765 15.570 4.388 1.00 95.94 412 PHE A C 1
ATOM 3418 O O . PHE A 1 412 ? -3.634 16.438 4.266 1.00 95.94 412 PHE A O 1
ATOM 3425 N N . ALA A 1 413 ? -3.001 14.289 4.089 1.00 95.75 413 ALA A N 1
ATOM 3426 C CA . ALA A 1 413 ? -4.268 13.807 3.545 1.00 95.75 413 ALA A CA 1
ATOM 3427 C C . ALA A 1 413 ? -5.445 14.147 4.472 1.00 95.75 413 ALA A C 1
ATOM 3429 O O . ALA A 1 413 ? -6.431 14.738 4.031 1.00 95.75 413 ALA A O 1
ATOM 3430 N N . ILE A 1 414 ? -5.327 13.856 5.771 1.00 95.50 414 ILE A N 1
ATOM 3431 C CA . ILE A 1 414 ? -6.417 14.081 6.729 1.00 95.50 414 ILE A CA 1
ATOM 3432 C C . ILE A 1 414 ? -6.569 15.570 7.052 1.00 95.50 414 ILE A C 1
ATOM 3434 O O . ILE A 1 414 ? -7.654 16.140 6.921 1.00 95.50 414 ILE A O 1
ATOM 3438 N N . ASN A 1 415 ? -5.475 16.214 7.464 1.00 93.75 415 ASN A N 1
ATOM 3439 C CA . ASN A 1 415 ? -5.516 17.539 8.081 1.00 93.75 415 ASN A CA 1
ATOM 3440 C C . ASN A 1 415 ? -5.682 18.670 7.065 1.00 93.75 415 ASN A C 1
ATOM 3442 O O . ASN A 1 415 ? -6.017 19.786 7.466 1.00 93.75 415 ASN A O 1
ATOM 3446 N N . ARG A 1 416 ? -5.435 18.414 5.774 1.00 92.94 416 ARG A N 1
ATOM 3447 C CA . ARG A 1 416 ? -5.544 19.422 4.711 1.00 92.94 416 ARG A CA 1
ATOM 3448 C C . ARG A 1 416 ? -6.594 19.049 3.671 1.00 92.94 416 ARG A C 1
ATOM 3450 O O . ARG A 1 416 ? -7.526 19.820 3.457 1.00 92.94 416 ARG A O 1
ATOM 3457 N N . VAL A 1 417 ? -6.485 17.868 3.064 1.00 92.94 417 VAL A N 1
ATOM 3458 C CA . VAL A 1 417 ? -7.330 17.490 1.917 1.00 92.94 417 VAL A CA 1
ATOM 3459 C C . VAL A 1 417 ? -8.737 17.091 2.366 1.00 92.94 417 VAL A C 1
ATOM 3461 O O . VAL A 1 417 ? -9.732 17.703 1.967 1.00 92.94 417 VAL A O 1
ATOM 3464 N N . TYR A 1 418 ? -8.833 16.096 3.243 1.00 93.25 418 TYR A N 1
ATOM 3465 C CA . TYR A 1 418 ? -10.105 15.554 3.712 1.00 93.25 418 TYR A CA 1
ATOM 3466 C C . TYR A 1 418 ? -10.858 16.511 4.635 1.00 93.25 418 TYR A C 1
ATOM 3468 O O . TYR A 1 418 ? -12.067 16.680 4.489 1.00 93.25 418 TYR A O 1
ATOM 3476 N N . LEU A 1 419 ? -10.158 17.225 5.521 1.00 92.81 419 LEU A N 1
ATOM 3477 C CA . LEU A 1 419 ? -10.763 18.247 6.384 1.00 92.81 419 LEU A CA 1
ATOM 3478 C C . LEU A 1 419 ? -11.517 19.343 5.603 1.00 92.81 419 LEU A C 1
ATOM 3480 O O . LEU A 1 419 ? -12.510 19.900 6.100 1.00 92.81 419 LEU A O 1
ATOM 3484 N N . LYS A 1 420 ? -11.033 19.687 4.406 1.00 89.75 420 LYS A N 1
ATOM 3485 C CA . LYS A 1 420 ? -11.582 20.760 3.569 1.00 89.75 420 LYS A CA 1
ATOM 3486 C C . LYS A 1 420 ? -12.836 20.329 2.813 1.00 89.75 420 LYS A C 1
ATOM 3488 O O . LYS A 1 420 ? -13.779 21.112 2.733 1.00 89.75 420 LYS A O 1
ATOM 3493 N N . TYR A 1 421 ? -12.875 19.088 2.324 1.00 86.00 421 TYR A N 1
ATOM 3494 C CA . TYR A 1 421 ? -13.959 18.576 1.477 1.00 86.00 421 TYR A CA 1
ATOM 3495 C C . TYR A 1 421 ? -14.664 17.344 2.057 1.00 86.00 421 TYR A C 1
ATOM 3497 O O . TYR A 1 421 ? -15.112 16.491 1.302 1.00 86.00 421 TYR A O 1
ATOM 3505 N N . LEU A 1 422 ? -14.792 17.271 3.386 1.00 88.38 422 LEU A N 1
ATOM 3506 C CA . LEU A 1 422 ? -15.339 16.122 4.123 1.00 88.38 422 LEU A CA 1
ATOM 3507 C C . LEU A 1 422 ? -16.590 15.506 3.464 1.00 88.38 422 LEU A C 1
ATOM 3509 O O . LEU A 1 422 ? -16.574 14.334 3.119 1.00 88.38 422 LEU A O 1
ATOM 3513 N N . LYS A 1 423 ? -17.612 16.329 3.185 1.00 87.12 423 LYS A N 1
ATOM 3514 C CA . LYS A 1 423 ? -18.897 15.897 2.602 1.00 87.12 423 LYS A CA 1
ATOM 3515 C C . LYS A 1 423 ? -18.809 15.292 1.196 1.00 87.12 423 LYS A C 1
ATOM 3517 O O . LYS A 1 423 ? -19.767 14.680 0.745 1.00 87.12 423 LYS A O 1
ATOM 3522 N N . LYS A 1 424 ? -17.719 15.534 0.459 1.00 86.25 424 LYS A N 1
ATOM 3523 C CA . LYS A 1 424 ? -17.552 15.001 -0.903 1.00 86.25 424 LYS A CA 1
ATOM 3524 C C . LYS A 1 424 ? -17.039 13.565 -0.910 1.00 86.25 424 LYS A C 1
ATOM 3526 O O . LYS A 1 424 ? -17.193 12.884 -1.917 1.00 86.25 424 LYS A O 1
ATOM 3531 N N . TYR A 1 425 ? -16.396 13.131 0.168 1.00 87.62 425 TYR A N 1
ATOM 3532 C CA . TYR A 1 425 ? -15.772 11.819 0.247 1.00 87.62 425 TYR A CA 1
ATOM 3533 C C . TYR A 1 425 ? -16.734 10.826 0.899 1.00 87.62 425 TYR A C 1
ATOM 3535 O O . TYR A 1 425 ? -17.345 11.132 1.912 1.00 87.62 425 TYR A O 1
ATOM 3543 N N . LYS A 1 426 ? -16.849 9.620 0.343 1.00 88.94 426 LYS A N 1
ATOM 3544 C CA . LYS A 1 426 ? -17.489 8.473 0.994 1.00 88.94 426 LYS A CA 1
ATOM 3545 C C . LYS A 1 426 ? -16.619 7.898 2.111 1.00 88.94 426 LYS A C 1
ATOM 3547 O O . LYS A 1 426 ? -15.398 8.057 2.111 1.00 88.94 426 LYS A O 1
ATOM 3552 N N . ASP A 1 427 ? -17.258 7.150 3.005 1.00 89.94 427 ASP A N 1
ATOM 3553 C CA . ASP A 1 427 ? -16.631 6.455 4.137 1.00 89.94 427 ASP A CA 1
ATOM 3554 C C . ASP A 1 427 ? -15.412 5.610 3.734 1.00 89.94 427 ASP A C 1
ATOM 3556 O O . ASP A 1 427 ? -14.379 5.616 4.405 1.00 89.94 427 ASP A O 1
ATOM 3560 N N . GLU A 1 428 ? -15.487 4.967 2.572 1.00 86.12 428 GLU A N 1
ATOM 3561 C CA . GLU A 1 428 ? -14.415 4.149 2.015 1.00 86.12 428 GLU A CA 1
ATOM 3562 C C . GLU A 1 428 ? -13.083 4.890 1.807 1.00 86.12 428 GLU A C 1
ATOM 3564 O O . GLU A 1 428 ? -12.026 4.274 1.943 1.00 86.12 428 GLU A O 1
ATOM 3569 N N . HIS A 1 429 ? -13.090 6.195 1.522 1.00 87.19 429 HIS A N 1
ATOM 3570 C CA . HIS A 1 429 ? -11.843 6.946 1.310 1.00 87.19 429 HIS A CA 1
ATOM 3571 C C . HIS A 1 429 ? -11.118 7.289 2.620 1.00 87.19 429 HIS A C 1
ATOM 3573 O O . HIS A 1 429 ? -9.919 7.585 2.614 1.00 87.19 429 HIS A O 1
ATOM 3579 N N . PHE A 1 430 ? -11.831 7.247 3.750 1.00 91.50 430 PHE A N 1
ATOM 3580 C CA . PHE A 1 430 ? -11.261 7.483 5.079 1.00 91.50 430 PHE A CA 1
ATOM 3581 C C . PHE A 1 430 ? -10.753 6.201 5.724 1.00 91.50 430 PHE A C 1
ATOM 3583 O O . PHE A 1 430 ? -9.810 6.244 6.512 1.00 91.50 430 PHE A O 1
ATOM 3590 N N . ASP A 1 431 ? -11.387 5.078 5.400 1.00 91.56 431 ASP A N 1
ATOM 3591 C CA . ASP A 1 431 ? -11.294 3.819 6.127 1.00 91.56 431 ASP A CA 1
ATOM 3592 C C . ASP A 1 431 ? -9.851 3.355 6.392 1.00 91.56 431 ASP A C 1
ATOM 3594 O O . ASP A 1 431 ? -9.458 3.183 7.552 1.00 91.56 431 ASP A O 1
ATOM 3598 N N . ILE A 1 432 ? -9.041 3.230 5.334 1.00 93.56 432 ILE A N 1
ATOM 3599 C CA . ILE A 1 432 ? -7.633 2.831 5.459 1.00 93.56 432 ILE A CA 1
ATOM 3600 C C . ILE A 1 432 ? -6.776 3.947 6.061 1.00 93.56 432 ILE A C 1
ATOM 3602 O O . ILE A 1 432 ? -5.919 3.692 6.900 1.00 93.56 432 ILE A O 1
ATOM 3606 N N . ILE A 1 433 ? -7.013 5.203 5.680 1.00 95.50 433 ILE A N 1
ATOM 3607 C CA . ILE A 1 433 ? -6.188 6.339 6.107 1.00 95.50 433 ILE A CA 1
ATOM 3608 C C . ILE A 1 433 ? -6.295 6.555 7.621 1.00 95.50 433 ILE A C 1
ATOM 3610 O O . ILE A 1 433 ? -5.281 6.793 8.278 1.00 95.50 433 ILE A O 1
ATOM 3614 N N . LEU A 1 434 ? -7.496 6.429 8.190 1.00 95.69 434 LEU A N 1
ATOM 3615 C CA . LEU A 1 434 ? -7.716 6.519 9.634 1.00 95.69 434 LEU A CA 1
ATOM 3616 C C . LEU A 1 434 ? -7.122 5.330 10.389 1.00 95.69 434 LEU A C 1
ATOM 3618 O O . LEU A 1 434 ? -6.575 5.515 11.474 1.00 95.69 434 LEU A O 1
ATOM 3622 N N . GLU A 1 435 ? -7.188 4.129 9.817 1.00 93.75 435 GLU A N 1
ATOM 3623 C CA . GLU A 1 435 ? -6.601 2.935 10.426 1.00 93.75 435 GLU A CA 1
ATOM 3624 C C . GLU A 1 435 ? -5.071 3.024 10.475 1.00 93.75 435 GLU A C 1
ATOM 3626 O O . GLU A 1 435 ? -4.473 2.878 11.539 1.00 93.75 435 GLU A O 1
ATOM 3631 N N . LEU A 1 436 ? -4.432 3.411 9.369 1.00 94.31 436 LEU A N 1
ATOM 3632 C CA . LEU A 1 436 ? -2.992 3.679 9.342 1.00 94.31 436 LEU A CA 1
ATOM 3633 C C . LEU A 1 436 ? -2.606 4.848 10.253 1.00 94.31 436 LEU A C 1
ATOM 3635 O O . LEU A 1 436 ? -1.551 4.830 10.896 1.00 94.31 436 LEU A O 1
ATOM 3639 N N . LYS A 1 437 ? -3.463 5.868 10.358 1.00 93.69 437 LYS A N 1
ATOM 3640 C CA . LYS A 1 437 ? -3.238 6.984 11.276 1.00 93.69 437 LYS A CA 1
ATOM 3641 C C . LYS A 1 437 ? -3.264 6.533 12.736 1.00 93.69 437 LYS A C 1
ATOM 3643 O O . LYS A 1 437 ? -2.422 6.981 13.510 1.00 93.69 437 LYS A O 1
ATOM 3648 N N . TYR A 1 438 ? -4.187 5.652 13.103 1.00 92.06 438 TYR A N 1
ATOM 3649 C CA . TYR A 1 438 ? -4.254 5.072 14.442 1.00 92.06 438 TYR A CA 1
ATOM 3650 C C . TYR A 1 438 ? -2.966 4.320 14.776 1.00 92.06 438 TYR A C 1
ATOM 3652 O O . TYR A 1 438 ? -2.300 4.677 15.747 1.00 92.06 438 TYR A O 1
ATOM 3660 N N . ILE A 1 439 ? -2.564 3.392 13.906 1.00 90.12 439 ILE A N 1
ATOM 3661 C CA . ILE A 1 439 ? -1.359 2.572 14.080 1.00 90.12 439 ILE A CA 1
ATOM 3662 C C . ILE A 1 439 ? -0.110 3.461 14.225 1.00 90.12 439 ILE A C 1
ATOM 3664 O O . ILE A 1 439 ? 0.685 3.306 15.152 1.00 90.12 439 ILE A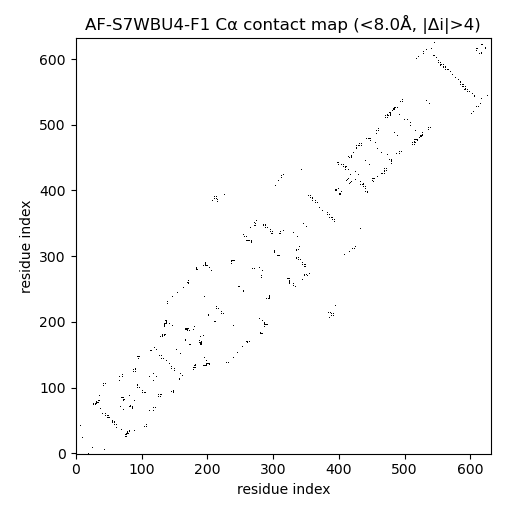 O 1
ATOM 3668 N N . THR A 1 440 ? 0.050 4.461 13.351 1.00 90.19 440 THR A N 1
ATOM 3669 C CA . THR A 1 440 ? 1.211 5.368 13.415 1.00 90.19 440 THR A CA 1
ATOM 3670 C C . THR A 1 440 ? 1.235 6.232 14.675 1.00 90.19 440 THR A C 1
ATOM 3672 O O . THR A 1 440 ? 2.314 6.478 15.211 1.00 90.19 440 THR A O 1
ATOM 3675 N N . VAL A 1 441 ? 0.087 6.709 15.166 1.00 88.56 441 VAL A N 1
ATOM 3676 C CA . VAL A 1 441 ? 0.020 7.507 16.404 1.00 88.56 441 VAL A CA 1
ATOM 3677 C C . VAL A 1 441 ? 0.290 6.643 17.631 1.00 88.56 441 VAL A C 1
ATOM 3679 O O . VAL A 1 441 ? 1.049 7.072 18.501 1.00 88.56 441 VAL A O 1
ATOM 3682 N N . GLU A 1 442 ? -0.277 5.436 17.677 1.00 85.31 442 GLU A N 1
ATOM 3683 C CA . GLU A 1 442 ? -0.067 4.472 18.759 1.00 85.31 442 GLU A CA 1
ATOM 3684 C C . GLU A 1 442 ? 1.422 4.138 18.929 1.00 85.31 442 GLU A C 1
ATOM 3686 O O . GLU A 1 442 ? 1.948 4.230 20.037 1.00 85.31 442 GLU A O 1
ATOM 3691 N N . TYR A 1 443 ? 2.135 3.854 17.834 1.00 81.88 443 TYR A N 1
ATOM 3692 C CA . TYR A 1 443 ? 3.554 3.493 17.899 1.00 81.88 443 TYR A CA 1
ATOM 3693 C C . TYR A 1 443 ? 4.505 4.669 18.082 1.00 81.88 443 TYR A C 1
ATOM 3695 O O . TYR A 1 443 ? 5.484 4.562 18.820 1.00 81.88 443 TYR A O 1
ATOM 3703 N N . MET A 1 444 ? 4.250 5.794 17.414 1.00 75.19 444 MET A N 1
ATOM 3704 C CA . MET A 1 444 ? 5.155 6.944 17.480 1.00 75.19 444 MET A CA 1
ATOM 3705 C C . MET A 1 444 ? 4.978 7.751 18.767 1.00 75.19 444 MET A C 1
ATOM 3707 O O . MET A 1 444 ? 5.776 8.654 19.020 1.00 75.19 444 MET A O 1
ATOM 3711 N N . ASN A 1 445 ? 3.911 7.491 19.539 1.00 75.12 445 ASN A N 1
ATOM 3712 C CA . ASN A 1 445 ? 3.466 8.348 20.640 1.00 75.12 445 ASN A CA 1
ATOM 3713 C C . ASN A 1 445 ? 3.436 9.831 20.202 1.00 75.12 445 ASN A C 1
ATOM 3715 O O . ASN A 1 445 ? 3.833 10.742 20.934 1.00 75.12 445 ASN A O 1
ATOM 3719 N N . LYS A 1 446 ? 3.064 10.057 18.930 1.00 74.81 446 LYS A N 1
ATOM 3720 C CA . LYS A 1 446 ? 3.128 11.364 18.273 1.00 74.81 446 LYS A CA 1
ATOM 3721 C C . LYS A 1 446 ? 1.886 12.149 18.648 1.00 74.81 446 LYS A C 1
ATOM 3723 O O . LYS A 1 446 ? 0.768 11.676 18.460 1.00 74.81 446 LYS A O 1
ATOM 3728 N N . LYS A 1 447 ? 2.095 13.396 19.059 1.00 80.38 447 LYS A N 1
ATOM 3729 C CA . LYS A 1 447 ? 0.999 14.335 19.266 1.00 80.38 447 LYS A CA 1
ATOM 3730 C C . LYS A 1 447 ? 0.259 14.587 17.951 1.00 80.38 447 LYS A C 1
ATOM 3732 O O . LYS A 1 447 ? 0.859 15.014 16.962 1.00 80.38 447 LYS A O 1
ATOM 3737 N N . VAL A 1 448 ? -1.042 14.350 17.930 1.00 85.31 448 VAL A N 1
ATOM 3738 C CA . VAL A 1 448 ? -1.920 14.702 16.808 1.00 85.31 448 VAL A CA 1
ATOM 3739 C C . VAL A 1 448 ? -2.115 16.213 16.766 1.00 85.31 448 VAL A C 1
ATOM 3741 O O . VAL A 1 448 ? -2.131 16.939 17.762 1.00 85.31 448 VAL A O 1
ATOM 3744 N N . GLN A 1 449 ? -2.210 16.694 15.539 1.00 87.25 449 GLN A N 1
ATOM 3745 C CA . GLN A 1 449 ? -2.286 18.101 15.209 1.00 87.25 449 GLN A CA 1
ATOM 3746 C C . GLN A 1 449 ? -3.689 18.657 15.488 1.00 87.25 449 GLN A C 1
ATOM 3748 O O . GLN A 1 449 ? -4.689 17.950 15.379 1.00 87.25 449 GLN A O 1
ATOM 3753 N N . GLU A 1 450 ? -3.782 19.957 15.770 1.00 88.31 450 GLU A N 1
ATOM 3754 C CA . GLU A 1 450 ? -5.063 20.639 16.011 1.00 88.31 450 GLU A CA 1
ATOM 3755 C C . GLU A 1 450 ? -6.050 20.477 14.839 1.00 88.31 450 GLU A C 1
ATOM 3757 O O . GLU A 1 450 ? -7.252 20.317 15.043 1.00 88.31 450 GLU A O 1
ATOM 3762 N N . ASN A 1 451 ? -5.546 20.446 13.603 1.00 91.56 451 ASN A N 1
ATOM 3763 C CA . ASN A 1 451 ? -6.370 20.244 12.410 1.00 91.56 451 ASN A CA 1
ATOM 3764 C C . ASN A 1 451 ? -7.068 18.878 12.387 1.00 91.56 451 ASN A C 1
ATOM 3766 O O . ASN A 1 451 ? -8.193 18.785 11.902 1.00 91.56 451 ASN A O 1
ATOM 3770 N N . TYR A 1 452 ? -6.464 17.840 12.965 1.00 92.69 452 TYR A N 1
ATOM 3771 C CA . TYR A 1 452 ? -7.135 16.552 13.105 1.00 92.69 452 TYR A CA 1
ATOM 3772 C C . TYR A 1 452 ? -8.264 16.627 14.140 1.00 92.69 452 TYR A C 1
ATOM 3774 O O . TYR A 1 452 ? -9.318 16.037 13.943 1.00 92.69 452 TYR A O 1
ATOM 3782 N N . LEU A 1 453 ? -8.089 17.381 15.234 1.00 91.56 453 LEU A N 1
ATOM 3783 C CA . LEU A 1 453 ? -9.166 17.594 16.210 1.00 91.56 453 LEU A CA 1
ATOM 3784 C C . LEU A 1 453 ? -10.362 18.291 15.548 1.00 91.56 453 LEU A C 1
ATOM 3786 O O . LEU A 1 453 ? -11.499 17.869 15.742 1.00 91.56 453 LEU A O 1
ATOM 3790 N N . LYS A 1 454 ? -10.099 19.287 14.689 1.00 93.00 454 LYS A N 1
ATOM 3791 C CA . LYS A 1 454 ? -11.120 19.931 13.841 1.00 93.00 454 LYS A CA 1
ATOM 3792 C C . LYS A 1 454 ? -11.754 18.947 12.853 1.00 93.00 454 LYS A C 1
ATOM 3794 O O . LYS A 1 454 ? -12.951 19.031 12.595 1.00 93.00 454 LYS A O 1
ATOM 3799 N N . PHE A 1 455 ? -10.971 18.020 12.300 1.00 94.62 455 PHE A N 1
ATOM 3800 C CA . PHE A 1 455 ? -11.474 16.959 11.423 1.00 94.62 455 PHE A CA 1
ATOM 3801 C C . PHE A 1 455 ? -12.443 16.042 12.169 1.00 94.62 455 PHE A C 1
ATOM 3803 O O . PHE A 1 455 ? -13.569 15.863 11.709 1.00 94.62 455 PHE A O 1
ATOM 3810 N N . VAL A 1 456 ? -12.052 15.543 13.345 1.00 94.06 456 VAL A N 1
ATOM 3811 C CA . VAL A 1 456 ? -12.918 14.722 14.203 1.00 94.06 456 VAL A CA 1
ATOM 3812 C C . VAL A 1 456 ? -14.184 15.492 14.558 1.00 94.06 456 VAL A C 1
ATOM 3814 O O . VAL A 1 456 ? -15.276 14.958 14.416 1.00 94.06 456 VAL A O 1
ATOM 3817 N N . GLU A 1 457 ? -14.068 16.758 14.956 1.00 94.06 457 GLU A N 1
ATOM 3818 C CA . GLU A 1 457 ? -15.222 17.594 15.291 1.00 94.06 457 GLU A CA 1
ATOM 3819 C C . GLU A 1 457 ? -16.224 17.694 14.132 1.00 94.06 457 GLU A C 1
ATOM 3821 O O . GLU A 1 457 ? -17.419 17.455 14.321 1.00 94.06 457 GLU A O 1
ATOM 3826 N N . LYS A 1 458 ? -15.752 18.001 12.916 1.00 94.38 458 LYS A N 1
ATOM 3827 C CA . LYS A 1 458 ? -16.613 18.052 11.727 1.00 94.38 458 LYS A CA 1
ATOM 3828 C C . LYS A 1 458 ? -17.221 16.689 11.398 1.00 94.38 458 LYS A C 1
ATOM 3830 O O . LYS A 1 458 ? -18.396 16.628 11.051 1.00 94.38 458 LYS A O 1
ATOM 3835 N N . LEU A 1 459 ? -16.436 15.619 11.513 1.00 94.19 459 LEU A N 1
ATOM 3836 C CA . LEU A 1 459 ? -16.873 14.256 11.229 1.00 94.19 459 LEU A CA 1
ATOM 3837 C C . LEU A 1 459 ? -17.973 13.807 12.198 1.00 94.19 459 LEU A C 1
ATOM 3839 O O . LEU A 1 459 ? -18.996 13.291 11.760 1.00 94.19 459 LEU A O 1
ATOM 3843 N N . LEU A 1 460 ? -17.812 14.049 13.501 1.00 92.88 460 LEU A N 1
ATOM 3844 C CA . LEU A 1 460 ? -18.813 13.697 14.514 1.00 92.88 460 LEU A CA 1
ATOM 3845 C C . LEU A 1 460 ? -20.147 14.417 14.287 1.00 92.88 460 LEU A C 1
ATOM 3847 O O . LEU A 1 460 ? -21.202 13.808 14.471 1.00 92.88 460 LEU A O 1
A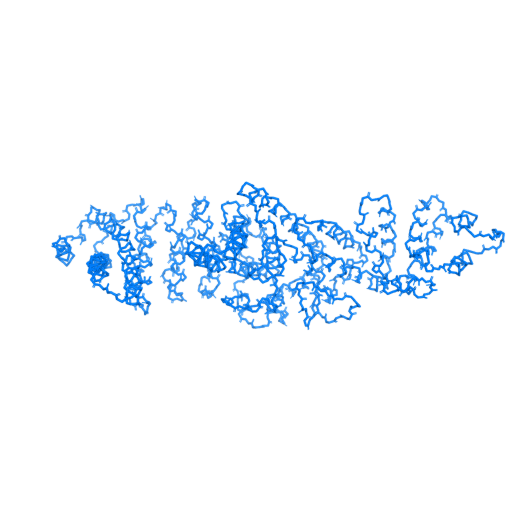TOM 3851 N N . ASN A 1 461 ? -20.086 15.683 13.863 1.00 91.88 461 ASN A N 1
ATOM 3852 C CA . ASN A 1 461 ? -21.254 16.523 13.597 1.00 91.88 461 ASN A CA 1
ATOM 3853 C C . ASN A 1 461 ? -21.882 16.305 12.206 1.00 91.88 461 ASN A C 1
ATOM 3855 O O . ASN A 1 461 ? -22.940 16.866 11.936 1.00 91.88 461 ASN A O 1
ATOM 3859 N N . SER A 1 462 ? -21.253 15.532 11.317 1.00 90.19 462 SER A N 1
ATOM 3860 C CA . SER A 1 462 ? -21.815 15.199 10.002 1.00 90.19 462 SER A CA 1
ATOM 3861 C C . SER A 1 462 ? -22.802 14.033 10.104 1.00 90.19 462 SER A C 1
ATOM 3863 O O . SER A 1 462 ? -22.568 13.067 10.834 1.00 90.19 462 SER A O 1
ATOM 3865 N N . GLU A 1 463 ? -23.895 14.108 9.349 1.00 87.44 463 GLU A N 1
ATOM 3866 C CA . GLU A 1 463 ? -24.860 13.013 9.171 1.00 87.44 463 GLU A CA 1
ATOM 3867 C C . GLU A 1 463 ? -24.485 12.092 7.996 1.00 87.44 463 GLU A C 1
ATOM 3869 O O . GLU A 1 463 ? -25.006 10.988 7.898 1.00 87.44 463 GLU A O 1
ATOM 3874 N N . ASP A 1 464 ? -23.538 12.515 7.153 1.00 86.44 464 ASP A N 1
ATOM 3875 C CA . ASP A 1 464 ? -23.167 11.854 5.893 1.00 86.44 464 ASP A CA 1
ATOM 3876 C C . ASP A 1 464 ? -22.271 10.615 6.095 1.00 86.44 464 ASP A C 1
ATOM 3878 O O . ASP A 1 464 ? -22.053 9.849 5.160 1.00 86.44 464 ASP A O 1
ATOM 3882 N N . HIS A 1 465 ? -21.733 10.429 7.305 1.00 90.19 465 HIS A N 1
ATOM 3883 C CA . HIS A 1 465 ? -20.730 9.407 7.614 1.00 90.19 465 HIS A CA 1
ATOM 3884 C C . HIS A 1 465 ? -21.206 8.411 8.658 1.00 90.19 465 HIS A C 1
ATOM 3886 O O . HIS A 1 465 ? -21.776 8.785 9.696 1.00 90.19 465 HIS A O 1
ATOM 3892 N N . ASN A 1 466 ? -20.893 7.139 8.421 1.00 88.50 466 ASN A N 1
ATOM 3893 C CA . ASN A 1 466 ? -21.296 6.060 9.301 1.00 88.50 466 ASN A CA 1
ATOM 3894 C C . ASN A 1 466 ? -20.539 6.055 10.643 1.00 88.50 466 ASN A C 1
ATOM 3896 O O . ASN A 1 466 ? -19.547 6.751 10.892 1.00 88.50 466 ASN A O 1
ATOM 3900 N N . VAL A 1 467 ? -21.048 5.221 11.540 1.00 88.00 467 VAL A N 1
ATOM 3901 C CA . VAL A 1 467 ? -20.568 5.092 12.913 1.00 88.00 467 VAL A CA 1
ATOM 3902 C C . VAL A 1 467 ? -19.168 4.450 12.985 1.00 88.00 467 VAL A C 1
ATOM 3904 O O . VAL A 1 467 ? -18.378 4.815 13.861 1.00 88.00 467 VAL A O 1
ATOM 3907 N N . HIS A 1 468 ? -18.809 3.576 12.038 1.00 88.50 468 HIS A N 1
ATOM 3908 C CA . HIS A 1 468 ? -17.495 2.927 11.976 1.00 88.50 468 HIS A CA 1
ATOM 3909 C C . HIS A 1 468 ? -16.365 3.917 11.649 1.00 88.50 468 HIS A C 1
ATOM 3911 O O . HIS A 1 468 ? -15.322 3.901 12.307 1.00 88.50 468 HIS A O 1
ATOM 3917 N N . ILE A 1 469 ? -16.564 4.833 10.695 1.00 91.75 469 ILE A N 1
ATOM 3918 C CA . ILE A 1 469 ? -15.558 5.855 10.354 1.00 91.75 469 ILE A CA 1
ATOM 3919 C C . ILE A 1 469 ? -15.358 6.826 11.519 1.00 91.75 469 ILE A C 1
ATOM 3921 O O . ILE A 1 469 ? -14.223 7.139 11.892 1.00 91.75 469 ILE A O 1
ATOM 3925 N N . LYS A 1 470 ? -16.450 7.229 12.179 1.00 92.00 470 LYS A N 1
ATOM 3926 C CA . LYS A 1 470 ? -16.392 8.036 13.408 1.00 92.00 470 LYS A CA 1
ATOM 3927 C C . LYS A 1 470 ? -15.629 7.314 14.521 1.00 92.00 470 LYS A C 1
ATOM 3929 O O . LYS A 1 470 ? -14.783 7.928 15.168 1.00 92.00 470 LYS A O 1
ATOM 3934 N N . LYS A 1 471 ? -15.865 6.010 14.713 1.00 91.38 471 LYS A N 1
ATOM 3935 C CA . LYS A 1 471 ? -15.121 5.166 15.665 1.00 91.38 471 LYS A CA 1
ATOM 3936 C C . LYS A 1 471 ? -13.621 5.178 15.372 1.00 91.38 471 LYS A C 1
ATOM 3938 O O . LYS A 1 471 ? -12.846 5.479 16.277 1.00 91.38 471 LYS A O 1
ATOM 3943 N N . LYS A 1 472 ? -13.209 4.923 14.125 1.00 92.69 472 LYS A N 1
ATOM 3944 C CA . LYS A 1 472 ? -11.791 4.955 13.721 1.00 92.69 472 LYS A CA 1
ATOM 3945 C C . LYS A 1 472 ? -11.152 6.319 13.993 1.00 92.69 472 LYS A C 1
ATOM 3947 O O . LYS A 1 472 ? -10.045 6.391 14.520 1.00 92.69 472 LYS A O 1
ATOM 3952 N N . ALA A 1 473 ? -11.867 7.410 13.721 1.00 93.50 473 ALA A N 1
ATOM 3953 C CA . ALA A 1 473 ? -11.366 8.753 13.998 1.00 93.50 473 ALA A CA 1
ATOM 3954 C C . ALA A 1 473 ? -11.166 9.017 15.506 1.00 93.50 473 ALA A C 1
ATOM 3956 O O . ALA A 1 473 ? -10.169 9.634 15.893 1.00 93.50 473 ALA A O 1
ATOM 3957 N N . LEU A 1 474 ? -12.080 8.514 16.349 1.00 93.06 474 LEU A N 1
ATOM 3958 C CA . LEU A 1 474 ? -11.993 8.585 17.813 1.00 93.06 474 LEU A CA 1
ATOM 3959 C C . LEU A 1 474 ? -10.842 7.745 18.378 1.00 93.06 474 LEU A C 1
ATOM 3961 O O . LEU A 1 474 ? -10.174 8.193 19.308 1.00 93.06 474 LEU A O 1
ATOM 3965 N N . MET A 1 475 ? -10.571 6.569 17.804 1.00 91.81 475 MET A N 1
ATOM 3966 C CA . MET A 1 475 ? -9.446 5.718 18.213 1.00 91.81 475 MET A CA 1
ATOM 3967 C C . MET A 1 475 ? -8.125 6.495 18.190 1.00 91.81 475 MET A C 1
ATOM 3969 O O . MET A 1 475 ? -7.378 6.467 19.166 1.00 91.81 475 MET A O 1
ATOM 3973 N N . VAL A 1 476 ? -7.880 7.273 17.131 1.00 90.75 476 VAL A N 1
ATOM 3974 C CA . VAL A 1 476 ? -6.665 8.095 16.980 1.00 90.75 476 VAL A CA 1
ATOM 3975 C C . VAL A 1 476 ? -6.512 9.135 18.092 1.00 90.75 476 VAL A C 1
ATOM 3977 O O . VAL A 1 476 ? -5.406 9.351 18.580 1.00 90.75 476 VAL A O 1
ATOM 3980 N N . ILE A 1 477 ? -7.593 9.809 18.503 1.00 90.00 477 ILE A N 1
ATOM 3981 C CA . ILE A 1 477 ? -7.493 10.805 19.584 1.00 90.00 477 ILE A CA 1
ATOM 3982 C C . ILE A 1 477 ? -7.478 10.171 20.974 1.00 90.00 477 ILE A C 1
ATOM 3984 O O . ILE A 1 477 ? -6.994 10.788 21.919 1.00 90.00 477 ILE A O 1
ATOM 3988 N N . SER A 1 478 ? -7.991 8.947 21.100 1.00 87.31 478 SER A N 1
ATOM 3989 C CA . SER A 1 478 ? -8.012 8.214 22.363 1.00 87.31 478 SER A CA 1
ATOM 3990 C C . SER A 1 478 ? -6.631 7.727 22.791 1.00 87.31 478 SER A C 1
ATOM 3992 O O . SER A 1 478 ? -6.419 7.531 23.985 1.00 87.31 478 SER A O 1
ATOM 3994 N N . THR A 1 479 ? -5.679 7.546 21.869 1.00 81.19 479 THR A N 1
ATOM 3995 C CA . THR A 1 479 ? -4.335 7.039 22.190 1.00 81.19 479 THR A CA 1
ATOM 3996 C C . THR A 1 479 ? -3.446 8.110 22.816 1.00 81.19 479 THR A C 1
ATOM 3998 O O . THR A 1 479 ? -2.821 7.860 23.848 1.00 81.19 479 THR A O 1
ATOM 4001 N N . ASP A 1 480 ? -3.457 9.333 22.296 1.00 70.75 480 ASP A N 1
ATOM 4002 C CA . ASP A 1 480 ? -2.614 10.424 22.805 1.00 70.75 480 ASP A CA 1
ATOM 4003 C C . ASP A 1 480 ? -3.276 11.237 23.943 1.00 70.75 480 ASP A C 1
ATOM 4005 O O . ASP A 1 480 ? -4.446 11.082 24.301 1.00 70.75 480 ASP A O 1
ATOM 4009 N N . ARG A 1 481 ? -2.472 12.075 24.596 1.00 62.66 481 ARG A N 1
ATOM 4010 C CA . ARG A 1 481 ? -2.778 12.892 25.769 1.00 62.66 481 ARG A CA 1
ATOM 4011 C C . ARG A 1 481 ? -3.103 14.338 25.348 1.00 62.66 481 ARG A C 1
ATOM 4013 O O . ARG A 1 481 ? -2.337 15.256 25.658 1.00 62.66 481 ARG A O 1
ATOM 4020 N N . TYR A 1 482 ? -4.217 14.556 24.642 1.00 64.12 482 TYR A N 1
ATOM 4021 C CA . TYR A 1 482 ? -4.585 15.881 24.109 1.00 64.12 482 TYR A CA 1
ATOM 4022 C C . TYR A 1 482 ? -5.087 16.904 25.125 1.00 64.12 482 TYR A C 1
ATOM 4024 O O . TYR A 1 482 ? -5.646 16.590 26.172 1.00 64.12 482 TYR A O 1
ATOM 4032 N N . PHE A 1 483 ? -4.977 18.164 24.694 1.00 66.31 483 PHE A N 1
ATOM 4033 C CA . PHE A 1 483 ? -5.808 19.276 25.134 1.00 66.31 483 PHE A CA 1
ATOM 4034 C C . PHE A 1 483 ? -7.118 19.256 24.341 1.00 66.31 483 PHE A C 1
ATOM 4036 O O . PHE A 1 483 ? -7.134 19.542 23.143 1.00 66.31 483 PHE A O 1
ATOM 4043 N N . LEU A 1 484 ? -8.211 18.890 25.001 1.00 81.31 484 LEU A N 1
ATOM 4044 C CA . LEU A 1 484 ? -9.535 18.858 24.398 1.00 81.31 484 LEU A CA 1
ATOM 4045 C C . LEU A 1 484 ? -10.103 20.280 24.363 1.00 81.31 484 LEU A C 1
ATOM 4047 O O . LEU A 1 484 ? -10.257 20.909 25.409 1.00 81.31 484 LEU A O 1
ATOM 4051 N N . ASN A 1 485 ? -10.364 20.833 23.180 1.00 85.94 485 ASN A N 1
ATOM 4052 C CA . ASN A 1 485 ? -11.005 22.146 23.092 1.00 85.94 485 ASN A CA 1
ATOM 4053 C C . ASN A 1 485 ? -12.500 22.041 23.472 1.00 85.94 485 ASN A C 1
ATOM 4055 O O . ASN A 1 485 ? -13.099 20.963 23.410 1.00 85.94 485 ASN A O 1
ATOM 4059 N N . SER A 1 486 ? -13.106 23.158 23.878 1.00 86.75 486 SER A N 1
ATOM 4060 C CA . SER A 1 486 ? -14.495 23.183 24.360 1.00 86.75 486 SER A CA 1
ATOM 4061 C C . SER A 1 486 ? -15.513 22.788 23.281 1.00 86.75 486 SER A C 1
ATOM 4063 O O . SER A 1 486 ? -16.526 22.152 23.582 1.00 86.75 486 SER A O 1
ATOM 4065 N N . SER A 1 487 ? -15.232 23.111 22.015 1.00 90.31 487 SER A N 1
ATOM 4066 C CA . SER A 1 487 ? -16.115 22.799 20.883 1.00 90.31 487 SER A CA 1
ATOM 4067 C C . SER A 1 487 ? -16.178 21.297 20.589 1.00 90.31 487 SER A C 1
ATOM 4069 O O . SER A 1 487 ? -17.263 20.709 20.509 1.00 90.31 487 SER A O 1
ATOM 4071 N N . LEU A 1 488 ? -15.021 20.635 20.518 1.00 91.06 488 LEU A N 1
ATOM 4072 C CA . LEU A 1 488 ? -14.910 19.188 20.360 1.00 91.06 488 LEU A CA 1
ATOM 4073 C C . LEU A 1 488 ? -15.456 18.459 21.592 1.00 91.06 488 LEU A C 1
ATOM 4075 O O . LEU A 1 488 ? -16.158 17.466 21.428 1.00 91.06 488 LEU A O 1
ATOM 4079 N N . PHE A 1 489 ? -15.224 18.967 22.808 1.00 91.62 489 PHE A N 1
ATOM 4080 C CA . PHE A 1 489 ? -15.847 18.429 24.024 1.00 91.62 489 PHE A CA 1
ATOM 4081 C C . PHE A 1 489 ? -17.379 18.421 23.917 1.00 91.62 489 PHE A C 1
ATOM 4083 O O . PHE A 1 489 ? -18.012 17.385 24.126 1.00 91.62 489 PHE A O 1
ATOM 4090 N N . SER A 1 490 ? -17.981 19.542 23.506 1.00 91.62 490 SER A N 1
ATOM 4091 C CA . SER A 1 490 ? -19.428 19.629 23.276 1.00 91.62 490 SER A CA 1
ATOM 4092 C C . SER A 1 490 ? -19.894 18.671 22.174 1.00 91.62 490 SER A C 1
ATOM 4094 O O . SER A 1 490 ? -20.906 17.987 22.337 1.00 91.62 490 SER A O 1
ATOM 4096 N N . SER A 1 491 ? -19.133 18.554 21.082 1.00 93.19 491 SER A N 1
ATOM 4097 C CA . SER A 1 491 ? -19.434 17.637 19.973 1.00 93.19 491 SER A CA 1
ATOM 4098 C C . SER A 1 491 ? -19.375 16.165 20.400 1.00 93.19 491 SER A C 1
ATOM 4100 O O . SER A 1 491 ? -20.251 15.388 20.028 1.00 93.19 491 SER A O 1
ATOM 4102 N N . LEU A 1 492 ? -18.421 15.784 21.256 1.00 93.44 492 LEU A N 1
ATOM 4103 C CA . LEU A 1 492 ? -18.332 14.443 21.842 1.00 93.44 492 LEU A CA 1
ATOM 4104 C C . LEU A 1 492 ? -19.544 14.127 22.725 1.00 93.44 492 LEU A C 1
ATOM 4106 O O . LEU A 1 492 ? -20.090 13.032 22.630 1.00 93.44 492 LEU A O 1
ATOM 4110 N N . ILE A 1 493 ? -20.017 15.085 23.530 1.00 92.75 493 ILE A N 1
ATOM 4111 C CA . ILE A 1 493 ? -21.236 14.932 24.346 1.00 92.75 493 ILE A CA 1
ATOM 4112 C C . ILE A 1 493 ? -22.466 14.744 23.453 1.00 92.75 493 ILE A C 1
ATOM 4114 O O . ILE A 1 493 ? -23.282 13.849 23.696 1.00 92.75 493 ILE A O 1
ATOM 4118 N N . LYS A 1 494 ? -22.613 15.573 22.409 1.00 92.00 494 LYS A N 1
ATOM 4119 C CA . LYS A 1 494 ? -23.708 15.439 21.432 1.00 92.00 494 LYS A CA 1
ATOM 4120 C C . LYS A 1 494 ? -23.673 14.066 20.773 1.00 92.00 494 LYS A C 1
ATOM 4122 O O . LYS A 1 494 ? -24.700 13.388 20.737 1.00 92.00 494 LYS A O 1
ATOM 4127 N N . TYR A 1 495 ? -22.493 13.642 20.327 1.00 91.44 495 TYR A N 1
ATOM 4128 C CA . TYR A 1 495 ? -22.307 12.355 19.681 1.00 91.44 495 TYR A CA 1
ATOM 4129 C C . TYR A 1 495 ? -22.641 11.197 20.630 1.00 91.44 495 TYR A C 1
ATOM 4131 O O . TYR A 1 495 ? -23.495 10.377 20.295 1.00 91.44 495 TYR A O 1
ATOM 4139 N N . TYR A 1 496 ? -22.104 11.196 21.857 1.00 90.81 496 TYR A N 1
ATOM 4140 C CA . TYR A 1 496 ? -22.391 10.194 22.894 1.00 90.81 496 TYR A CA 1
ATOM 4141 C C . TYR A 1 496 ? -23.899 10.011 23.130 1.00 90.81 496 TYR A C 1
ATOM 4143 O O . TYR A 1 496 ? -24.402 8.885 23.191 1.00 90.81 496 TYR A O 1
ATOM 4151 N N . ASN A 1 497 ? -24.631 11.127 23.208 1.00 89.75 497 ASN A N 1
ATOM 4152 C CA . ASN A 1 497 ? -26.084 11.151 23.373 1.00 89.75 497 ASN A CA 1
ATOM 4153 C C . ASN A 1 497 ? -26.848 10.636 22.144 1.00 89.75 497 ASN A C 1
ATOM 4155 O O . ASN A 1 497 ? -27.956 10.112 22.291 1.00 89.75 497 ASN A O 1
ATOM 4159 N N . SER A 1 498 ? -26.299 10.838 20.943 1.00 85.69 498 SER A N 1
ATOM 4160 C CA . SER A 1 498 ? -26.926 10.469 19.670 1.00 85.69 498 SER A CA 1
ATOM 4161 C C . SER A 1 498 ? -26.775 8.989 19.322 1.00 85.69 498 SER A C 1
ATOM 4163 O O . SER A 1 498 ? -27.699 8.429 18.745 1.00 85.69 498 SER A O 1
ATOM 4165 N N . ILE A 1 499 ? -25.693 8.331 19.764 1.00 81.50 499 ILE A N 1
ATOM 4166 C CA . ILE A 1 499 ? -25.413 6.903 19.508 1.00 81.50 499 ILE A CA 1
ATOM 4167 C C . ILE A 1 499 ? -26.552 5.986 19.997 1.00 81.50 499 ILE A C 1
ATOM 4169 O O . ILE A 1 499 ? -26.757 4.900 19.475 1.00 81.50 499 ILE A O 1
ATOM 4173 N N . ASN A 1 500 ? -27.351 6.407 20.983 1.00 69.25 500 ASN A N 1
ATOM 4174 C CA . ASN A 1 500 ? -28.511 5.615 21.414 1.00 69.25 500 ASN A CA 1
ATOM 4175 C C . ASN A 1 500 ? -29.659 5.577 20.400 1.00 69.25 500 ASN A C 1
ATOM 4177 O O . ASN A 1 500 ? -30.532 4.726 20.529 1.00 69.25 500 ASN A O 1
ATOM 4181 N N . LYS A 1 501 ? -29.682 6.500 19.435 1.00 63.84 501 LYS A N 1
ATOM 4182 C CA . LYS A 1 501 ? -30.716 6.582 18.399 1.00 63.84 501 LYS A CA 1
ATOM 4183 C C . LYS A 1 501 ? -30.345 5.838 17.114 1.00 63.84 501 LYS A C 1
ATOM 4185 O O . LYS A 1 501 ? -31.208 5.715 16.256 1.00 63.84 501 LYS A O 1
ATOM 4190 N N . SER A 1 502 ? -29.095 5.402 16.948 1.00 60.69 502 SER A N 1
ATOM 4191 C CA . SER A 1 502 ? -28.663 4.685 15.746 1.00 60.69 502 SER A CA 1
ATOM 4192 C C . SER A 1 502 ? -29.059 3.209 15.801 1.00 60.69 502 SER A C 1
ATOM 4194 O O . SER A 1 502 ? -29.036 2.598 16.869 1.00 60.69 502 SER A O 1
ATOM 4196 N N . GLU A 1 503 ? -29.344 2.618 14.637 1.00 61.22 503 GLU A N 1
ATOM 4197 C CA . GLU A 1 503 ? -29.628 1.180 14.450 1.00 61.22 503 GLU A CA 1
ATOM 4198 C C . GLU A 1 503 ? -28.402 0.272 14.692 1.00 61.22 503 GLU A C 1
ATOM 4200 O O . GLU A 1 503 ? -28.427 -0.920 14.411 1.00 61.22 503 GLU A O 1
ATOM 4205 N N . THR A 1 504 ? -27.302 0.820 15.210 1.00 61.41 504 THR A N 1
ATOM 4206 C CA . THR A 1 504 ? -26.040 0.101 15.395 1.00 61.41 504 THR A CA 1
ATOM 4207 C C . THR A 1 504 ? -26.130 -0.959 16.481 1.00 61.41 504 THR A C 1
ATOM 4209 O O . THR A 1 504 ? -26.798 -0.761 17.506 1.00 61.41 504 THR A O 1
ATOM 4212 N N . ASP A 1 505 ? -25.375 -2.044 16.295 1.00 67.25 505 ASP A N 1
ATOM 4213 C CA . ASP A 1 505 ? -25.308 -3.136 17.258 1.00 67.25 505 ASP A CA 1
ATOM 4214 C C . ASP A 1 505 ? -24.984 -2.623 18.668 1.00 67.25 505 ASP A C 1
ATOM 4216 O O . ASP A 1 505 ? -24.260 -1.641 18.874 1.00 67.25 505 ASP A O 1
ATOM 4220 N N . PHE A 1 506 ? -25.585 -3.269 19.660 1.00 64.50 506 PHE A N 1
ATOM 4221 C CA . PHE A 1 506 ? -25.440 -2.912 21.058 1.00 64.50 506 PHE A CA 1
ATOM 4222 C C . PHE A 1 506 ? -23.964 -2.886 21.474 1.00 64.50 506 PHE A C 1
ATOM 4224 O O . PHE A 1 506 ? -23.511 -1.873 22.005 1.00 64.50 506 PHE A O 1
ATOM 4231 N N . TYR A 1 507 ? -23.183 -3.925 21.165 1.00 67.44 507 TYR A N 1
ATOM 4232 C CA . TYR A 1 507 ? -21.772 -4.000 21.565 1.00 67.44 507 TYR A CA 1
ATOM 4233 C C . TYR A 1 507 ? -20.918 -2.906 20.922 1.00 67.44 507 TYR A C 1
ATOM 4235 O O . TYR A 1 507 ? -20.044 -2.321 21.571 1.00 67.44 507 TYR A O 1
ATOM 4243 N N . GLU A 1 508 ? -21.207 -2.567 19.668 1.00 69.06 508 GLU A N 1
ATOM 4244 C CA . GLU A 1 508 ? -20.497 -1.508 18.962 1.00 69.06 508 GLU A CA 1
ATOM 4245 C C . GLU A 1 508 ? -20.730 -0.123 19.582 1.00 69.06 508 GLU A C 1
ATOM 4247 O O . GLU A 1 508 ? -19.791 0.674 19.696 1.00 69.06 508 GLU A O 1
ATOM 4252 N N . ARG A 1 509 ? -21.943 0.145 20.082 1.00 76.94 509 ARG A N 1
ATOM 4253 C CA . ARG A 1 509 ? -22.250 1.391 20.803 1.00 76.94 509 ARG A CA 1
ATOM 4254 C C . ARG A 1 509 ? -21.370 1.557 22.040 1.00 76.94 509 ARG A C 1
ATOM 4256 O O . ARG A 1 509 ? -20.804 2.634 22.241 1.00 76.94 509 ARG A O 1
ATOM 4263 N N . TYR A 1 510 ? -21.197 0.499 22.836 1.00 76.38 510 TYR A N 1
ATOM 4264 C CA . TYR A 1 510 ? -20.317 0.537 24.012 1.00 76.38 510 TYR A CA 1
ATOM 4265 C C . TYR A 1 510 ? -18.853 0.717 23.631 1.00 76.38 510 TYR A C 1
ATOM 4267 O O . TYR A 1 510 ? -18.166 1.522 24.259 1.00 76.38 510 TYR A O 1
ATOM 4275 N N . ALA A 1 511 ? -18.380 0.035 22.585 1.00 77.69 511 ALA A N 1
ATOM 4276 C CA . ALA A 1 511 ? -17.004 0.184 22.115 1.00 77.69 511 ALA A CA 1
ATOM 4277 C C . ALA A 1 511 ? -16.682 1.643 21.743 1.00 77.69 511 ALA A C 1
ATOM 4279 O O . ALA A 1 511 ? -15.624 2.165 22.083 1.00 77.69 511 ALA A O 1
ATOM 4280 N N . ILE A 1 512 ? -17.615 2.348 21.102 1.00 83.94 512 ILE A N 1
ATOM 4281 C CA . ILE A 1 512 ? -17.424 3.757 20.727 1.00 83.94 512 ILE A CA 1
ATOM 4282 C C . ILE A 1 512 ? -17.420 4.666 21.948 1.00 83.94 512 ILE A C 1
ATOM 4284 O O . ILE A 1 512 ? -16.584 5.565 22.061 1.00 83.94 512 ILE A O 1
ATOM 4288 N N . ARG A 1 513 ? -18.336 4.421 22.887 1.00 86.81 513 ARG A N 1
ATOM 4289 C CA . ARG A 1 513 ? -18.398 5.169 24.145 1.00 86.81 513 ARG A CA 1
ATOM 4290 C C . ARG A 1 513 ? -17.131 5.023 24.964 1.00 86.81 513 ARG A C 1
ATOM 4292 O O . ARG A 1 513 ? -16.716 6.003 25.571 1.00 86.81 513 ARG A O 1
ATOM 4299 N N . GLN A 1 514 ? -16.490 3.857 24.938 1.00 84.56 514 GLN A N 1
ATOM 4300 C CA . GLN A 1 514 ? -15.210 3.648 25.613 1.00 84.56 514 GLN A CA 1
ATOM 4301 C C . GLN A 1 514 ? -14.135 4.610 25.112 1.00 84.56 514 GLN A C 1
ATOM 4303 O O . GLN A 1 514 ? -13.447 5.206 25.936 1.00 84.56 514 GLN A O 1
ATOM 4308 N N . PHE A 1 515 ? -14.047 4.852 23.800 1.00 88.50 515 PHE A N 1
ATOM 4309 C CA . PHE A 1 515 ? -13.112 5.849 23.276 1.00 88.50 515 PHE A CA 1
ATOM 4310 C C . PHE A 1 515 ? -13.445 7.258 23.775 1.00 88.50 515 PHE A C 1
ATOM 4312 O O . PHE A 1 515 ? -12.546 7.982 24.189 1.00 88.50 515 PHE A O 1
ATOM 4319 N N . VAL A 1 516 ? -14.729 7.637 23.816 1.00 90.00 516 VAL A N 1
ATOM 4320 C CA . VAL A 1 516 ? -15.158 8.937 24.372 1.00 90.00 516 VAL A CA 1
ATOM 4321 C C . VAL A 1 516 ? -14.804 9.061 25.858 1.00 90.00 516 VAL A C 1
ATOM 4323 O O . VAL A 1 516 ? -14.296 10.098 26.287 1.00 90.00 516 VAL A O 1
ATOM 4326 N N . VAL A 1 517 ? -15.018 8.000 26.638 1.00 88.62 517 VAL A N 1
ATOM 4327 C CA . VAL A 1 517 ? -14.657 7.931 28.061 1.00 88.62 517 VAL A CA 1
ATOM 4328 C C . VAL A 1 517 ? -13.146 8.096 28.243 1.00 88.62 517 VAL A C 1
ATOM 4330 O O . VAL A 1 517 ? -12.723 8.915 29.060 1.00 88.62 517 VAL A O 1
ATOM 4333 N N . ASP A 1 518 ? -12.339 7.380 27.458 1.00 87.75 518 ASP A N 1
ATOM 4334 C CA . ASP A 1 518 ? -10.876 7.471 27.495 1.00 87.75 518 ASP A CA 1
ATOM 4335 C C . ASP A 1 518 ? -10.385 8.888 27.150 1.00 87.75 518 ASP A C 1
ATOM 4337 O O . ASP A 1 518 ? -9.469 9.399 27.799 1.00 87.75 518 ASP A O 1
ATOM 4341 N N . ILE A 1 519 ? -11.022 9.558 26.182 1.00 89.19 519 ILE A N 1
ATOM 4342 C CA . ILE A 1 519 ? -10.724 10.953 25.820 1.00 89.19 519 ILE A CA 1
ATOM 4343 C C . ILE A 1 519 ? -11.040 11.900 26.987 1.00 89.19 519 ILE A C 1
ATOM 4345 O O . ILE A 1 519 ? -10.207 12.733 27.344 1.00 89.19 519 ILE A O 1
ATOM 4349 N N . PHE A 1 520 ? -12.213 11.776 27.614 1.00 89.06 520 PHE A N 1
ATOM 4350 C CA . PHE A 1 520 ? -12.622 12.658 28.716 1.00 89.06 520 PHE A CA 1
ATOM 4351 C C . PHE A 1 520 ? -11.771 12.495 29.974 1.00 89.06 520 PHE A C 1
ATOM 4353 O O . PHE A 1 520 ? -11.493 13.482 30.652 1.00 89.06 520 PHE A O 1
ATOM 4360 N N . GLN A 1 521 ? -11.299 11.286 30.274 1.00 86.00 521 GLN A N 1
ATOM 4361 C CA . GLN A 1 521 ? -10.393 11.068 31.409 1.00 86.00 521 GLN A CA 1
ATOM 4362 C C . GLN A 1 521 ? -9.026 11.727 31.223 1.00 86.00 521 GLN A C 1
ATOM 4364 O O . GLN A 1 521 ? -8.346 12.023 32.205 1.00 86.00 521 GLN A O 1
ATOM 4369 N N . LYS A 1 522 ? -8.629 11.971 29.973 1.00 82.88 522 LYS A N 1
ATOM 4370 C CA . LYS A 1 522 ? -7.376 12.640 29.618 1.00 82.88 522 LYS A CA 1
ATOM 4371 C C . LYS A 1 522 ? -7.529 14.161 29.477 1.00 82.88 522 LYS A C 1
ATOM 4373 O O . LYS A 1 522 ? -6.539 14.824 29.171 1.00 82.88 522 LYS A O 1
ATOM 4378 N N . ASP A 1 523 ? -8.721 14.722 29.712 1.00 82.38 523 ASP A N 1
ATOM 4379 C CA . ASP A 1 523 ? -8.983 16.155 29.553 1.00 82.38 523 ASP A CA 1
ATOM 4380 C C . ASP A 1 523 ? -8.175 17.019 30.538 1.00 82.38 523 ASP A C 1
ATOM 4382 O O . ASP A 1 523 ? -8.390 16.998 31.753 1.00 82.38 523 ASP A O 1
ATOM 4386 N N . LYS A 1 524 ? -7.268 17.836 29.990 1.00 77.88 524 LYS A N 1
ATOM 4387 C CA . LYS A 1 524 ? -6.446 18.797 30.743 1.00 77.88 524 LYS A CA 1
ATOM 4388 C C . LYS A 1 524 ? -7.042 20.205 30.837 1.00 77.88 524 LYS A C 1
ATOM 4390 O O . LYS A 1 524 ? -6.558 20.988 31.645 1.00 77.88 524 LYS A O 1
ATOM 4395 N N . ASN A 1 525 ? -8.067 20.538 30.048 1.00 80.44 525 ASN A N 1
ATOM 4396 C CA . ASN A 1 525 ? -8.619 21.901 29.951 1.00 80.44 525 ASN A CA 1
ATOM 4397 C C . ASN A 1 525 ? -9.759 22.178 30.945 1.00 80.44 525 ASN A C 1
ATOM 4399 O O . ASN A 1 525 ? -10.436 23.198 30.852 1.00 80.44 525 ASN A O 1
ATOM 4403 N N . GLU A 1 526 ? -9.985 21.266 31.892 1.00 82.50 526 GLU A N 1
ATOM 4404 C CA . GLU A 1 526 ? -11.080 21.338 32.862 1.00 82.50 526 GLU A CA 1
ATOM 4405 C C . GLU A 1 526 ? -12.466 21.539 32.213 1.00 82.50 526 GLU A C 1
ATOM 4407 O O . GLU A 1 526 ? -13.365 22.099 32.843 1.00 82.50 526 GLU A O 1
ATOM 4412 N N . ASN A 1 527 ? -12.693 21.052 30.985 1.00 85.69 527 ASN A N 1
ATOM 4413 C CA . ASN A 1 527 ? -13.979 21.231 30.297 1.00 85.69 527 ASN A CA 1
ATOM 4414 C C . ASN A 1 527 ? -15.131 20.621 31.102 1.00 85.69 527 ASN A C 1
ATOM 4416 O O . ASN A 1 527 ? -16.217 21.191 31.173 1.00 85.69 527 ASN A O 1
ATOM 4420 N N . ILE A 1 528 ? -14.869 19.497 31.778 1.00 85.12 528 ILE A N 1
ATOM 4421 C CA . ILE A 1 528 ? -15.820 18.854 32.693 1.00 85.12 528 ILE A CA 1
ATOM 4422 C C . ILE A 1 528 ? -16.244 19.806 33.826 1.00 85.12 528 ILE A C 1
ATOM 4424 O O . ILE A 1 528 ? -17.426 19.901 34.158 1.00 85.12 528 ILE A O 1
ATOM 4428 N N . LYS A 1 529 ? -15.299 20.550 34.407 1.00 84.50 529 LYS A N 1
ATOM 4429 C CA . LYS A 1 529 ? -15.580 21.509 35.488 1.00 84.50 529 LYS A CA 1
ATOM 4430 C C . LYS A 1 529 ? -16.429 22.681 34.998 1.00 84.50 529 LYS A C 1
ATOM 4432 O O . LYS A 1 529 ? -17.285 23.173 35.727 1.00 84.50 529 LYS A O 1
ATOM 4437 N N . ASN A 1 530 ? -16.205 23.088 33.752 1.00 84.50 530 ASN A N 1
ATOM 4438 C CA . ASN A 1 530 ? -16.892 24.202 33.103 1.00 84.50 530 ASN A CA 1
ATOM 4439 C C . ASN A 1 530 ? -18.225 23.792 32.448 1.00 84.50 530 ASN A C 1
ATOM 4441 O O . ASN A 1 530 ? -18.814 24.581 31.714 1.00 84.50 530 ASN A O 1
ATOM 4445 N N . MET A 1 531 ? -18.723 22.574 32.696 1.00 86.75 531 MET A N 1
ATOM 4446 C CA . MET A 1 531 ? -20.019 22.138 32.180 1.00 86.75 531 MET A CA 1
ATOM 4447 C C . MET A 1 531 ? -21.170 22.979 32.745 1.00 86.75 531 MET A C 1
ATOM 4449 O O . MET A 1 531 ? -21.408 23.023 33.954 1.00 86.75 531 MET A O 1
ATOM 4453 N N . GLU A 1 532 ? -21.952 23.572 31.848 1.00 85.75 532 GLU A N 1
ATOM 4454 C CA . GLU A 1 532 ? -23.181 24.281 32.198 1.00 85.75 532 GLU A CA 1
ATOM 4455 C C . GLU A 1 532 ? -24.347 23.319 32.463 1.00 85.75 532 GLU A C 1
ATOM 4457 O O . GLU A 1 532 ? -24.419 22.214 31.908 1.00 85.75 532 GLU A O 1
ATOM 4462 N N . LEU A 1 533 ? -25.301 23.762 33.286 1.00 85.12 533 LEU A N 1
ATOM 4463 C CA . LEU A 1 533 ? -26.547 23.041 33.521 1.00 85.12 533 LEU A CA 1
ATOM 4464 C C . LEU A 1 533 ? -27.433 23.138 32.270 1.00 85.12 533 LEU A C 1
ATOM 4466 O O . LEU A 1 533 ? -28.162 24.105 32.076 1.00 85.12 533 LEU A O 1
ATOM 4470 N N . SER A 1 534 ? -27.366 22.121 31.416 1.00 87.38 534 SER A N 1
ATOM 4471 C CA . SER A 1 534 ? -28.149 22.036 30.183 1.00 87.38 534 SER A CA 1
ATOM 4472 C C . SER A 1 534 ? -28.814 20.668 30.051 1.00 87.38 534 SER A C 1
ATOM 4474 O O . SER A 1 534 ? -28.286 19.657 30.524 1.00 87.38 534 SER A O 1
ATOM 4476 N N . LYS A 1 535 ? -29.947 20.608 29.336 1.00 87.56 535 LYS A N 1
ATOM 4477 C CA . LYS A 1 535 ? -30.627 19.337 29.014 1.00 87.56 535 LYS A CA 1
ATOM 4478 C C . LYS A 1 535 ? -29.679 18.337 28.340 1.00 87.56 535 LYS A C 1
ATOM 4480 O O . LYS A 1 535 ? -29.767 17.137 28.581 1.00 87.56 535 LYS A O 1
ATOM 4485 N N . GLN A 1 536 ? -28.753 18.829 27.515 1.00 89.06 536 GLN A N 1
ATOM 4486 C CA . GLN A 1 536 ? -27.762 18.007 26.823 1.00 89.06 536 GLN A CA 1
ATOM 4487 C C . GLN A 1 536 ? -26.780 17.339 27.799 1.00 89.06 536 GLN A C 1
ATOM 4489 O O . GLN A 1 536 ? -26.532 16.137 27.683 1.00 89.06 536 GLN A O 1
ATOM 4494 N N . ASN A 1 537 ? -26.242 18.096 28.759 1.00 90.06 537 ASN A N 1
ATOM 4495 C CA . ASN A 1 537 ? -25.257 17.586 29.715 1.00 90.06 537 ASN A CA 1
ATOM 4496 C C . ASN A 1 537 ? -25.899 16.664 30.762 1.00 90.06 537 ASN A C 1
ATOM 4498 O O . ASN A 1 537 ? -25.313 15.641 31.110 1.00 90.06 537 ASN A O 1
ATOM 4502 N N . ILE A 1 538 ? -27.130 16.969 31.196 1.00 88.50 538 ILE A N 1
ATOM 4503 C CA . ILE A 1 538 ? -27.930 16.084 32.061 1.00 88.50 538 ILE A CA 1
ATOM 4504 C C . ILE A 1 538 ? -28.147 14.734 31.367 1.00 88.50 538 ILE A C 1
ATOM 4506 O O . ILE A 1 538 ? -27.881 13.681 31.946 1.00 88.50 538 ILE A O 1
ATOM 4510 N N . LYS A 1 539 ? -28.558 14.755 30.091 1.00 89.94 539 LYS A N 1
ATOM 4511 C CA . LYS A 1 539 ? -28.768 13.536 29.297 1.00 89.94 539 LYS A CA 1
ATOM 4512 C C . LYS A 1 539 ? -27.495 12.697 29.165 1.00 89.94 539 LYS A C 1
ATOM 4514 O O . LYS A 1 539 ? -27.560 11.477 29.284 1.00 89.94 539 LYS A O 1
ATOM 4519 N N . PHE A 1 540 ? -26.355 13.351 2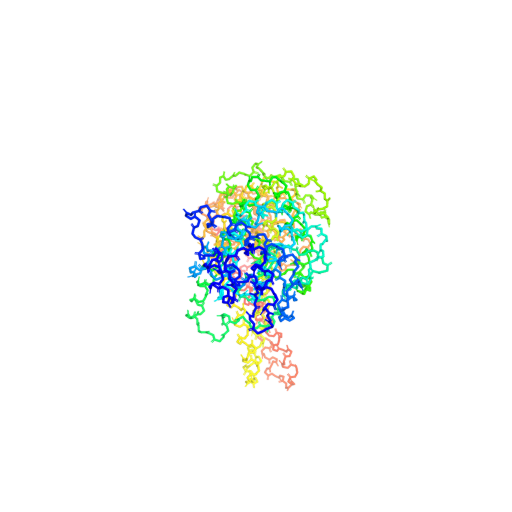8.960 1.00 90.88 540 PHE A N 1
ATOM 4520 C CA . PHE A 1 540 ? -25.058 12.684 28.880 1.00 90.88 540 PHE A CA 1
ATOM 4521 C C . PHE A 1 540 ? -24.702 11.966 30.177 1.00 90.88 540 PHE A C 1
ATOM 4523 O O . PHE A 1 540 ? -24.437 10.767 30.144 1.00 90.88 540 PHE A O 1
ATOM 4530 N N . ILE A 1 541 ? -24.774 12.655 31.318 1.00 90.12 541 ILE A N 1
ATOM 4531 C CA . ILE A 1 541 ? -24.490 12.038 32.619 1.00 90.12 541 ILE A CA 1
ATOM 4532 C C . ILE A 1 541 ? -25.454 10.877 32.893 1.00 90.12 541 ILE A C 1
ATOM 4534 O O . ILE A 1 541 ? -25.018 9.813 33.325 1.00 90.12 541 ILE A O 1
ATOM 4538 N N . ASN A 1 542 ? -26.740 11.030 32.572 1.00 88.69 542 ASN A N 1
ATOM 4539 C CA . ASN A 1 542 ? -27.721 9.957 32.735 1.00 88.69 542 ASN A CA 1
ATOM 4540 C C . ASN A 1 542 ? -27.374 8.705 31.902 1.00 88.69 542 ASN A C 1
ATOM 4542 O O . ASN A 1 542 ? -27.520 7.579 32.388 1.00 88.69 542 ASN A O 1
ATOM 4546 N N . PHE A 1 543 ? -26.879 8.881 30.671 1.00 88.38 543 PHE A N 1
ATOM 4547 C CA . PHE A 1 543 ? -26.407 7.757 29.861 1.00 88.38 543 PHE A CA 1
ATOM 4548 C C . PHE A 1 543 ? -25.123 7.139 30.405 1.00 88.38 543 PHE A C 1
ATOM 4550 O O . PHE A 1 543 ? -25.076 5.923 30.502 1.00 88.38 543 PHE A O 1
ATOM 4557 N N . VAL A 1 544 ? -24.136 7.932 30.832 1.00 89.06 544 VAL A N 1
ATOM 4558 C CA . VAL A 1 544 ? -22.904 7.399 31.449 1.00 89.06 544 VAL A CA 1
ATOM 4559 C C . VAL A 1 544 ? -23.236 6.550 32.681 1.00 89.06 544 VAL A C 1
ATOM 4561 O O . VAL A 1 544 ? -22.696 5.461 32.853 1.00 89.06 544 VAL A O 1
ATOM 4564 N N . ILE A 1 545 ? -24.167 7.019 33.514 1.00 88.12 545 ILE A N 1
ATOM 4565 C CA . ILE A 1 545 ? -24.649 6.289 34.690 1.00 88.12 545 ILE A CA 1
ATOM 4566 C C . ILE A 1 545 ? -25.412 5.018 34.283 1.00 88.12 545 ILE A C 1
ATOM 4568 O O . ILE A 1 545 ? -25.193 3.964 34.867 1.00 88.12 545 ILE A O 1
ATOM 4572 N N . GLY A 1 546 ? -26.270 5.090 33.261 1.00 86.81 546 GLY A N 1
ATOM 4573 C CA . GLY A 1 546 ? -26.968 3.908 32.739 1.00 86.81 546 GLY A CA 1
ATOM 4574 C C . GLY A 1 546 ? -26.021 2.870 32.132 1.00 86.81 546 GLY A C 1
ATOM 4575 O O . GLY A 1 546 ? -26.237 1.672 32.279 1.00 86.81 546 GLY A O 1
ATOM 4576 N N . ASP A 1 547 ? -24.944 3.319 31.489 1.00 86.38 547 ASP A N 1
ATOM 4577 C CA . ASP A 1 547 ? -23.911 2.435 30.954 1.00 86.38 547 ASP A CA 1
ATOM 4578 C C . ASP A 1 547 ? -23.146 1.743 32.090 1.00 86.38 547 ASP A C 1
ATOM 4580 O O . ASP A 1 547 ? -22.856 0.555 31.978 1.00 86.38 547 ASP A O 1
ATOM 4584 N N . LEU A 1 548 ? -22.869 2.443 33.199 1.00 87.94 548 LEU A N 1
ATOM 4585 C CA . LEU A 1 548 ? -22.280 1.843 34.401 1.00 87.94 548 LEU A CA 1
ATOM 4586 C C . LEU A 1 548 ? -23.192 0.764 35.007 1.00 87.94 548 LEU A C 1
ATOM 4588 O O . LEU A 1 548 ? -22.721 -0.337 35.279 1.00 87.94 548 LEU A O 1
ATOM 4592 N N . GLU A 1 549 ? -24.480 1.064 35.177 1.00 87.50 549 GLU A N 1
ATOM 4593 C CA . GLU A 1 549 ? -25.496 0.135 35.698 1.00 87.50 549 GLU A CA 1
ATOM 4594 C C . GLU A 1 549 ? -25.580 -1.151 34.866 1.00 87.50 549 GLU A C 1
ATOM 4596 O O . GLU A 1 549 ? -25.511 -2.264 35.398 1.00 87.50 549 GLU A O 1
ATOM 4601 N N . TYR A 1 550 ? -25.656 -1.001 33.541 1.00 85.06 550 TYR A N 1
ATOM 4602 C CA . TYR A 1 550 ? -25.690 -2.132 32.622 1.00 85.06 550 TYR A CA 1
ATOM 4603 C C . TYR A 1 550 ? -24.407 -2.965 32.694 1.00 85.06 550 TYR A C 1
ATOM 4605 O O . TYR A 1 550 ? -24.466 -4.191 32.798 1.00 85.06 550 TYR A O 1
ATOM 4613 N N . LEU A 1 551 ? -23.239 -2.314 32.643 1.00 84.81 551 LEU A N 1
ATOM 4614 C CA . LEU A 1 551 ? -21.952 -3.008 32.657 1.00 84.81 551 LEU A CA 1
ATOM 4615 C C . LEU A 1 551 ? -21.743 -3.775 33.965 1.00 84.81 551 LEU A C 1
ATOM 4617 O O . LEU A 1 551 ? -21.285 -4.916 33.914 1.00 84.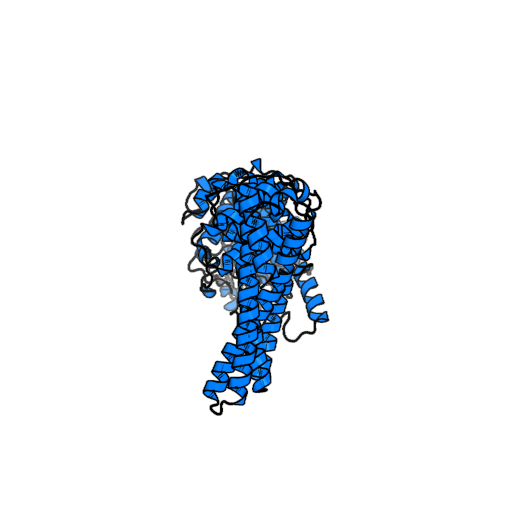81 551 LEU A O 1
ATOM 4621 N N . LEU A 1 552 ? -22.115 -3.188 35.108 1.00 87.25 552 LEU A N 1
ATOM 4622 C CA . LEU A 1 552 ? -22.102 -3.859 36.411 1.00 87.25 552 LEU A CA 1
ATOM 4623 C C . LEU A 1 552 ? -23.012 -5.088 36.399 1.00 87.25 552 LEU A C 1
ATOM 4625 O O . LEU A 1 552 ? -22.550 -6.183 36.711 1.00 87.25 552 LEU A O 1
ATOM 4629 N N . SER A 1 553 ? -24.259 -4.933 35.950 1.00 87.12 553 SER A N 1
ATOM 4630 C CA . SER A 1 553 ? -25.221 -6.038 35.859 1.00 87.12 553 SER A CA 1
ATOM 4631 C C . SER A 1 553 ? -24.700 -7.171 34.968 1.00 87.12 553 SER A C 1
ATOM 4633 O O . SER A 1 553 ? -24.685 -8.333 35.370 1.00 87.12 553 SER A O 1
ATOM 4635 N N . SER A 1 554 ? -24.204 -6.844 33.770 1.00 85.44 554 SER A N 1
ATOM 4636 C CA . SER A 1 554 ? -23.641 -7.811 32.818 1.00 85.44 554 SER A CA 1
ATOM 4637 C C . SER A 1 554 ? -22.401 -8.515 33.380 1.00 85.44 554 SER A C 1
ATOM 4639 O O . SER A 1 554 ? -22.284 -9.738 33.289 1.00 85.44 554 SER A O 1
ATOM 4641 N N . GLY A 1 555 ? -21.476 -7.764 33.984 1.00 86.88 555 GLY A N 1
ATOM 4642 C CA . GLY A 1 555 ? -20.247 -8.304 34.562 1.00 86.88 555 GLY A CA 1
ATOM 4643 C C . GLY A 1 555 ? -20.506 -9.219 35.760 1.00 86.88 555 GLY A C 1
ATOM 4644 O O . GLY A 1 555 ? -19.936 -10.308 35.831 1.00 86.88 555 GLY A O 1
ATOM 4645 N N . LEU A 1 556 ? -21.390 -8.815 36.675 1.00 87.81 556 LEU A N 1
ATOM 4646 C CA . LEU A 1 556 ? -21.754 -9.602 37.856 1.00 87.81 556 LEU A CA 1
ATOM 4647 C C . LEU A 1 556 ? -22.545 -10.861 37.476 1.00 87.81 556 LEU A C 1
ATOM 4649 O O . LEU A 1 556 ? -22.232 -11.945 37.972 1.00 87.81 556 LEU A O 1
ATOM 4653 N N . ASN A 1 557 ? -23.493 -10.760 36.538 1.00 89.50 557 ASN A N 1
ATOM 4654 C CA . ASN A 1 557 ? -24.218 -11.919 36.010 1.00 89.50 557 ASN A CA 1
ATOM 4655 C C . ASN A 1 557 ? -23.275 -12.927 35.342 1.00 89.50 557 ASN A C 1
ATOM 4657 O O . ASN A 1 557 ? -23.396 -14.130 35.579 1.00 89.50 557 ASN A O 1
ATOM 4661 N N . ALA A 1 558 ? -22.295 -12.458 34.564 1.00 89.00 558 ALA A N 1
ATOM 4662 C CA . ALA A 1 558 ? -21.291 -13.337 33.970 1.00 89.00 558 ALA A CA 1
ATOM 4663 C C . ALA A 1 558 ? -20.466 -14.068 35.042 1.00 89.00 558 ALA A C 1
ATOM 4665 O O . ALA A 1 558 ? -20.232 -15.268 34.919 1.00 89.00 558 ALA A O 1
ATOM 4666 N N . ILE A 1 559 ? -20.083 -13.394 36.134 1.00 90.19 559 ILE A N 1
ATOM 4667 C CA . ILE A 1 559 ? -19.379 -14.026 37.266 1.00 90.19 559 ILE A CA 1
ATOM 4668 C C . ILE A 1 559 ? -20.251 -15.079 37.959 1.00 90.19 559 ILE A C 1
ATOM 4670 O O . ILE A 1 559 ? -19.764 -16.169 38.274 1.00 90.19 559 ILE A O 1
ATOM 4674 N N . MET A 1 560 ? -21.538 -14.795 38.164 1.00 91.69 560 MET A N 1
ATOM 4675 C CA . MET A 1 560 ? -22.475 -15.778 38.715 1.00 91.69 560 MET A CA 1
ATOM 4676 C C . MET A 1 560 ? -22.595 -17.010 37.810 1.00 91.69 560 MET A C 1
ATOM 4678 O O . MET A 1 560 ? -22.496 -18.137 38.298 1.00 91.69 560 MET A O 1
ATOM 4682 N N . ASN A 1 561 ? -22.720 -16.807 36.495 1.00 90.75 561 ASN A N 1
ATOM 4683 C CA . ASN A 1 561 ? -22.783 -17.892 35.515 1.00 90.75 561 ASN A CA 1
ATOM 4684 C C . ASN A 1 561 ? -21.486 -18.705 35.469 1.00 90.75 561 ASN A C 1
ATOM 4686 O O . ASN A 1 561 ? -21.553 -19.927 35.414 1.00 90.75 561 ASN A O 1
ATOM 4690 N N . ILE A 1 562 ? -20.311 -18.068 35.564 1.00 91.88 562 ILE A N 1
ATOM 4691 C CA . ILE A 1 562 ? -19.019 -18.769 35.674 1.00 91.88 562 ILE A CA 1
ATOM 4692 C C . ILE A 1 562 ? -19.046 -19.733 36.858 1.00 91.88 562 ILE A C 1
ATOM 4694 O O . ILE A 1 562 ? -18.706 -20.903 36.699 1.00 91.88 562 ILE A O 1
ATOM 4698 N N . LYS A 1 563 ? -19.478 -19.263 38.034 1.00 92.38 563 LYS A N 1
ATOM 4699 C CA . LYS A 1 563 ? -19.546 -20.099 39.238 1.00 92.38 563 LYS A CA 1
ATOM 4700 C C . LYS A 1 563 ? -20.531 -21.259 39.071 1.00 92.38 563 LYS A C 1
ATOM 4702 O O . LYS A 1 563 ? -20.233 -22.366 39.510 1.00 92.38 563 LYS A O 1
ATOM 4707 N N . ARG A 1 564 ? -21.676 -21.016 38.423 1.00 93.06 564 ARG A N 1
ATOM 4708 C CA . ARG A 1 564 ? -22.680 -22.049 38.130 1.00 93.06 564 ARG A CA 1
ATOM 4709 C C . ARG A 1 564 ? -22.139 -23.108 37.164 1.00 93.06 564 ARG A C 1
ATOM 4711 O O . ARG A 1 564 ? -22.144 -24.281 37.510 1.00 93.06 564 ARG A O 1
ATOM 4718 N N . ILE A 1 565 ? -21.594 -22.689 36.021 1.00 90.31 565 ILE A N 1
ATOM 4719 C CA . ILE A 1 565 ? -21.047 -23.584 34.988 1.00 90.31 565 ILE A CA 1
ATOM 4720 C C . ILE A 1 565 ? -19.859 -24.386 35.531 1.00 90.31 565 ILE A C 1
ATOM 4722 O O . ILE A 1 565 ? -19.729 -25.566 35.232 1.00 90.31 565 ILE A O 1
ATOM 4726 N N . MET A 1 566 ? -18.993 -23.781 36.355 1.00 88.88 566 MET A N 1
ATOM 4727 C CA . MET A 1 566 ? -17.898 -24.518 36.999 1.00 88.88 566 MET A CA 1
ATOM 4728 C C . MET A 1 566 ? -18.416 -25.666 37.870 1.00 88.88 566 MET A C 1
ATOM 4730 O O . MET A 1 566 ? -17.857 -26.754 37.810 1.00 88.88 566 MET A O 1
ATOM 4734 N N . LYS A 1 567 ? -19.502 -25.440 38.617 1.00 91.88 567 LYS A N 1
ATOM 4735 C CA . LYS A 1 567 ? -20.144 -26.480 39.424 1.00 91.88 567 LYS A CA 1
ATOM 4736 C C . LYS A 1 567 ? -20.804 -27.558 38.554 1.00 91.88 567 LYS A C 1
ATOM 4738 O O . LYS A 1 567 ? -20.650 -28.738 38.833 1.00 91.88 567 LYS A O 1
ATOM 4743 N N . GLU A 1 568 ? -21.476 -27.169 37.470 1.00 90.06 568 GLU A N 1
ATOM 4744 C CA . GLU A 1 568 ? -22.068 -28.111 36.506 1.00 90.06 568 GLU A CA 1
ATOM 4745 C C . GLU A 1 568 ? -21.000 -29.004 35.846 1.00 90.06 568 GLU A C 1
ATOM 4747 O O . GLU A 1 568 ? -21.216 -30.199 35.682 1.00 90.06 568 GLU A O 1
ATOM 4752 N N . ILE A 1 569 ? -19.812 -28.466 35.539 1.00 87.75 569 ILE A N 1
ATOM 4753 C CA . ILE A 1 569 ? -18.681 -29.246 35.002 1.00 87.75 569 ILE A CA 1
ATOM 4754 C C . ILE A 1 569 ? -18.166 -30.286 36.011 1.00 87.75 569 ILE A C 1
ATOM 4756 O O . ILE A 1 569 ? -17.719 -31.352 35.595 1.00 87.75 569 ILE A O 1
ATOM 4760 N N . GLU A 1 570 ? -18.190 -29.984 37.312 1.00 86.69 570 GLU A N 1
ATOM 4761 C CA . GLU A 1 570 ? -17.776 -30.925 38.366 1.00 86.69 570 GLU A CA 1
ATOM 4762 C C . GLU A 1 570 ? -18.773 -32.083 38.543 1.00 86.69 570 GLU A C 1
ATOM 4764 O O . GLU A 1 570 ? -18.377 -33.183 38.932 1.00 86.69 570 GLU A O 1
ATOM 4769 N N . GLU A 1 571 ? -20.054 -31.846 38.249 1.00 89.62 571 GLU A N 1
ATOM 4770 C CA . GLU A 1 571 ? -21.145 -32.817 38.407 1.00 89.62 571 GLU A CA 1
ATOM 4771 C C . GLU A 1 571 ? -21.427 -33.632 37.122 1.00 89.62 571 GLU A C 1
ATOM 4773 O O . GLU A 1 571 ? -21.967 -34.741 37.201 1.00 89.62 571 GLU A O 1
ATOM 4778 N N . GLU A 1 572 ? -21.040 -33.120 35.949 1.00 88.19 572 GLU A N 1
ATOM 4779 C CA . GLU A 1 572 ? -21.267 -33.740 34.637 1.00 88.19 572 GLU A CA 1
ATOM 4780 C C . GLU A 1 572 ? -20.294 -34.898 34.346 1.00 88.19 572 GLU A C 1
ATOM 4782 O O . GLU A 1 572 ? -19.103 -34.855 34.665 1.00 88.19 572 GLU A O 1
ATOM 4787 N N . LYS A 1 573 ? -20.798 -35.957 33.705 1.00 85.69 573 LYS A N 1
ATOM 4788 C CA . LYS A 1 573 ? -20.029 -37.172 33.375 1.00 85.69 573 LYS A CA 1
ATOM 4789 C C . LYS A 1 573 ? -19.831 -37.367 31.877 1.00 85.69 573 LYS A C 1
ATOM 4791 O O . LYS A 1 573 ? -18.905 -38.081 31.484 1.00 85.69 573 LYS A O 1
ATOM 4796 N N . ASP A 1 574 ? -20.674 -36.757 31.046 1.00 87.44 574 ASP A N 1
ATOM 4797 C CA . ASP A 1 574 ? -20.543 -36.840 29.595 1.00 87.44 574 ASP A CA 1
ATOM 4798 C C . ASP A 1 574 ? -19.454 -35.892 29.063 1.00 87.44 574 ASP A C 1
ATOM 4800 O O . ASP A 1 574 ? -19.479 -34.679 29.273 1.00 87.44 574 ASP A O 1
ATOM 4804 N N . LYS A 1 575 ? -18.493 -36.454 28.320 1.00 82.31 575 LYS A N 1
ATOM 4805 C CA . LYS A 1 575 ? -17.361 -35.711 27.751 1.00 82.31 575 LYS A CA 1
ATOM 4806 C C . LYS A 1 575 ? -17.800 -34.668 26.723 1.00 82.31 575 LYS A C 1
ATOM 4808 O O . LYS A 1 575 ? -17.168 -33.614 26.661 1.00 82.31 575 LYS A O 1
ATOM 4813 N N . GLU A 1 576 ? -18.853 -34.930 25.945 1.00 81.69 576 GLU A N 1
ATOM 4814 C CA . GLU A 1 576 ? -19.328 -33.981 24.929 1.00 81.69 576 GLU A CA 1
ATOM 4815 C C . GLU A 1 576 ? -19.991 -32.755 25.581 1.00 81.69 576 GLU A C 1
ATOM 4817 O O . GLU A 1 576 ? -19.706 -31.610 25.211 1.00 81.69 576 GLU A O 1
ATOM 4822 N N . ASN A 1 577 ? -20.807 -32.975 26.616 1.00 83.00 577 ASN A N 1
ATOM 4823 C CA . ASN A 1 577 ? -21.394 -31.896 27.413 1.00 83.00 577 ASN A CA 1
ATOM 4824 C C . ASN A 1 577 ? -20.343 -31.104 28.197 1.00 83.00 577 ASN A C 1
ATOM 4826 O O . ASN A 1 577 ? -20.402 -29.874 28.205 1.00 83.00 577 ASN A O 1
ATOM 4830 N N . ILE A 1 578 ? -19.332 -31.762 28.775 1.00 77.12 578 ILE A N 1
ATOM 4831 C CA . ILE A 1 578 ? -18.203 -31.070 29.422 1.00 77.12 578 ILE A CA 1
ATOM 4832 C C . ILE A 1 578 ? -17.497 -30.138 28.428 1.00 77.12 578 ILE A C 1
ATOM 4834 O O . ILE A 1 578 ? -17.111 -29.025 28.789 1.00 77.12 578 ILE A O 1
ATOM 4838 N N . GLU A 1 579 ? -17.321 -30.554 27.172 1.00 78.12 579 GLU A N 1
ATOM 4839 C CA . GLU A 1 579 ? -16.695 -29.710 26.152 1.00 78.12 579 GLU A CA 1
ATOM 4840 C C . GLU A 1 579 ? -17.563 -28.490 25.792 1.00 78.12 579 GLU A C 1
ATOM 4842 O O . GLU A 1 579 ? -17.045 -27.371 25.702 1.00 78.12 579 GLU A O 1
ATOM 4847 N N . LYS A 1 580 ? -18.887 -28.666 25.665 1.00 84.44 580 LYS A N 1
ATOM 4848 C CA . LYS A 1 580 ? -19.843 -27.559 25.462 1.00 84.44 580 LYS A CA 1
ATOM 4849 C C . LYS A 1 580 ? -19.825 -26.577 26.638 1.00 84.44 580 LYS A C 1
ATOM 4851 O O . LYS A 1 580 ? -19.652 -25.376 26.421 1.00 84.44 580 LYS A O 1
ATOM 4856 N N . LEU A 1 581 ? -19.887 -27.078 27.871 1.00 84.62 581 LEU A N 1
ATOM 4857 C CA . LEU A 1 581 ? -19.818 -26.267 29.091 1.00 84.62 581 LEU A CA 1
ATOM 4858 C C . LEU A 1 581 ? -18.480 -25.526 29.212 1.00 84.62 581 LEU A C 1
ATOM 4860 O O . LEU A 1 581 ? -18.452 -24.369 29.620 1.00 84.62 581 LEU A O 1
ATOM 4864 N N . LYS A 1 582 ? -17.357 -26.126 28.795 1.00 80.06 582 LYS A N 1
ATOM 4865 C CA . LYS A 1 582 ? -16.054 -25.435 28.747 1.00 80.06 582 LYS A CA 1
ATOM 4866 C C . LYS A 1 582 ? -16.029 -24.294 27.729 1.00 80.06 582 LYS A C 1
ATOM 4868 O O . LYS A 1 582 ? -15.439 -23.243 28.010 1.00 80.06 582 LYS A O 1
ATOM 4873 N N . LYS A 1 583 ? -16.664 -24.464 26.564 1.00 82.75 583 LYS A N 1
ATOM 4874 C CA . LYS A 1 583 ? -16.814 -23.387 25.568 1.00 82.75 583 LYS A CA 1
ATOM 4875 C C . LYS A 1 583 ? -17.663 -22.247 26.129 1.00 82.75 583 LYS A C 1
ATOM 4877 O O . LYS A 1 583 ? -17.255 -21.087 26.039 1.00 82.75 583 LYS A O 1
ATOM 4882 N N . GLU A 1 584 ? -18.776 -22.570 26.783 1.00 86.44 584 GLU A N 1
ATOM 4883 C CA . GLU A 1 584 ? -19.642 -21.582 27.434 1.00 86.44 584 GLU A CA 1
ATOM 4884 C C . GLU A 1 584 ? -18.935 -20.866 28.594 1.00 86.44 584 GLU A C 1
ATOM 4886 O O . GLU A 1 584 ? -18.939 -19.637 28.657 1.00 86.44 584 GLU A O 1
ATOM 4891 N N . LEU A 1 585 ? -18.217 -21.601 29.447 1.00 82.88 585 LEU A N 1
ATOM 4892 C CA . LEU A 1 585 ? -17.385 -21.049 30.518 1.00 82.88 585 LEU A CA 1
ATOM 4893 C C . LEU A 1 585 ? -16.357 -20.054 29.973 1.00 82.88 585 LEU A C 1
ATOM 4895 O O . LEU A 1 585 ? -16.160 -18.977 30.536 1.00 82.88 585 LEU A O 1
ATOM 4899 N N . SER A 1 586 ? -15.705 -20.398 28.863 1.00 78.06 586 SER A N 1
ATOM 4900 C CA . SER A 1 586 ? -14.728 -19.528 28.202 1.00 78.06 586 SER A CA 1
ATOM 4901 C C . SER A 1 586 ? -15.386 -18.277 27.613 1.00 78.06 586 SER A C 1
ATOM 4903 O O . SER A 1 586 ? -14.779 -17.206 27.595 1.00 78.06 586 SER A O 1
ATOM 4905 N N . SER A 1 587 ? -16.637 -18.376 27.159 1.00 82.19 587 SER A N 1
ATOM 4906 C CA . SER A 1 587 ? -17.441 -17.224 26.738 1.00 82.19 587 SER A CA 1
ATOM 4907 C C . SER A 1 587 ? -17.782 -16.309 27.922 1.00 82.19 587 SER A C 1
ATOM 4909 O O . SER A 1 587 ? -17.471 -15.118 27.894 1.00 82.19 587 SER A O 1
ATOM 4911 N N . GLN A 1 588 ? -18.305 -16.861 29.021 1.00 84.81 588 GLN A N 1
ATOM 4912 C CA . GLN A 1 588 ? -18.653 -16.083 30.216 1.00 84.81 588 GLN A CA 1
ATOM 4913 C C . GLN A 1 588 ? -17.425 -15.422 30.856 1.00 84.81 588 GLN A C 1
ATOM 4915 O O . GLN A 1 588 ? -17.484 -14.257 31.248 1.00 84.81 588 GLN A O 1
ATOM 4920 N N . LYS A 1 589 ? -16.274 -16.111 30.889 1.00 81.56 589 LYS A N 1
ATOM 4921 C CA . LYS A 1 589 ? -14.992 -15.528 31.329 1.00 81.56 589 LYS A CA 1
ATOM 4922 C C . LYS A 1 589 ? -14.589 -14.318 30.489 1.00 81.56 589 LYS A C 1
ATOM 4924 O O . LYS A 1 589 ? -14.150 -13.315 31.054 1.00 81.56 589 LYS A O 1
ATOM 4929 N N . ARG A 1 590 ? -14.778 -14.379 29.166 1.00 80.38 590 ARG A N 1
ATOM 4930 C CA . ARG A 1 590 ? -14.531 -13.243 28.266 1.00 80.38 590 ARG A CA 1
ATOM 4931 C C . ARG A 1 590 ? -15.469 -12.073 28.564 1.00 80.38 590 ARG A C 1
ATOM 4933 O O . ARG A 1 590 ? -14.987 -10.949 28.691 1.00 80.38 590 ARG A O 1
ATOM 4940 N N . ILE A 1 591 ? -16.765 -12.327 28.763 1.00 80.00 591 ILE A N 1
ATOM 4941 C CA . ILE A 1 591 ? -17.748 -11.285 29.118 1.00 80.00 591 ILE A CA 1
ATOM 4942 C C . ILE A 1 591 ? -17.394 -10.631 30.459 1.00 80.00 591 ILE A C 1
ATOM 4944 O O . ILE A 1 591 ? -17.360 -9.402 30.545 1.00 80.00 591 ILE A O 1
ATOM 4948 N N . ALA A 1 592 ? -17.097 -11.424 31.491 1.00 83.56 592 ALA A N 1
ATOM 4949 C CA . ALA A 1 592 ? -16.742 -10.918 32.815 1.00 83.56 592 ALA A CA 1
ATOM 4950 C C . ALA A 1 592 ? -15.465 -10.067 32.769 1.00 83.56 592 ALA A C 1
ATOM 4952 O O . ALA A 1 592 ? -15.456 -8.932 33.246 1.00 83.56 592 ALA A O 1
ATOM 4953 N N . SER A 1 593 ? -14.401 -10.579 32.142 1.00 80.38 593 SER A N 1
ATOM 4954 C CA . SER A 1 593 ? -13.128 -9.864 32.011 1.00 80.38 593 SER A CA 1
ATOM 4955 C C . SER A 1 593 ? -13.281 -8.563 31.213 1.00 80.38 593 SER A C 1
ATOM 4957 O O . SER A 1 593 ? -12.860 -7.500 31.679 1.00 80.38 593 SER A O 1
ATOM 4959 N N . GLY A 1 594 ? -13.963 -8.623 30.064 1.00 77.19 594 GLY A N 1
ATOM 4960 C CA . GLY A 1 594 ? -14.237 -7.457 29.226 1.00 77.19 594 GLY A CA 1
ATOM 4961 C C . GLY A 1 594 ? -15.066 -6.401 29.955 1.00 77.19 594 GLY A C 1
ATOM 4962 O O . GLY A 1 594 ? -14.700 -5.228 29.960 1.00 77.19 594 GLY A O 1
ATOM 4963 N N . SER A 1 595 ? -16.133 -6.812 30.646 1.00 81.00 595 SER A N 1
ATOM 4964 C CA . SER A 1 595 ? -16.990 -5.896 31.409 1.00 81.00 595 SER A CA 1
ATOM 4965 C C . SER A 1 595 ? -16.209 -5.213 32.534 1.00 81.00 595 SER A C 1
ATOM 4967 O O . SER A 1 595 ? -16.278 -3.994 32.665 1.00 81.00 595 SER A O 1
ATOM 4969 N N . MET A 1 596 ? -15.399 -5.951 33.302 1.00 81.69 596 MET A N 1
ATOM 4970 C CA . MET A 1 596 ? -14.649 -5.399 34.442 1.00 81.69 596 MET A CA 1
ATOM 4971 C C . MET A 1 596 ? -13.593 -4.366 34.039 1.00 81.69 596 MET A C 1
ATOM 4973 O O . MET A 1 596 ? -13.452 -3.336 34.707 1.00 81.69 596 MET A O 1
ATOM 4977 N N . GLY A 1 597 ? -12.891 -4.585 32.923 1.00 77.25 597 GLY A N 1
ATOM 4978 C CA . GLY A 1 597 ? -11.951 -3.593 32.389 1.00 77.25 597 GLY A CA 1
ATOM 4979 C C . GLY A 1 597 ? -12.633 -2.262 32.049 1.00 77.25 597 GLY A C 1
ATOM 4980 O O . GLY A 1 597 ? -12.082 -1.185 32.291 1.00 77.25 597 GLY A O 1
ATOM 4981 N N . VAL A 1 598 ? -13.866 -2.334 31.548 1.00 80.19 598 VAL A N 1
ATOM 4982 C CA . VAL A 1 598 ? -14.659 -1.174 31.126 1.00 80.19 598 VAL A CA 1
ATOM 4983 C C . VAL A 1 598 ? -15.338 -0.495 32.312 1.00 80.19 598 VAL A C 1
ATOM 4985 O O . VAL A 1 598 ? -15.304 0.732 32.392 1.00 80.19 598 VAL A O 1
ATOM 4988 N N . ILE A 1 599 ? -15.882 -1.262 33.265 1.00 86.56 599 ILE A N 1
ATOM 4989 C CA . ILE A 1 599 ? -16.480 -0.747 34.509 1.00 86.56 599 ILE A CA 1
ATOM 4990 C C . ILE A 1 599 ? -15.497 0.187 35.205 1.00 86.56 599 ILE A C 1
ATOM 4992 O O . ILE A 1 599 ? -15.860 1.310 35.544 1.00 86.56 599 ILE A O 1
ATOM 4996 N N . LYS A 1 600 ? -14.231 -0.228 35.351 1.00 86.25 600 LYS A N 1
ATOM 4997 C CA . LYS A 1 600 ? -13.196 0.599 35.985 1.00 86.25 600 LYS A CA 1
ATOM 4998 C C . LYS A 1 600 ? -13.047 1.960 35.302 1.00 86.25 600 LYS A C 1
ATOM 5000 O O . LYS A 1 600 ? -12.947 2.980 35.982 1.00 86.25 600 LYS A O 1
ATOM 5005 N N . LYS A 1 601 ? -13.044 1.985 33.965 1.00 85.69 601 LYS A N 1
ATOM 5006 C CA . LYS A 1 601 ? -12.969 3.229 33.191 1.00 85.69 601 LYS A CA 1
ATOM 5007 C C . LYS A 1 601 ? -14.227 4.068 33.408 1.00 85.69 601 LYS A C 1
ATOM 5009 O O . LYS A 1 601 ? -14.119 5.213 33.827 1.00 85.69 601 LYS A O 1
ATOM 5014 N N . VAL A 1 602 ? -15.416 3.522 33.177 1.00 88.06 602 VAL A N 1
ATOM 5015 C CA . VAL A 1 602 ? -16.667 4.291 33.289 1.00 88.06 602 VAL A CA 1
ATOM 5016 C C . VAL A 1 602 ? -16.861 4.831 34.709 1.00 88.06 602 VAL A C 1
ATOM 5018 O O . VAL A 1 602 ? -17.153 6.014 34.870 1.00 88.06 602 VAL A O 1
ATOM 5021 N N . LEU A 1 603 ? -16.596 4.021 35.736 1.00 88.69 603 LEU A N 1
ATOM 5022 C CA . LEU A 1 603 ? -16.658 4.437 37.137 1.00 88.69 603 LEU A CA 1
ATOM 5023 C C . LEU A 1 603 ? -15.688 5.588 37.434 1.00 88.69 603 LEU A C 1
ATOM 5025 O O . LEU A 1 603 ? -16.073 6.554 38.085 1.00 88.69 603 LEU A O 1
ATOM 5029 N N . ASN A 1 604 ? -14.456 5.535 36.915 1.00 89.44 604 ASN A N 1
ATOM 5030 C CA . ASN A 1 604 ? -13.500 6.633 37.063 1.00 89.44 604 ASN A CA 1
ATOM 5031 C C . ASN A 1 604 ? -14.033 7.939 36.447 1.00 89.44 604 ASN A C 1
ATOM 5033 O O . ASN A 1 604 ? -13.939 8.999 37.065 1.00 89.44 604 ASN A O 1
ATOM 5037 N N . LEU A 1 605 ? -14.653 7.873 35.262 1.00 89.44 605 LEU A N 1
ATOM 5038 C CA . LEU A 1 605 ? -15.298 9.044 34.666 1.00 89.44 605 LEU A CA 1
ATOM 5039 C C . LEU A 1 605 ? -16.455 9.556 35.535 1.00 89.44 605 LEU A C 1
ATOM 5041 O O . LEU A 1 605 ? -16.550 10.763 35.745 1.00 89.44 605 LEU A O 1
ATOM 5045 N N . VAL A 1 606 ? -17.300 8.671 36.073 1.00 89.00 606 VAL A N 1
ATOM 5046 C CA . VAL A 1 606 ? -18.378 9.059 36.997 1.00 89.00 606 VAL A CA 1
ATOM 5047 C C . VAL A 1 606 ? -17.808 9.767 38.226 1.00 89.00 606 VAL A C 1
ATOM 5049 O O . VAL A 1 606 ? -18.275 10.853 38.555 1.00 89.00 606 VAL A O 1
ATOM 5052 N N . CYS A 1 607 ? -16.748 9.241 38.844 1.00 88.62 607 CYS A N 1
ATOM 5053 C CA . CYS A 1 607 ? -16.064 9.898 39.962 1.00 88.62 607 CYS A CA 1
ATOM 5054 C C . CYS A 1 607 ? -15.559 11.301 39.591 1.00 88.62 607 CYS A C 1
ATOM 5056 O O . CYS A 1 607 ? -15.785 12.255 40.340 1.00 88.62 607 CYS A O 1
ATOM 5058 N N . ILE A 1 608 ? -14.925 11.454 38.423 1.00 87.56 608 ILE A N 1
ATOM 5059 C CA . ILE A 1 608 ? -14.463 12.758 37.922 1.00 87.56 608 ILE A CA 1
ATOM 5060 C C . ILE A 1 608 ? -15.645 13.719 37.739 1.00 87.56 608 ILE A C 1
ATOM 5062 O O . ILE A 1 608 ? -15.562 14.877 38.153 1.00 87.56 608 ILE A O 1
ATOM 5066 N N . LEU A 1 609 ? -16.749 13.254 37.150 1.00 88.38 609 LEU A N 1
ATOM 5067 C CA . LEU A 1 609 ? -17.935 14.073 36.916 1.00 88.38 609 LEU A CA 1
ATOM 5068 C C . LEU A 1 609 ? -18.630 14.476 38.232 1.00 88.38 609 LEU A C 1
ATOM 5070 O O . LEU A 1 609 ? -19.028 15.631 38.378 1.00 88.38 609 LEU A O 1
ATOM 5074 N N . VAL A 1 610 ? -18.708 13.578 39.221 1.00 88.06 610 VAL A N 1
ATOM 5075 C CA . VAL A 1 610 ? -19.219 13.880 40.573 1.00 88.06 610 VAL A CA 1
ATOM 5076 C C . VAL A 1 610 ? -18.366 14.962 41.239 1.00 88.06 610 VAL A C 1
ATOM 5078 O O . VAL A 1 610 ? -18.895 15.905 41.829 1.00 88.06 610 VAL A O 1
ATOM 5081 N N . GLN A 1 611 ? -17.039 14.860 41.131 1.00 86.44 611 GLN A N 1
ATOM 5082 C CA . GLN A 1 611 ? -16.118 15.816 41.748 1.00 86.44 611 GLN A CA 1
ATOM 5083 C C . GLN A 1 611 ? -16.156 17.190 41.070 1.00 86.44 611 GLN A C 1
ATOM 5085 O O . GLN A 1 611 ? -16.180 18.212 41.763 1.00 86.44 611 GLN A O 1
ATOM 5090 N N . LYS A 1 612 ? -16.152 17.222 39.732 1.00 85.56 612 LYS A N 1
ATOM 5091 C CA . LYS A 1 612 ? -15.955 18.447 38.943 1.00 85.56 612 LYS A CA 1
ATOM 5092 C C . LYS A 1 612 ? -17.255 19.101 38.456 1.00 85.56 612 LYS A C 1
ATOM 5094 O O . LYS A 1 612 ? -17.254 20.310 38.256 1.00 85.56 612 LYS A O 1
ATOM 5099 N N . SER A 1 613 ? -18.366 18.372 38.342 1.00 85.44 613 SER A N 1
ATOM 5100 C CA . SER A 1 613 ? -19.643 18.857 37.774 1.00 85.44 613 SER A CA 1
ATOM 5101 C C . SER A 1 613 ? -20.826 18.710 38.745 1.00 85.44 613 SER A C 1
ATOM 5103 O O . SER A 1 613 ? -21.949 18.394 38.340 1.00 85.44 613 SER A O 1
ATOM 5105 N N . LYS A 1 614 ? -20.598 18.977 40.041 1.00 83.00 614 LYS A N 1
ATOM 5106 C CA . LYS A 1 614 ? -21.582 18.807 41.136 1.00 83.00 614 LYS A CA 1
ATOM 5107 C C . LYS A 1 614 ? -22.974 19.368 40.832 1.00 83.00 614 LYS A C 1
ATOM 5109 O O . LYS A 1 614 ? -23.973 18.732 41.145 1.00 83.00 614 LYS A O 1
ATOM 5114 N N . LYS A 1 615 ? -23.046 20.541 40.190 1.00 85.12 615 LYS A N 1
ATOM 5115 C CA . LYS A 1 615 ? -24.311 21.227 39.865 1.00 85.12 615 LYS A CA 1
ATOM 5116 C C . LYS A 1 615 ? -25.258 20.371 39.018 1.00 85.12 615 LYS A C 1
ATOM 5118 O O . LYS A 1 615 ? -26.466 20.496 39.162 1.00 85.12 615 LYS A O 1
ATOM 5123 N N . ILE A 1 616 ? -24.718 19.515 38.149 1.00 85.44 616 ILE A N 1
ATOM 5124 C CA . ILE A 1 616 ? -25.515 18.650 37.273 1.00 85.44 616 ILE A CA 1
ATOM 5125 C C . ILE A 1 616 ? -25.874 17.344 37.994 1.00 85.44 616 ILE A C 1
ATOM 5127 O O . ILE A 1 616 ? -27.010 16.887 37.902 1.00 85.44 616 ILE A O 1
ATOM 5131 N N . PHE A 1 617 ? -24.944 16.787 38.777 1.00 81.56 617 PHE A N 1
ATOM 5132 C CA . PHE A 1 617 ? -25.168 15.564 39.562 1.00 81.56 617 PHE A CA 1
ATOM 5133 C C . PHE A 1 617 ? -26.235 15.706 40.648 1.00 81.56 617 PHE A C 1
ATOM 5135 O O . PHE A 1 617 ? -26.938 14.746 40.936 1.00 81.56 617 PHE A O 1
ATOM 5142 N N . LEU A 1 618 ? -26.372 16.899 41.228 1.00 83.12 618 LEU A N 1
ATOM 5143 C CA . LEU A 1 618 ? -27.371 17.189 42.260 1.00 83.12 618 LEU A CA 1
ATOM 5144 C C . LEU A 1 618 ? -28.789 17.401 41.704 1.00 83.12 618 LEU A C 1
ATOM 5146 O O . LEU A 1 618 ? -29.702 17.706 42.468 1.00 83.12 618 LEU A O 1
ATOM 5150 N N . THR A 1 619 ? -29.000 17.252 40.393 1.00 87.06 619 THR A N 1
ATOM 5151 C CA . THR A 1 619 ? -30.361 17.239 39.848 1.00 87.06 619 THR A CA 1
ATOM 5152 C C . THR A 1 619 ? -31.105 15.987 40.338 1.00 87.06 619 THR A C 1
ATOM 5154 O O . THR A 1 619 ? -30.511 14.905 40.346 1.00 87.06 619 THR A O 1
ATOM 5157 N N . PRO A 1 620 ? -32.391 16.088 40.736 1.00 83.69 620 PRO A N 1
ATOM 5158 C CA . PRO A 1 620 ? -33.119 14.971 41.353 1.00 83.69 620 PRO A CA 1
ATOM 5159 C C . PRO A 1 620 ? -33.111 13.685 40.514 1.00 83.69 620 PRO A C 1
ATOM 5161 O O . PRO A 1 620 ? -32.966 12.589 41.047 1.00 83.69 620 PRO A O 1
ATOM 5164 N N . GLU A 1 621 ? -33.217 13.831 39.192 1.00 83.06 621 GLU A N 1
ATOM 5165 C CA . GLU A 1 621 ? -33.217 12.728 38.226 1.00 83.06 621 GLU A CA 1
ATOM 5166 C C . GLU A 1 621 ? -31.912 11.919 38.259 1.00 83.06 621 GLU A C 1
ATOM 5168 O O . GLU A 1 621 ? -31.937 10.689 38.278 1.00 83.06 621 GLU A O 1
ATOM 5173 N N . ILE A 1 622 ? -30.766 12.607 38.282 1.00 85.94 622 ILE A N 1
ATOM 5174 C CA . ILE A 1 622 ? -29.443 11.973 38.284 1.00 85.94 622 ILE A CA 1
ATOM 5175 C C . ILE A 1 622 ? -29.126 11.411 39.669 1.00 85.94 622 ILE A C 1
ATOM 5177 O O . ILE A 1 622 ? -28.647 10.280 39.774 1.00 85.94 622 ILE A O 1
ATOM 5181 N N . LEU A 1 623 ? -29.410 12.181 40.721 1.00 85.44 623 LEU A N 1
ATOM 5182 C CA . LEU A 1 623 ? -29.088 11.811 42.094 1.00 85.44 623 LEU A CA 1
ATOM 5183 C C . LEU A 1 623 ? -29.795 10.517 42.511 1.00 85.44 623 LEU A C 1
ATOM 5185 O O . LEU A 1 623 ? -29.141 9.603 43.009 1.00 85.44 623 LEU A O 1
ATOM 5189 N N . ASN A 1 624 ? -31.100 10.401 42.242 1.00 83.69 624 ASN A N 1
ATOM 5190 C CA . ASN A 1 624 ? -31.868 9.198 42.575 1.00 83.69 624 ASN A CA 1
ATOM 5191 C C . ASN A 1 624 ? -31.343 7.963 41.833 1.00 83.69 624 ASN A C 1
ATOM 5193 O O . ASN A 1 624 ? -31.176 6.902 42.432 1.00 83.69 624 ASN A O 1
ATOM 5197 N N . LYS A 1 625 ? -31.023 8.102 40.539 1.00 83.25 625 LYS A N 1
ATOM 5198 C CA . LYS A 1 625 ? -30.468 6.999 39.747 1.00 83.25 625 LYS A CA 1
ATOM 5199 C C . LYS A 1 625 ? -29.097 6.560 40.264 1.00 83.25 625 LYS A C 1
ATOM 5201 O O . LYS A 1 625 ? -28.827 5.369 40.362 1.00 83.25 625 LYS A O 1
ATOM 5206 N N . PHE A 1 626 ? -28.242 7.516 40.618 1.00 82.62 626 PHE A N 1
ATOM 5207 C CA . PHE A 1 626 ? -26.913 7.218 41.141 1.00 82.62 626 PHE A CA 1
ATOM 5208 C C . PHE A 1 626 ? -26.967 6.524 42.509 1.00 82.62 626 PHE A C 1
ATOM 5210 O O . PHE A 1 626 ? -26.234 5.564 42.721 1.00 82.62 626 PHE A O 1
ATOM 5217 N N . ILE A 1 627 ? -27.870 6.945 43.404 1.00 84.12 627 ILE A N 1
ATOM 5218 C CA . ILE A 1 627 ? -28.099 6.273 44.694 1.00 84.12 627 ILE A CA 1
ATOM 5219 C C . ILE A 1 627 ? -28.530 4.818 44.481 1.00 84.12 627 ILE A C 1
ATOM 5221 O O . ILE A 1 627 ? -27.995 3.928 45.135 1.00 84.12 627 ILE A O 1
ATOM 5225 N N . ASN A 1 628 ? -29.442 4.561 43.539 1.00 82.38 628 ASN A N 1
ATOM 5226 C CA . ASN A 1 628 ? -29.880 3.196 43.236 1.00 82.38 628 ASN A CA 1
ATOM 5227 C C . ASN A 1 628 ? -28.719 2.300 42.785 1.00 82.38 628 ASN A C 1
ATOM 5229 O O . ASN A 1 628 ? -28.635 1.163 43.229 1.00 82.38 628 ASN A O 1
ATOM 5233 N N . ILE A 1 629 ? -27.804 2.822 41.964 1.00 82.06 629 ILE A N 1
ATOM 5234 C CA . ILE A 1 629 ? -26.627 2.075 41.494 1.00 82.06 629 ILE A CA 1
ATOM 5235 C C . ILE A 1 629 ? -25.596 1.860 42.601 1.00 82.06 629 ILE A C 1
ATOM 5237 O O . ILE A 1 629 ? -24.913 0.851 42.583 1.00 82.06 629 ILE A O 1
ATOM 5241 N N . LEU A 1 630 ? -25.454 2.791 43.549 1.00 78.50 630 LEU A N 1
ATOM 5242 C CA . LEU A 1 630 ? -24.569 2.599 44.703 1.00 78.50 630 LEU A CA 1
ATOM 5243 C C . LEU A 1 630 ? -25.118 1.576 45.707 1.00 78.50 630 LEU A C 1
ATOM 5245 O O . LEU A 1 630 ? -24.339 0.964 46.432 1.00 78.50 630 LEU A O 1
ATOM 5249 N N . ASN A 1 631 ? -26.444 1.441 45.782 1.00 78.31 631 ASN A N 1
ATOM 5250 C CA . ASN A 1 631 ? -27.109 0.461 46.639 1.00 78.31 631 ASN A CA 1
ATOM 5251 C C . ASN A 1 631 ? -27.135 -0.951 46.027 1.00 78.31 631 ASN A C 1
ATOM 5253 O O . ASN A 1 631 ? -27.276 -1.917 46.776 1.00 78.31 631 ASN A O 1
ATOM 5257 N N . TYR A 1 632 ? -27.067 -1.046 44.695 1.00 69.06 632 TYR A N 1
ATOM 5258 C CA . TYR A 1 632 ? -26.964 -2.289 43.927 1.00 69.06 632 TYR A CA 1
ATOM 5259 C C . TYR A 1 632 ? -25.532 -2.830 43.958 1.00 69.06 632 TYR A C 1
ATOM 5261 O O . TYR A 1 632 ? -25.378 -4.050 44.193 1.00 69.06 632 TYR A O 1
#

Mean predicted aligned error: 9.31 Å

Radius of gyration: 33.48 Å; Cα contacts (8 Å, |Δi|>4): 730; chains: 1; bounding box: 80×62×99 Å

Nearest PDB structures (foldseek):
  3m62-assembly1_A  TM=7.680E-01  e=2.796E-12  Saccharomyces cerevisiae
  3m63-assembly1_A  TM=7.442E-01  e=1.562E-12  Saccharomyces cerevisiae
  2qiz-assembly1_A  TM=7.397E-01  e=4.815E-12  Saccharomyces cerevisiae
  2qj0-assembly1_A  TM=7.407E-01  e=2.871E-11  Saccharomyces cerevisiae
  6x2y-assembly1_C  TM=1.575E-01  e=5.366E-02  Saccharomyces cerevisiae

Secondary structure (DSSP, 8-state):
-HHHHHHHT----STT--HHHHHHHHHHH--TTS--HHHHHHHHHHT--S-SHHHHHHHHHHHHHHHHHHH-GGGS---HHHHHHGGGGGHHHHH-TTSHHHHHHHHHHHHHHT-HHHIIIIIHHHHHHHHHHHHT-BTTSS-HHHHHHHHHHHTSHHHHHHTTSGGGBTSS----S----SS---SSPPBTTHHHHT-BSS-S--TTS--TTTTT--HHHHHHHHHHHHHHHHHHHHHHHHHHHHHHTT-HHHHHHHHHHHHHHHHHTGGGGSSS--TTTS--HHHHHHHHHHHHHHHHHHHHTT-GGGS-TTHHHHHTSTTTTT-GGGGG-HHHHHHHHHHHHHIIIIIHHHHHHHHHHHHHHHHHHHHHHH--HHHHHHHHHHHHHHHHHHHHHSTTSGGGGGHHHHHHIIIIIIHHSGGGS-HHHHHHHHHHHHHHHHHHTPPPPHHHHHHHHHHHH-SSS-HHHHHHHHHHHHHS-----HHHHHHHHHHHHHGGGS---HHHHHHHHHHHHHHHHT--S-TTTT----HHHHHHHHHHHHHHHHHHHHHHHHHHHHHHHHHHHHH---HHHHHHHHHHHHHHHHHHHHHHHHHHHHHHHHHHHHHH-HHHHTSHHHHHHHHHHHH-

Sequence (632 aa):
MDKLLKIFNLSLSAENISIDEIFMHLFESWNERKGSIVKYMIEVHGMFKGKSEDDMLIRQVLITYIKTLLLDSSLVVQKRAIVDMGPIVLVDMILDTLHVDYDNILKVVEEISMDDSVCEDVFVPIIYFISYLASDKNITKDFMKYLYAMETLINLDGIKKLFAKKYLWGLEKHSLKYVCHYGYTHDQSPCFLDGFLEVFIYPKSNMNDKVQIFYNKESVEIGAAMLDSYNNLNTLKKFLYGIILSLIVKNEKNKENFVRFVTKVYDENRDRKKISFDYTKVISDGYAYNLCSVLGEFCKKIVNKELDNLIDSEFIRFIDMNELYKDPGISKSFVTTMFFMKVEFLRFFYGSIIENARIYEHEYDEIQTMYDIRRDERYKEMLKILESRRATISFFLSPRSPLVQESNFLDFAINRVYLKYLKKYKDEHFDIILELKYITVEYMNKKVQENYLKFVEKLLNSEDHNVHIKKKALMVISTDRYFLNSSLFSSLIKYYNSINKSETDFYERYAIRQFVVDIFQKDKNENIKNMELSKQNIKFINFVIGDLEYLLSSGLNAIMNIKRIMKEIEEEKDKENIEKLKKELSSQKRIASGSMGVIKKVLNLVCILVQKSKKIFLTPEILNKFINILNY

pLDDT: mean 85.92, std 9.01, range [49.25, 98.25]

Solvent-accessible surface area (backbone atoms only — not comparable to full-atom values): 34479 Å² total; per-residue (Å²): 102,61,69,55,34,61,74,71,69,49,97,68,71,63,77,92,60,54,73,66,60,53,51,51,52,50,42,70,71,43,37,57,87,73,52,60,64,61,60,53,51,48,56,56,46,55,75,47,84,56,84,47,72,68,36,43,52,53,44,55,52,51,51,52,52,44,52,51,41,41,77,41,37,76,82,38,58,48,38,66,72,55,47,74,43,37,40,47,67,49,49,68,61,57,46,40,75,88,45,83,60,31,67,36,50,49,52,52,51,54,64,50,27,71,36,73,75,47,31,56,74,31,49,48,57,34,50,40,46,45,16,29,61,28,24,77,29,36,54,88,51,86,44,60,45,49,53,50,40,49,48,55,52,50,69,35,72,46,47,43,58,54,56,59,44,50,36,54,49,26,72,36,83,69,94,62,98,70,81,72,47,83,62,53,82,64,99,57,39,65,35,54,59,52,18,58,27,33,42,16,82,49,70,77,67,63,90,85,55,62,28,72,77,39,42,92,56,54,75,68,57,37,53,50,46,47,53,54,44,53,52,39,52,53,50,51,36,51,52,55,39,49,50,52,46,71,53,29,77,86,28,69,59,28,39,52,44,50,54,39,32,56,38,40,56,49,63,70,33,55,56,50,74,44,96,75,62,67,71,75,79,30,76,35,65,27,28,30,44,43,51,26,49,31,28,45,61,74,37,45,66,42,47,78,66,64,45,52,89,65,48,60,78,71,56,57,64,44,70,74,41,96,55,54,53,74,46,80,76,68,67,78,41,66,65,29,50,36,48,53,50,27,54,54,27,45,34,47,24,51,50,46,48,55,50,48,51,59,50,52,54,53,52,48,57,54,43,49,53,49,25,75,75,67,69,44,68,68,40,54,53,50,48,44,30,50,50,13,48,51,50,53,43,46,48,48,68,38,84,87,15,69,52,58,73,45,49,60,52,48,48,40,46,46,47,48,48,42,53,73,47,52,91,79,56,58,63,77,76,44,51,56,54,36,50,54,46,28,54,47,34,63,58,63,72,45,83,79,55,71,50,47,54,54,33,46,36,54,51,62,73,40,85,90,54,58,70,67,58,48,41,41,50,40,50,43,56,36,68,50,84,52,78,58,52,68,66,45,52,52,43,51,48,52,42,64,58,46,58,78,75,50,95,63,57,70,69,58,50,53,58,46,47,49,35,54,50,49,38,61,73,46,49,71,65,50,57,64,51,68,58,66,91,40,77,68,53,49,52,36,53,49,47,56,52,49,52,45,50,50,34,49,51,54,21,52,51,23,48,52,48,37,57,50,48,56,51,50,54,73,73,56,82,54,70,69,58,45,52,51,50,51,52,49,39,56,49,29,50,48,49,22,53,56,26,51,64,46,40,56,52,51,50,50,47,50,53,50,42,53,73,43,27,44,83,52,45,69,36,70,76,45,40,56,54,50,51,54,56,73,74,102

Organism: Spraguea lophii (strain 42_110) (NCBI:txid1358809)